Protein AF-0000000083449338 (afdb_homodimer)

Nearest PDB structures (foldseek):
  3bgt-assembly1_D  TM=7.424E-01  e=1.060E-08  Chromobacterium violaceum
  6tgx-assembly2_B  TM=2.229E-01  e=7.625E+00  Arabidopsis thaliana
  4ctd-assembly1_A  TM=1.317E-01  e=3.164E+00  Escherichia coli K-12
  3bgt-assembly1_D  TM=7.382E-01  e=1.035E-08  Chromobacterium violaceum
  6tgx-assembly2_B  TM=2.230E-01  e=7.130E+00  Arabidopsis thaliana

Secondary structure (DSSP, 8-state):
---------S--SS---PSPEEEEEEEEEEEEE-SSPPTTSS-HIIIIIT-TTSGGG--EEE-EEEEEEEEEEE-TT--EEEEEEE--EEEPPPPSS---TT-SSPPPSEEE---EEEES-HHHHHHHHHHH---EEE-EEEESSPPPPTTSPPPS-EEEEEE-TT--TTS-PPPSEEEEEEE-SSSPPEEEEGGGSSS---EEEPPPPPPTTHHHHHHHHHHSPPPPTT---GGGGGGG-----SEEEEEEEEEEEEEEEEEEEE-PPPHHHHHTT-----S-------SEEEEEEEEEEEEEEEEEE--/---------S--SS---PSPEEEEEEEEEEEEE-SSPPTTSS-HIIIIIT-TTSGGG--EEE-EEEEEEEEEEE-TT--EEEEEEE--EEEPPPPSS---TT-SSPPPSEEE---EEEES-HHHHHHHHHHH---EEE-EEEESSPPPPTTSPPPS-EEEEEE-TT--TTS-PPPSEEEEEEE-SSSPPEEEEGGGSSS---EEE---PPPTTHHHHHHHHHHSPPPPTT---GGGGGGG-----SEEEEEEEEEEEEEEEEEEEE-PPPHHHHHTT-----S-------SEEEEEEEEEEEEEEEEEE--

Organism: NCBI:txid156630

Foldseek 3Di:
DPLPLFDDDPDALDDADADDKKFWWWKWKFKFWDPDDFDCLAPCQCVVVVVCVPCVQWDDDIDIWIWMWIFTCDIPRHTKIKTWTWHHKTQHDDFPDPPDPPDPDDDDRMAIAGHAMEMQWLNCCQNVCSHFVRNYAYWDKDKPDDAADPPGDDDQKMKIFIDAFPDDPPPPDHGLWIKMKGFDDVDFFAKDKCVPPPDFNKYKHAWGDADPCQVVLLVDSVPDDRDDGRHRPPVNNNPRRDTTQWMKMWGKIKTARGKTKIFMGIDHDDPVVVVPPPDRNNHGPPSPTDRMIMTGHTMIMIIGHMDIHHD/DPLPLFDDDPDALDDADADDKKWWWWKWKFKFWDPDDFPCLAPCQCVVVVVCVPCVQWDDDIDIWIWMWIFTCDIPRHTKIKTWTWRHKTQHDDFPDPPDPPDPDDDDRMAIAGHAMEMQWLNCCQNVCSHFVRNYAYWDKDKPDDAADPPGDDDQKMKIFIQAFPDDPPPPDHGLWIKMKGFDDVDFFAKDKCVPPPDFNKYKHAWGDADPCQVVLLVDSVPDDRDDRRHRPPVNNNPRRDTTDWMKMWGKIKTARGKTKIFMGIDHDDPVVVVPPPDRNNHGPPSPTDRMIMTGHTMIMIIGHMDIHHD

Sequence (622 aa):
MSTSVSEEPAHHPVKRALAPWKLTAEVYMLFLTLKELPKNVHDELEGEVGGWDDKEKGTFKGGLGSVVVVRYRDTPVGPYDELLLVPGNFIVPQPTSTTSSHLPIKIPKKAQRISRIYVSQRTTTYNGRLNWNIPKHLARFSFSSPPTPPGASPPSSLTVQVFPPGTKDGDGGAPFFACTLKPWTLVPPIPLNTKYLPLSMAAAQPPLPAAPEYERSLSEVLGGAEVDEYDLDPKKEGAVLVGTEKWRAFDIAAITPRARGCWVEVHEKKDEEVVEEGGKEWWPRNLGSWSVGAWMEDVDWKLGEVVEWTGMSTSVSEEPAHHPVKRALAPWKLTAEVYMLFLTLKELPKNVHDELEGEVGGWDDKEKGTFKGGLGSVVVVRYRDTPVGPYDELLLVPGNFIVPQPTSTTSSHLPIKIPKKAQRISRIYVSQRTTTYNGRLNWNIPKHLARFSFSSPPTPPGASPPSSLTVQVFPPGTKDGDGGAPFFACTLKPWTLVPPIPLNTKYLPLSMAAAQPPLPAAPEYERSLSEVLGGAEVDEYDLDPKKEGAVLVGTEKWRAFDIAAITPRARGCWVEVHEKKDEEVVEEGGKEWWPRNLGSWSVGAWMEDVDWKLGEVVEWTG

Structure (mmCIF, N/CA/C/O backbone):
data_AF-0000000083449338-model_v1
#
loop_
_entity.id
_entity.type
_entity.pdbx_description
1 polymer 'Uncharacterized protein'
#
loop_
_atom_site.group_PDB
_atom_site.id
_atom_site.type_symbol
_atom_site.label_atom_id
_atom_site.label_alt_id
_atom_site.label_comp_id
_atom_site.label_asym_id
_atom_site.label_entity_id
_atom_site.label_seq_id
_atom_site.pdbx_PDB_ins_code
_atom_site.Cartn_x
_atom_site.Cartn_y
_atom_site.Cartn_z
_atom_site.occupancy
_atom_site.B_iso_or_equiv
_atom_site.auth_seq_id
_atom_site.auth_comp_id
_atom_site.auth_asym_id
_atom_site.auth_atom_id
_atom_site.pdbx_PDB_model_num
ATOM 1 N N . MET A 1 1 ? 16.953 27.75 36.969 1 24.05 1 MET A N 1
ATOM 2 C CA . MET A 1 1 ? 16.703 28.578 35.781 1 24.05 1 MET A CA 1
ATOM 3 C C . MET A 1 1 ? 15.32 28.281 35.188 1 24.05 1 MET A C 1
ATOM 5 O O . MET A 1 1 ? 14.992 27.125 34.906 1 24.05 1 MET A O 1
ATOM 9 N N . SER A 1 2 ? 14.328 29 35.438 1 29.41 2 SER A N 1
ATOM 10 C CA . SER A 1 2 ? 12.906 28.781 35.219 1 29.41 2 SER A CA 1
ATOM 11 C C . SER A 1 2 ? 12.625 28.516 33.719 1 29.41 2 SER A C 1
ATOM 13 O O . SER A 1 2 ? 13.125 29.234 32.875 1 29.41 2 SER A O 1
ATOM 15 N N . THR A 1 3 ? 12.523 27.25 33.281 1 37.38 3 THR A N 1
ATOM 16 C CA . THR A 1 3 ? 12.039 26.891 31.953 1 37.38 3 THR A CA 1
ATOM 17 C C . THR A 1 3 ? 10.977 27.859 31.469 1 37.38 3 THR A C 1
ATOM 19 O O . THR A 1 3 ? 9.859 27.875 31.984 1 37.38 3 THR A O 1
ATOM 22 N N . SER A 1 4 ? 11.328 29.016 31.156 1 37.25 4 SER A N 1
ATOM 23 C CA . SER A 1 4 ? 10.398 30.078 30.781 1 37.25 4 SER A CA 1
ATOM 24 C C . SER A 1 4 ? 9.438 29.609 29.688 1 37.25 4 SER A C 1
ATOM 26 O O . SER A 1 4 ? 9.867 29.266 28.578 1 37.25 4 SER A O 1
ATOM 28 N N . VAL A 1 5 ? 8.484 28.734 30.031 1 47.12 5 VAL A N 1
ATOM 29 C CA . VAL A 1 5 ? 7.297 28.531 29.203 1 47.12 5 VAL A CA 1
ATOM 30 C C . VAL A 1 5 ? 6.883 29.859 28.562 1 47.12 5 VAL A C 1
ATOM 32 O O . VAL A 1 5 ? 6.98 30.922 29.188 1 47.12 5 VAL A O 1
ATOM 35 N N . SER A 1 6 ? 7.062 30.047 27.219 1 57.84 6 SER A N 1
ATOM 36 C CA . SER A 1 6 ? 6.504 31.234 26.594 1 57.84 6 SER A CA 1
ATOM 37 C C . SER A 1 6 ? 5.281 31.734 27.344 1 57.84 6 SER A C 1
ATOM 39 O O . SER A 1 6 ? 4.512 30.953 27.891 1 57.84 6 SER A O 1
ATOM 41 N N . GLU A 1 7 ? 5.363 32.969 27.734 1 71.44 7 GLU A N 1
ATOM 42 C CA . GLU A 1 7 ? 4.367 33.625 28.562 1 71.44 7 GLU A CA 1
ATOM 43 C C . GLU A 1 7 ? 2.975 33.531 27.953 1 71.44 7 GLU A C 1
ATOM 45 O O . GLU A 1 7 ? 2.791 33.844 26.766 1 71.44 7 GLU A O 1
ATOM 50 N N . GLU A 1 8 ? 2.066 32.812 28.531 1 88.69 8 GLU A N 1
ATOM 51 C CA . GLU A 1 8 ? 0.647 32.75 28.188 1 88.69 8 GLU A CA 1
ATOM 52 C C . GLU A 1 8 ? 0.036 34.125 28.078 1 88.69 8 GLU A C 1
ATOM 54 O O . GLU A 1 8 ? 0.177 34.969 28.984 1 88.69 8 GLU A O 1
ATOM 59 N N . PRO A 1 9 ? -0.523 34.375 26.938 1 91.56 9 PRO A N 1
ATOM 60 C CA . PRO A 1 9 ? -1.167 35.688 26.812 1 91.56 9 PRO A CA 1
ATOM 61 C C . PRO A 1 9 ? -2.217 35.938 27.891 1 91.56 9 PRO A C 1
ATOM 63 O O . PRO A 1 9 ? -2.863 35 28.359 1 91.56 9 PRO A O 1
ATOM 66 N N . ALA A 1 10 ? -2.406 37.125 28.172 1 89.38 10 ALA A N 1
ATOM 67 C CA . ALA A 1 10 ? -3.344 37.531 29.219 1 89.38 10 ALA A CA 1
ATOM 68 C C . ALA A 1 10 ? -4.789 37.344 28.75 1 89.38 10 ALA A C 1
ATOM 70 O O . ALA A 1 10 ? -5.68 37.094 29.562 1 89.38 10 ALA A O 1
ATOM 71 N N . HIS A 1 11 ? -5.008 37.594 27.5 1 92.19 11 HIS A N 1
ATOM 72 C CA . HIS A 1 11 ? -6.344 37.5 26.922 1 92.19 11 HIS A CA 1
ATOM 73 C C . HIS A 1 11 ? -6.34 36.594 25.703 1 92.19 11 HIS A C 1
ATOM 75 O O . HIS A 1 11 ? -5.371 36.562 24.938 1 92.19 11 HIS A O 1
ATOM 81 N N . HIS A 1 12 ? -7.426 35.906 25.625 1 95.19 12 HIS A N 1
ATOM 82 C CA . HIS A 1 12 ? -7.598 35 24.484 1 95.19 12 HIS A CA 1
ATOM 83 C C . HIS A 1 12 ? -8.844 35.375 23.688 1 95.19 12 HIS A C 1
ATOM 85 O O . HIS A 1 12 ? -9.914 35.594 24.25 1 95.19 12 HIS A O 1
ATOM 91 N N . PRO A 1 13 ? -8.758 35.375 22.406 1 95.25 13 PRO A N 1
ATOM 92 C CA . PRO A 1 13 ? -9.914 35.75 21.578 1 95.25 13 PRO A CA 1
ATOM 93 C C . PRO A 1 13 ? -10.914 34.594 21.438 1 95.25 13 PRO A C 1
ATOM 95 O O . PRO A 1 13 ? -12.023 34.812 20.938 1 95.25 13 PRO A O 1
ATOM 98 N N . VAL A 1 14 ? -10.547 33.375 21.781 1 96.19 14 VAL A N 1
ATOM 99 C CA . VAL A 1 14 ? -11.359 32.156 21.75 1 96.19 14 VAL A CA 1
ATOM 100 C C . VAL A 1 14 ? -11.109 31.344 23 1 96.19 14 VAL A C 1
ATOM 102 O O . VAL A 1 14 ? -10.219 31.656 23.797 1 96.19 14 VAL A O 1
ATOM 105 N N . LYS A 1 15 ? -11.93 30.328 23.141 1 95 15 LYS A N 1
ATOM 106 C CA . LYS A 1 15 ? -11.703 29.422 24.25 1 95 15 LYS A CA 1
ATOM 107 C C . LYS A 1 15 ? -10.297 28.828 24.219 1 95 15 LYS A C 1
ATOM 109 O O . LYS A 1 15 ? -9.852 28.344 23.172 1 95 15 LYS A O 1
ATOM 114 N N . ARG A 1 16 ? -9.594 28.922 25.391 1 96.88 16 ARG A N 1
ATOM 115 C CA . ARG A 1 16 ? -8.242 28.375 25.484 1 96.88 16 ARG A CA 1
ATOM 116 C C . ARG A 1 16 ? -8.273 26.891 25.844 1 96.88 16 ARG A C 1
ATOM 118 O O . ARG A 1 16 ? -8.93 26.5 26.797 1 96.88 16 ARG A O 1
ATOM 125 N N . ALA A 1 17 ? -7.715 26.078 25.062 1 96.19 17 ALA A N 1
ATOM 126 C CA . ALA A 1 17 ? -7.586 24.641 25.297 1 96.19 17 ALA A CA 1
ATOM 127 C C . ALA A 1 17 ? -6.121 24.219 25.312 1 96.19 17 ALA A C 1
ATOM 129 O O . ALA A 1 17 ? -5.504 24.062 24.266 1 96.19 17 ALA A O 1
ATOM 130 N N . LEU A 1 18 ? -5.602 23.906 26.406 1 94.5 18 LEU A N 1
ATOM 131 C CA . LEU A 1 18 ? -4.18 23.641 26.578 1 94.5 18 LEU A CA 1
ATOM 132 C C . LEU A 1 18 ? -3.836 22.234 26.109 1 94.5 18 LEU A C 1
ATOM 134 O O . LEU A 1 18 ? -4.691 21.344 26.125 1 94.5 18 LEU A O 1
ATOM 138 N N . ALA A 1 19 ? -2.562 22 25.703 1 91.5 19 ALA A N 1
ATOM 139 C CA . ALA A 1 19 ? -2.033 20.672 25.391 1 91.5 19 ALA A CA 1
ATOM 140 C C . ALA A 1 19 ? -1.938 19.812 26.656 1 91.5 19 ALA A C 1
ATOM 142 O O . ALA A 1 19 ? -1.78 20.328 27.75 1 91.5 19 ALA A O 1
ATOM 143 N N . PRO A 1 20 ? -2.008 18.578 26.578 1 92.69 20 PRO A N 1
ATOM 144 C CA . PRO A 1 20 ? -2.156 17.766 25.375 1 92.69 20 PRO A CA 1
ATOM 145 C C . PRO A 1 20 ? -3.613 17.609 24.938 1 92.69 20 PRO A C 1
ATOM 147 O O . PRO A 1 20 ? -4.527 17.922 25.703 1 92.69 20 PRO A O 1
ATOM 150 N N . TRP A 1 21 ? -3.855 17.219 23.688 1 94.62 21 TRP A N 1
ATOM 151 C CA . TRP A 1 21 ? -5.191 16.984 23.156 1 94.62 21 TRP A CA 1
ATOM 152 C C . TRP A 1 21 ? -5.383 15.516 22.781 1 94.62 21 TRP A C 1
ATOM 154 O O . TRP A 1 21 ? -4.453 14.859 22.312 1 94.62 21 TRP A O 1
ATOM 164 N N . LYS A 1 22 ? -6.504 14.984 23.062 1 93.44 22 LYS A N 1
ATOM 165 C CA . LYS A 1 22 ? -7.012 13.727 22.516 1 93.44 22 LYS A CA 1
ATOM 166 C C . LYS A 1 22 ? -8.102 13.977 21.484 1 93.44 22 LYS A C 1
ATOM 168 O O . LYS A 1 22 ? -9.07 14.695 21.75 1 93.44 22 LYS A O 1
ATOM 173 N N . LEU A 1 23 ? -7.887 13.391 20.344 1 95.81 23 LEU A N 1
ATOM 174 C CA . LEU A 1 23 ? -8.766 13.695 19.219 1 95.81 23 LEU A CA 1
ATOM 175 C C . LEU A 1 23 ? -9.195 12.414 18.5 1 95.81 23 LEU A C 1
ATOM 177 O O . LEU A 1 23 ? -8.453 11.422 18.5 1 95.81 23 LEU A O 1
ATOM 181 N N . THR A 1 24 ? -10.43 12.438 17.938 1 96.19 24 THR A N 1
ATOM 182 C CA . THR A 1 24 ? -10.922 11.359 17.094 1 96.19 24 THR A CA 1
ATOM 183 C C . THR A 1 24 ? -11.273 11.883 15.703 1 96.19 24 THR A C 1
ATOM 185 O O . THR A 1 24 ? -11.922 12.922 15.578 1 96.19 24 THR A O 1
ATOM 188 N N . ALA A 1 25 ? -10.844 11.133 14.68 1 97.19 25 ALA A N 1
ATOM 189 C CA . ALA A 1 25 ? -11.031 11.68 13.336 1 97.19 25 ALA A CA 1
ATOM 190 C C . ALA A 1 25 ? -11.008 10.57 12.281 1 97.19 25 ALA A C 1
ATOM 192 O O . ALA A 1 25 ? -10.672 9.43 12.586 1 97.19 25 ALA A O 1
ATOM 193 N N . GLU A 1 26 ? -11.523 10.859 11.125 1 98 26 GLU A N 1
ATOM 194 C CA . GLU A 1 26 ? -11.172 10.164 9.891 1 98 26 GLU A CA 1
ATOM 195 C C . GLU A 1 26 ? -10.039 10.883 9.156 1 98 26 GLU A C 1
ATOM 197 O O . GLU A 1 26 ? -10.047 12.109 9.039 1 98 26 GLU A O 1
ATOM 202 N N . VAL A 1 27 ? -9.039 10.109 8.734 1 98 27 VAL A N 1
ATOM 203 C CA . VAL A 1 27 ? -7.805 10.703 8.234 1 98 27 VAL A CA 1
ATOM 204 C C . VAL A 1 27 ? -7.477 10.133 6.855 1 98 27 VAL A C 1
ATOM 206 O O . VAL A 1 27 ? -7.566 8.914 6.645 1 98 27 VAL A O 1
ATOM 209 N N . TYR A 1 28 ? -7.113 10.969 5.949 1 98.5 28 TYR A N 1
ATOM 210 C CA . TYR A 1 28 ? -6.629 10.594 4.625 1 98.5 28 TYR A CA 1
ATOM 211 C C . TYR A 1 28 ? -5.195 11.07 4.418 1 98.5 28 TYR A C 1
ATOM 213 O O . TYR A 1 28 ? -4.914 12.273 4.504 1 98.5 28 TYR A O 1
ATOM 221 N N . MET A 1 29 ? -4.332 10.18 4.121 1 97.56 29 MET A N 1
ATOM 222 C CA . MET A 1 29 ? -2.928 10.531 3.934 1 97.56 29 MET A CA 1
ATOM 223 C C . MET A 1 29 ? -2.5 10.32 2.486 1 97.56 29 MET A C 1
ATOM 225 O O . MET A 1 29 ? -2.648 9.227 1.944 1 97.56 29 MET A O 1
ATOM 229 N N . LEU A 1 30 ? -2.045 11.32 1.871 1 98.31 30 LEU A N 1
ATOM 230 C CA . LEU A 1 30 ? -1.438 11.297 0.545 1 98.31 30 LEU A CA 1
ATOM 231 C C . LEU A 1 30 ? 0.081 11.375 0.641 1 98.31 30 LEU A C 1
ATOM 233 O O . LEU A 1 30 ? 0.63 12.43 0.967 1 98.31 30 LEU A O 1
ATOM 237 N N . PHE A 1 31 ? 0.756 10.344 0.296 1 96.62 31 PHE A N 1
ATOM 238 C CA . PHE A 1 31 ? 2.201 10.266 0.482 1 96.62 31 PHE A CA 1
ATOM 239 C C . PHE A 1 31 ? 2.93 10.945 -0.672 1 96.62 31 PHE A C 1
ATOM 241 O O . PHE A 1 31 ? 2.416 11 -1.791 1 96.62 31 PHE A O 1
ATOM 248 N N . LEU A 1 32 ? 4.148 11.453 -0.333 1 96.5 32 LEU A N 1
ATOM 249 C CA . LEU A 1 32 ? 4.977 12.102 -1.346 1 96.5 32 LEU A CA 1
ATOM 250 C C . LEU A 1 32 ? 6.445 12.078 -0.94 1 96.5 32 LEU A C 1
ATOM 252 O O . LEU A 1 32 ? 6.77 11.812 0.219 1 96.5 32 LEU A O 1
ATOM 256 N N . THR A 1 33 ? 7.289 12.273 -1.876 1 94.88 33 THR A N 1
ATOM 257 C CA . THR A 1 33 ? 8.719 12.484 -1.676 1 94.88 33 THR A CA 1
ATOM 258 C C . THR A 1 33 ? 9.203 13.695 -2.473 1 94.88 33 THR A C 1
ATOM 260 O O . THR A 1 33 ? 8.977 13.773 -3.682 1 94.88 33 THR A O 1
ATOM 263 N N . LEU A 1 34 ? 9.836 14.586 -1.758 1 95.62 34 LEU A N 1
ATOM 264 C CA . LEU A 1 34 ? 10.328 15.805 -2.391 1 95.62 34 LEU A CA 1
ATOM 265 C C . LEU A 1 34 ? 11.852 15.836 -2.404 1 95.62 34 LEU A C 1
ATOM 267 O O . LEU A 1 34 ? 12.492 15.531 -1.396 1 95.62 34 LEU A O 1
ATOM 271 N N . LYS A 1 35 ? 12.406 16.172 -3.506 1 92.94 35 LYS A N 1
ATOM 272 C CA . LYS A 1 35 ? 13.844 16.391 -3.596 1 92.94 35 LYS A CA 1
ATOM 273 C C . LYS A 1 35 ? 14.219 17.781 -3.064 1 92.94 35 LYS A C 1
ATOM 275 O O . LYS A 1 35 ? 15.297 17.953 -2.488 1 92.94 35 LYS A O 1
ATOM 280 N N . GLU A 1 36 ? 13.367 18.703 -3.34 1 95.12 36 GLU A N 1
ATOM 281 C CA . GLU A 1 36 ? 13.492 20.078 -2.879 1 95.12 36 GLU A CA 1
ATOM 282 C C . GLU A 1 36 ? 12.141 20.641 -2.441 1 95.12 36 GLU A C 1
ATOM 284 O O . GLU A 1 36 ? 11.094 20.141 -2.852 1 95.12 36 GLU A O 1
ATOM 289 N N . LEU A 1 37 ? 12.234 21.641 -1.624 1 95.19 37 LEU A N 1
ATOM 290 C CA . LEU A 1 37 ? 10.992 22.266 -1.193 1 95.19 37 LEU A CA 1
ATOM 291 C C . LEU A 1 37 ? 10.375 23.078 -2.324 1 95.19 37 LEU A C 1
ATOM 293 O O . LEU A 1 37 ? 11.078 23.828 -3.014 1 95.19 37 LEU A O 1
ATOM 297 N N . PRO A 1 38 ? 9.109 22.922 -2.529 1 93.5 38 PRO A N 1
ATOM 298 C CA . PRO A 1 38 ? 8.461 23.797 -3.516 1 93.5 38 PRO A CA 1
ATOM 299 C C . PRO A 1 38 ? 8.367 25.25 -3.051 1 93.5 38 PRO A C 1
ATOM 301 O O . PRO A 1 38 ? 8.453 25.516 -1.851 1 93.5 38 PRO A O 1
ATOM 304 N N . LYS A 1 39 ? 8.125 26.016 -4.113 1 88.12 39 LYS A N 1
ATOM 305 C CA . LYS A 1 39 ? 7.844 27.406 -3.779 1 88.12 39 LYS A CA 1
ATOM 306 C C . LYS A 1 39 ? 6.566 27.531 -2.955 1 88.12 39 LYS A C 1
ATOM 308 O O . LYS A 1 39 ? 5.609 26.781 -3.17 1 88.12 39 LYS A O 1
ATOM 313 N N . ASN A 1 40 ? 6.492 28.312 -1.973 1 89.5 40 ASN A N 1
ATOM 314 C CA . ASN A 1 40 ? 5.312 28.625 -1.168 1 89.5 40 ASN A CA 1
ATOM 315 C C . ASN A 1 40 ? 4.938 27.453 -0.261 1 89.5 40 ASN A C 1
ATOM 317 O O . ASN A 1 40 ? 3.758 27.219 0.002 1 89.5 40 ASN A O 1
ATOM 321 N N . VAL A 1 41 ? 5.938 26.625 0.079 1 95.94 41 VAL A N 1
ATOM 322 C CA . VAL A 1 41 ? 5.695 25.531 1.014 1 95.94 41 VAL A CA 1
ATOM 323 C C . VAL A 1 41 ? 5.125 26.078 2.318 1 95.94 41 VAL A C 1
ATOM 325 O O . VAL A 1 41 ? 4.32 25.422 2.98 1 95.94 41 VAL A O 1
ATOM 328 N N . HIS A 1 42 ? 5.523 27.266 2.65 1 96.88 42 HIS A N 1
ATOM 329 C CA . HIS A 1 42 ? 5 28 3.805 1 96.88 42 HIS A CA 1
ATOM 330 C C . HIS A 1 42 ? 4.105 29.156 3.373 1 96.88 42 HIS A C 1
ATOM 332 O O . HIS A 1 42 ? 4.254 29.672 2.27 1 96.88 42 HIS A O 1
ATOM 338 N N . ASP A 1 43 ? 3.184 29.469 4.234 1 96.25 43 ASP A N 1
ATOM 339 C CA . ASP A 1 43 ? 2.443 30.719 4.02 1 96.25 43 ASP A CA 1
ATOM 340 C C . ASP A 1 43 ? 3.373 31.922 4.066 1 96.25 43 ASP A C 1
ATOM 342 O O . ASP A 1 43 ? 4.422 31.875 4.711 1 96.25 43 ASP A O 1
ATOM 346 N N . GLU A 1 44 ? 2.949 33 3.467 1 94.38 44 GLU A N 1
ATOM 347 C CA . GLU A 1 44 ? 3.752 34.219 3.447 1 94.38 44 GLU A CA 1
ATOM 348 C C . GLU A 1 44 ? 4.066 34.719 4.863 1 94.38 44 GLU A C 1
ATOM 350 O O . GLU A 1 44 ? 5.172 35.188 5.133 1 94.38 44 GLU A O 1
ATOM 355 N N . LEU A 1 45 ? 3.09 34.625 5.723 1 95.88 45 LEU A N 1
ATOM 356 C CA . LEU A 1 45 ? 3.279 35.062 7.094 1 95.88 45 LEU A CA 1
ATOM 357 C C . LEU A 1 45 ? 4.426 34.312 7.766 1 95.88 45 LEU A C 1
ATOM 359 O O . LEU A 1 45 ? 5.363 34.938 8.273 1 95.88 45 LEU A O 1
ATOM 363 N N . GLU A 1 46 ? 4.391 33.031 7.703 1 97.12 46 GLU A N 1
ATOM 364 C CA . GLU A 1 46 ? 5.426 32.219 8.367 1 97.12 46 GLU A CA 1
ATOM 365 C C . GLU A 1 46 ? 6.703 32.188 7.535 1 97.12 46 GLU A C 1
ATOM 367 O O . GLU A 1 46 ? 7.805 32.25 8.078 1 97.12 46 GLU A O 1
ATOM 372 N N . GLY A 1 47 ? 6.555 32.062 6.273 1 95.56 47 GLY A N 1
ATOM 373 C CA . GLY A 1 47 ? 7.707 31.906 5.395 1 95.56 47 GLY A CA 1
ATOM 374 C C . GLY A 1 47 ? 8.555 33.156 5.309 1 95.56 47 GLY A C 1
ATOM 375 O O . GLY A 1 47 ? 9.688 33.188 5.789 1 95.56 47 GLY A O 1
ATOM 376 N N . GLU A 1 48 ? 7.977 34.188 4.824 1 91.06 48 GLU A N 1
ATOM 377 C CA . GLU A 1 48 ? 8.719 35.438 4.57 1 91.06 48 GLU A CA 1
ATOM 378 C C . GLU A 1 48 ? 8.836 36.281 5.836 1 91.06 48 GLU A C 1
ATOM 380 O O . GLU A 1 48 ? 9.945 36.625 6.246 1 91.06 48 GLU A O 1
ATOM 385 N N . VAL A 1 49 ? 7.734 36.438 6.445 1 90.62 49 VAL A N 1
ATOM 386 C CA . VAL A 1 49 ? 7.73 37.312 7.613 1 90.62 49 VAL A CA 1
ATOM 387 C C . VAL A 1 49 ? 8.375 36.594 8.797 1 90.62 49 VAL A C 1
ATOM 389 O O . VAL A 1 49 ? 9.211 37.188 9.5 1 90.62 49 VAL A O 1
ATOM 392 N N . GLY A 1 50 ? 8.055 35.375 8.977 1 93.69 50 GLY A N 1
ATOM 393 C CA . GLY A 1 50 ? 8.539 34.625 10.125 1 93.69 50 GLY A CA 1
ATOM 394 C C . GLY A 1 50 ? 9.906 34 9.898 1 93.69 50 GLY A C 1
ATOM 395 O O . GLY A 1 50 ? 10.539 33.531 10.844 1 93.69 50 GLY A O 1
ATOM 396 N N . GLY A 1 51 ? 10.305 33.969 8.633 1 94.62 51 GLY A N 1
ATOM 397 C CA . GLY A 1 51 ? 11.641 33.469 8.328 1 94.62 51 GLY A CA 1
ATOM 398 C C . GLY A 1 51 ? 11.703 31.953 8.211 1 94.62 51 GLY A C 1
ATOM 399 O O . GLY A 1 51 ? 12.781 31.359 8.281 1 94.62 51 GLY A O 1
ATOM 400 N N . TRP A 1 52 ? 10.625 31.25 8.117 1 96 52 TRP A N 1
ATOM 401 C CA . TRP A 1 52 ? 10.625 29.797 8.031 1 96 52 TRP A CA 1
ATOM 402 C C . TRP A 1 52 ? 11.367 29.328 6.785 1 96 52 TRP A C 1
ATOM 404 O O . TRP A 1 52 ? 11.812 28.188 6.715 1 96 52 TRP A O 1
ATOM 414 N N . ASP A 1 53 ? 11.5 30.172 5.82 1 92.81 53 ASP A N 1
ATOM 415 C CA . ASP A 1 53 ? 12.156 29.812 4.566 1 92.81 53 ASP A CA 1
ATOM 416 C C . ASP A 1 53 ? 13.672 29.891 4.691 1 92.81 53 ASP A C 1
ATOM 418 O O . ASP A 1 53 ? 14.398 29.406 3.82 1 92.81 53 ASP A O 1
ATOM 422 N N . ASP A 1 54 ? 14.086 30.484 5.746 1 92.06 54 ASP A N 1
ATOM 423 C CA . ASP A 1 54 ? 15.523 30.656 5.941 1 92.06 54 ASP A CA 1
ATOM 424 C C . ASP A 1 54 ? 16.172 29.344 6.406 1 92.06 54 ASP A C 1
ATOM 426 O O . ASP A 1 54 ? 15.586 28.594 7.188 1 92.06 54 ASP A O 1
ATOM 430 N N . LYS A 1 55 ? 17.453 29.156 6.047 1 89 55 LYS A N 1
ATOM 431 C CA . LYS A 1 55 ? 18.203 27.953 6.402 1 89 55 LYS A CA 1
ATOM 432 C C . LYS A 1 55 ? 18.438 27.875 7.906 1 89 55 LYS A C 1
ATOM 434 O O . LYS A 1 55 ? 18.609 26.797 8.453 1 89 55 LYS A O 1
ATOM 439 N N . GLU A 1 56 ? 18.375 29 8.523 1 89.94 56 GLU A N 1
ATOM 440 C CA . GLU A 1 56 ? 18.625 29.047 9.961 1 89.94 56 GLU A CA 1
ATOM 441 C C . GLU A 1 56 ? 17.5 28.391 10.742 1 89.94 56 GLU A C 1
ATOM 443 O O . GLU A 1 56 ? 17.703 27.953 11.883 1 89.94 56 GLU A O 1
ATOM 448 N N . LYS A 1 57 ? 16.375 28.344 10.141 1 93.19 57 LYS A N 1
ATOM 449 C CA . LYS A 1 57 ? 15.258 27.703 10.828 1 93.19 57 LYS A CA 1
ATOM 450 C C . LYS A 1 57 ? 15.195 26.203 10.508 1 93.19 57 LYS A C 1
ATOM 452 O O . LYS A 1 57 ? 14.219 25.531 10.859 1 93.19 57 LYS A O 1
ATOM 457 N N . GLY A 1 58 ? 16.188 25.688 9.922 1 92.56 58 GLY A N 1
ATOM 458 C CA . GLY A 1 58 ? 16.266 24.266 9.656 1 92.56 58 GLY A CA 1
ATOM 459 C C . GLY A 1 58 ? 16.406 23.938 8.188 1 92.56 58 GLY A C 1
ATOM 460 O O . GLY A 1 58 ? 15.719 24.516 7.344 1 92.56 58 GLY A O 1
ATOM 461 N N . THR A 1 59 ? 17.203 23 7.91 1 94.81 59 THR A N 1
ATOM 462 C CA . THR A 1 59 ? 17.484 22.578 6.543 1 94.81 59 THR A CA 1
ATOM 463 C C . THR A 1 59 ? 16.656 21.344 6.172 1 94.81 59 THR A C 1
ATOM 465 O O . THR A 1 59 ? 16.609 20.375 6.93 1 94.81 59 THR A O 1
ATOM 468 N N . PHE A 1 60 ? 16.078 21.484 5.055 1 96.56 60 PHE A N 1
ATOM 469 C CA . PHE A 1 60 ? 15.281 20.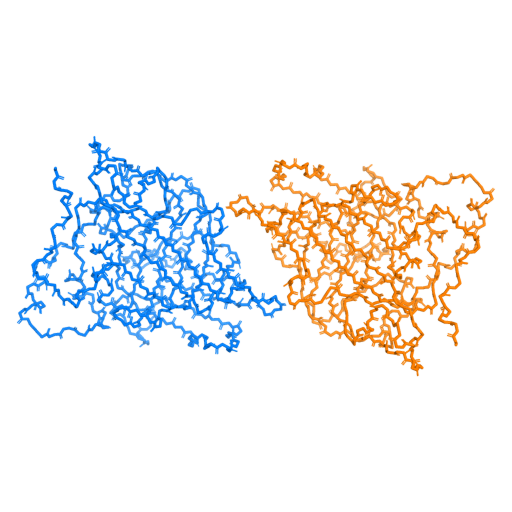375 4.547 1 96.56 60 PHE A CA 1
ATOM 470 C C . PHE A 1 60 ? 16.188 19.203 4.176 1 96.56 60 PHE A C 1
ATOM 472 O O . PHE A 1 60 ? 17.203 19.375 3.496 1 96.56 60 PHE A O 1
ATOM 479 N N . LYS A 1 61 ? 15.766 17.938 4.551 1 95.25 61 LYS A N 1
ATOM 480 C CA . LYS A 1 61 ? 16.594 16.766 4.32 1 95.25 61 LYS A CA 1
ATOM 481 C C . LYS A 1 61 ? 15.805 15.672 3.59 1 95.25 61 LYS A C 1
ATOM 483 O O . LYS A 1 61 ? 16.25 14.531 3.488 1 95.25 61 LYS A O 1
ATOM 488 N N . GLY A 1 62 ? 14.68 16.047 3.184 1 94.44 62 GLY A N 1
ATOM 489 C CA . GLY A 1 62 ? 13.891 15.094 2.422 1 94.44 62 GLY A CA 1
ATOM 490 C C . GLY A 1 62 ? 13.219 14.047 3.291 1 94.44 62 GLY A C 1
ATOM 491 O O . GLY A 1 62 ? 12.766 14.344 4.398 1 94.44 62 GLY A O 1
ATOM 492 N N . GLY A 1 63 ? 12.977 12.828 2.682 1 92.88 63 GLY A N 1
ATOM 493 C CA . GLY A 1 63 ? 12.258 11.766 3.363 1 92.88 63 GLY A CA 1
ATOM 494 C C . GLY A 1 63 ? 10.805 11.664 2.945 1 92.88 63 GLY A C 1
ATOM 495 O O . GLY A 1 63 ? 10.383 12.312 1.99 1 92.88 63 GLY A O 1
ATOM 496 N N . LEU A 1 64 ? 10.125 10.75 3.666 1 93.5 64 LEU A N 1
ATOM 497 C CA . LEU A 1 64 ? 8.703 10.562 3.375 1 93.5 64 LEU A CA 1
ATOM 498 C C . LEU A 1 64 ? 7.883 11.742 3.873 1 93.5 64 LEU A C 1
ATOM 500 O O . LEU A 1 64 ? 7.996 12.141 5.039 1 93.5 64 LEU A O 1
ATOM 504 N N . GLY A 1 65 ? 7.211 12.375 2.994 1 96 65 GLY A N 1
ATOM 505 C CA . GLY A 1 65 ? 6.254 13.422 3.32 1 96 65 GLY A CA 1
ATOM 506 C C . GLY A 1 65 ? 4.816 13.008 3.068 1 96 65 GLY A C 1
ATOM 507 O O . GLY A 1 65 ? 4.547 11.867 2.697 1 96 65 GLY A O 1
ATOM 508 N N . SER A 1 66 ? 3.889 13.984 3.34 1 96.88 66 SER A N 1
ATOM 509 C CA . SER A 1 66 ? 2.48 13.672 3.117 1 96.88 66 SER A CA 1
ATOM 510 C C . SER A 1 66 ? 1.629 14.938 3.105 1 96.88 66 SER A C 1
ATOM 512 O O . SER A 1 66 ? 1.99 15.938 3.723 1 96.88 66 SER A O 1
ATOM 514 N N . VAL A 1 67 ? 0.638 14.891 2.318 1 98.38 67 VAL A N 1
ATOM 515 C CA . VAL A 1 67 ? -0.541 15.727 2.494 1 98.38 67 VAL A CA 1
ATOM 516 C C . VAL A 1 67 ? -1.594 14.984 3.307 1 98.38 67 VAL A C 1
ATOM 518 O O . VAL A 1 67 ? -1.935 13.836 2.99 1 98.38 67 VAL A O 1
ATOM 521 N N . VAL A 1 68 ? -2.066 15.617 4.359 1 98.31 68 VAL A N 1
ATOM 522 C CA . VAL A 1 68 ? -3.018 14.938 5.234 1 98.31 68 VAL A CA 1
ATOM 523 C C . VAL A 1 68 ? -4.32 15.734 5.293 1 98.31 68 VAL A C 1
ATOM 525 O O . VAL A 1 68 ? -4.305 16.953 5.492 1 98.31 68 VAL A O 1
ATOM 528 N N . VAL A 1 69 ? -5.418 15.078 5.062 1 98.81 69 VAL A N 1
ATOM 529 C CA . VAL A 1 69 ? -6.754 15.617 5.293 1 98.81 69 VAL A CA 1
ATOM 530 C C . VAL A 1 69 ? -7.379 14.945 6.516 1 98.81 69 VAL A C 1
ATOM 532 O O . VAL A 1 69 ? -7.398 13.719 6.613 1 98.81 69 VAL A O 1
ATOM 535 N N . VAL A 1 70 ? -7.812 15.75 7.387 1 98.44 70 VAL A N 1
ATOM 536 C CA . VAL A 1 70 ? -8.375 15.219 8.625 1 98.44 70 VAL A CA 1
ATOM 537 C C . VAL A 1 70 ? -9.789 15.766 8.828 1 98.44 70 VAL A C 1
ATOM 539 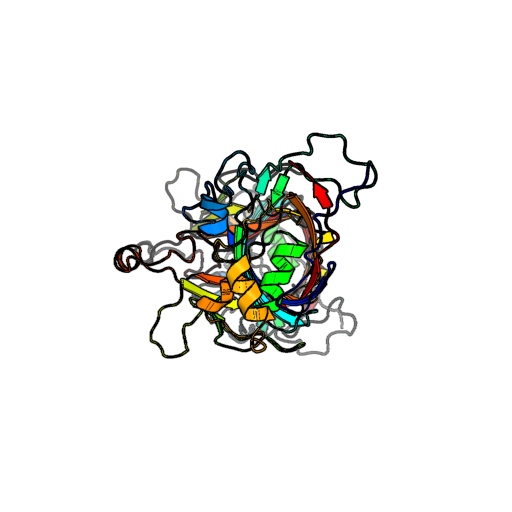O O . VAL A 1 70 ? -10.031 16.969 8.664 1 98.44 70 VAL A O 1
ATOM 542 N N . ARG A 1 71 ? -10.68 14.961 9.133 1 98.31 71 ARG A N 1
ATOM 543 C CA . ARG A 1 71 ? -12.023 15.328 9.555 1 98.31 71 ARG A CA 1
ATOM 544 C C . ARG A 1 71 ? -12.258 14.953 11.016 1 98.31 71 ARG A C 1
ATOM 546 O O . ARG A 1 71 ? -12.625 13.82 11.32 1 98.31 71 ARG A O 1
ATOM 553 N N . TYR A 1 72 ? -12.094 15.914 11.867 1 97.56 72 TYR A N 1
ATOM 554 C CA . TYR A 1 72 ? -12.203 15.695 13.305 1 97.56 72 TYR A CA 1
ATOM 555 C C . TYR A 1 72 ? -13.656 15.633 13.742 1 97.56 72 TYR A C 1
ATOM 557 O O . TYR A 1 72 ? -14.43 16.562 13.492 1 97.56 72 TYR A O 1
ATOM 565 N N . ARG A 1 73 ? -13.93 14.633 14.438 1 96.19 73 ARG A N 1
ATOM 566 C CA . ARG A 1 73 ? -15.273 14.477 15 1 96.19 73 ARG A CA 1
ATOM 567 C C . ARG A 1 73 ? -15.312 14.938 16.453 1 96.19 73 ARG A C 1
ATOM 569 O O . ARG A 1 73 ? -16.281 15.57 16.875 1 96.19 73 ARG A O 1
ATOM 576 N N . ASP A 1 74 ? -14.281 14.555 17.172 1 95.81 74 ASP A N 1
ATOM 577 C CA . ASP A 1 74 ? -14.195 14.891 18.594 1 95.81 74 ASP A CA 1
ATOM 578 C C . ASP A 1 74 ? -12.844 15.531 18.922 1 95.81 74 ASP A C 1
ATOM 580 O O . ASP A 1 74 ? -11.797 14.914 18.719 1 95.81 74 ASP A O 1
ATOM 584 N N . THR A 1 75 ? -12.891 16.75 19.375 1 96.88 75 THR A N 1
ATOM 585 C CA . THR A 1 75 ? -11.734 17.5 19.859 1 96.88 75 THR A CA 1
ATOM 586 C C . THR A 1 75 ? -12.102 18.359 21.062 1 96.88 75 THR A C 1
ATOM 588 O O . THR A 1 75 ? -13.289 18.562 21.344 1 96.88 75 THR A O 1
ATOM 591 N N . PRO A 1 76 ? -11.133 18.953 21.766 1 96.69 76 PRO A N 1
ATOM 592 C CA . PRO A 1 76 ? -11.43 19.859 22.875 1 96.69 76 PRO A CA 1
ATOM 593 C C . PRO A 1 76 ? -12.086 21.172 22.406 1 96.69 76 PRO A C 1
ATOM 595 O O . PRO A 1 76 ? -12.602 21.922 23.234 1 96.69 76 PRO A O 1
ATOM 598 N N . VAL A 1 77 ? -12.086 21.406 21.094 1 97.69 77 VAL A N 1
ATOM 599 C CA . VAL A 1 77 ? -12.617 22.688 20.641 1 97.69 77 VAL A CA 1
ATOM 600 C C . VAL A 1 77 ? -13.766 22.453 19.656 1 97.69 77 VAL A C 1
ATOM 602 O O . VAL A 1 77 ? -14.188 23.359 18.953 1 97.69 77 VAL A O 1
ATOM 605 N N . GLY A 1 78 ? -14.211 21.219 19.594 1 97.06 78 GLY A N 1
ATOM 606 C CA . GLY A 1 78 ? -15.289 20.891 18.688 1 97.06 78 GLY A CA 1
ATOM 607 C C . GLY A 1 78 ? -14.805 20.312 17.375 1 97.06 78 GLY A C 1
ATOM 608 O O . GLY A 1 78 ? -13.594 20.234 17.125 1 97.06 78 GLY A O 1
ATOM 609 N N . PRO A 1 79 ? -15.734 19.891 16.516 1 97.75 79 PRO A N 1
ATOM 610 C CA . PRO A 1 79 ? -15.359 19.266 15.25 1 97.75 79 PRO A CA 1
ATOM 611 C C . PRO A 1 79 ? -14.828 20.281 14.234 1 97.75 79 PRO A C 1
ATOM 613 O O . PRO A 1 79 ? -15.242 21.438 14.234 1 97.75 79 PRO A O 1
ATOM 616 N N . TYR A 1 80 ? -13.938 19.891 13.383 1 98.38 80 TYR A N 1
ATOM 617 C CA . TYR A 1 80 ? -13.453 20.719 12.289 1 98.38 80 TYR A CA 1
ATOM 618 C C . TYR A 1 80 ? -12.695 19.891 11.258 1 98.38 80 TYR A C 1
ATOM 620 O O . TYR A 1 80 ? -12.398 18.719 11.5 1 98.38 80 TYR A O 1
ATOM 628 N N . ASP A 1 81 ? -12.438 20.438 10.125 1 98.75 81 ASP A N 1
ATOM 629 C CA . ASP A 1 81 ? -11.68 19.828 9.031 1 98.75 81 ASP A CA 1
ATOM 630 C C . ASP A 1 81 ? -10.305 20.469 8.898 1 98.75 81 ASP A C 1
ATOM 632 O O . ASP A 1 81 ? -10.117 21.641 9.234 1 98.75 81 ASP A O 1
ATOM 636 N N . GLU A 1 82 ? -9.414 19.672 8.445 1 98.75 82 GLU A N 1
ATOM 637 C CA . GLU A 1 82 ? -8.023 20.094 8.391 1 98.75 82 GLU A CA 1
ATOM 638 C C . GLU A 1 82 ? -7.332 19.578 7.137 1 98.75 82 GLU A C 1
ATOM 640 O O . GLU A 1 82 ? -7.578 18.453 6.703 1 98.75 82 GLU A O 1
ATOM 645 N N . LEU A 1 83 ? -6.535 20.422 6.492 1 98.88 83 LEU A N 1
ATOM 646 C CA . LEU A 1 83 ? -5.582 20.078 5.441 1 98.88 83 LEU A CA 1
ATOM 647 C C . LEU A 1 83 ? -4.168 20.5 5.832 1 98.88 83 LEU A C 1
ATOM 649 O O . LEU A 1 83 ? -3.928 21.656 6.172 1 98.88 83 LEU A O 1
ATOM 653 N N . LEU A 1 84 ? -3.232 19.562 5.82 1 98.19 84 LEU A N 1
ATOM 654 C CA . LEU A 1 84 ? -1.876 19.969 6.164 1 98.19 84 LEU A CA 1
ATOM 655 C C . LEU A 1 84 ? -0.858 19.312 5.242 1 98.19 84 LEU A C 1
ATOM 657 O O . LEU A 1 84 ? -1.145 18.266 4.645 1 98.19 84 LEU A O 1
ATOM 661 N N . LEU A 1 85 ? 0.257 19.969 5.07 1 98.38 85 LEU A N 1
ATOM 662 C CA . LEU A 1 85 ? 1.412 19.5 4.32 1 98.38 85 LEU A CA 1
ATOM 663 C C . LEU A 1 85 ? 2.607 19.281 5.242 1 98.38 85 LEU A C 1
ATOM 665 O O . LEU A 1 85 ? 3.025 20.203 5.945 1 98.38 85 LEU A O 1
ATOM 669 N N . VAL A 1 86 ? 3.096 18.109 5.281 1 97.44 86 VAL A N 1
ATOM 670 C CA . VAL A 1 86 ? 4.383 17.734 5.859 1 97.44 86 VAL A CA 1
ATOM 671 C C . VAL A 1 86 ? 5.344 17.312 4.75 1 97.44 86 VAL A C 1
ATOM 673 O O . VAL A 1 86 ? 5.285 16.172 4.27 1 97.44 86 VAL A O 1
ATOM 676 N N . PRO A 1 87 ? 6.246 18.156 4.375 1 97.25 87 PRO A N 1
ATOM 677 C CA . PRO A 1 87 ? 7.066 17.875 3.197 1 97.25 87 PRO A CA 1
ATOM 678 C C . PRO A 1 87 ? 8.109 16.781 3.453 1 97.25 87 PRO A C 1
ATOM 680 O O . PRO A 1 87 ? 8.594 16.156 2.51 1 97.25 87 PRO A O 1
ATOM 683 N N . GLY A 1 88 ? 8.539 16.562 4.613 1 95.69 88 GLY A N 1
ATOM 684 C CA . GLY A 1 88 ? 9.609 15.664 5.012 1 95.69 88 GLY A CA 1
ATOM 685 C C . GLY A 1 88 ? 10.32 16.094 6.277 1 95.69 88 GLY A C 1
ATOM 686 O O . GLY A 1 88 ? 9.703 16.672 7.18 1 95.69 88 GLY A O 1
ATOM 687 N N . ASN A 1 89 ? 11.578 15.812 6.285 1 95.56 89 ASN A N 1
ATOM 688 C CA . ASN A 1 89 ? 12.344 16.062 7.5 1 95.56 89 ASN A CA 1
ATOM 689 C C . ASN A 1 89 ? 13.211 17.312 7.359 1 95.56 89 ASN A C 1
ATOM 691 O O . ASN A 1 89 ? 13.633 17.656 6.254 1 95.56 89 ASN A O 1
ATOM 695 N N . PHE A 1 90 ? 13.43 17.906 8.516 1 96.69 90 PHE A N 1
ATOM 696 C CA . PHE A 1 90 ? 14.305 19.062 8.633 1 96.69 90 PHE A CA 1
ATOM 697 C C . PHE A 1 90 ? 15.328 18.859 9.742 1 96.69 90 PHE A C 1
ATOM 699 O O . PHE A 1 90 ? 15.047 18.188 10.742 1 96.69 90 PHE A O 1
ATOM 706 N N . ILE A 1 91 ? 16.469 19.438 9.531 1 96.25 91 ILE A N 1
ATOM 707 C CA . ILE A 1 91 ? 17.406 19.562 10.656 1 96.25 91 ILE A CA 1
ATOM 708 C C . ILE A 1 91 ? 16.844 20.547 11.68 1 96.25 91 ILE A C 1
ATOM 710 O O . ILE A 1 91 ? 16.406 21.641 11.32 1 96.25 91 ILE A O 1
ATOM 714 N N . VAL A 1 92 ? 16.875 20.125 12.93 1 95 92 VAL A N 1
ATOM 715 C CA . VAL A 1 92 ? 16.281 20.938 13.992 1 95 92 VAL A CA 1
ATOM 716 C C . VAL A 1 92 ? 17.375 21.719 14.719 1 95 92 VAL A C 1
ATOM 718 O O . VAL A 1 92 ? 18.312 21.125 15.258 1 95 92 VAL A O 1
ATOM 721 N N . PRO A 1 93 ? 17.219 23.031 14.75 1 93.31 93 PRO A N 1
ATOM 722 C CA . PRO A 1 93 ? 18.156 23.797 15.57 1 93.31 93 PRO A CA 1
ATOM 723 C C . PRO A 1 93 ? 18.141 23.359 17.031 1 93.31 93 PRO A C 1
ATOM 725 O O . PRO A 1 93 ? 17.078 23.156 17.609 1 93.31 93 PRO A O 1
ATOM 728 N N . GLN A 1 94 ? 19.297 23.219 17.578 1 90.88 94 GLN A N 1
ATOM 729 C CA . GLN A 1 94 ? 19.438 22.719 18.938 1 90.88 94 GLN A CA 1
ATOM 730 C C . GLN A 1 94 ? 19.562 23.875 19.938 1 90.88 94 GLN A C 1
ATOM 732 O O . GLN A 1 94 ? 19.922 24.984 19.547 1 90.88 94 GLN A O 1
ATOM 737 N N . PRO A 1 95 ? 19.234 23.531 21.203 1 86.19 95 PRO A N 1
ATOM 738 C CA . PRO A 1 95 ? 19.359 24.609 22.203 1 86.19 95 PRO A CA 1
ATOM 739 C C . PRO A 1 95 ? 20.797 25.062 22.422 1 86.19 95 PRO A C 1
ATOM 741 O O . PRO A 1 95 ? 21.719 24.266 22.328 1 86.19 95 PRO A O 1
ATOM 744 N N . THR A 1 96 ? 20.969 26.391 22.562 1 74.94 96 THR A N 1
ATOM 745 C CA . THR A 1 96 ? 22.281 26.953 22.828 1 74.94 96 THR A CA 1
ATOM 746 C C . THR A 1 96 ? 22.719 26.672 24.266 1 74.94 96 THR A C 1
ATOM 748 O O . THR A 1 96 ? 23.906 26.656 24.578 1 74.94 96 THR A O 1
ATOM 751 N N . SER A 1 97 ? 21.844 26.672 25.188 1 65.5 97 SER A N 1
ATOM 752 C CA . SER A 1 97 ? 22.219 26.406 26.562 1 65.5 97 SER A CA 1
ATOM 753 C C . SER A 1 97 ? 21.688 25.047 27.031 1 65.5 97 SER A C 1
ATOM 755 O O . SER A 1 97 ? 20.719 24.531 26.469 1 65.5 97 SER A O 1
ATOM 757 N N . THR A 1 98 ? 22.562 24.266 27.766 1 55.59 98 THR A N 1
ATOM 758 C CA . THR A 1 98 ? 22.25 22.953 28.297 1 55.59 98 THR A CA 1
ATOM 759 C C . THR A 1 98 ? 20.859 22.953 28.953 1 55.59 98 THR A C 1
ATOM 761 O O . THR A 1 98 ? 20.625 23.688 29.906 1 55.59 98 THR A O 1
ATOM 764 N N . THR A 1 99 ? 19.938 22.828 28.172 1 56.41 99 THR A N 1
ATOM 765 C CA . THR A 1 99 ? 18.609 22.734 28.75 1 56.41 99 THR A CA 1
ATOM 766 C C . THR A 1 99 ? 18.5 21.547 29.688 1 56.41 99 THR A C 1
ATOM 768 O O . THR A 1 99 ? 19.203 20.547 29.516 1 56.41 99 THR A O 1
ATOM 771 N N . SER A 1 100 ? 17.688 21.688 30.766 1 53.62 100 SER A N 1
ATOM 772 C CA . SER A 1 100 ? 17.516 20.781 31.891 1 53.62 100 SER A CA 1
ATOM 773 C C . SER A 1 100 ? 17.203 19.359 31.422 1 53.62 100 SER A C 1
ATOM 775 O O . SER A 1 100 ? 16.5 19.172 30.422 1 53.62 100 SER A O 1
ATOM 777 N N . SER A 1 101 ? 18 18.453 31.969 1 53.44 101 SER A N 1
ATOM 778 C CA . SER A 1 101 ? 17.953 17 31.875 1 53.44 101 SER A CA 1
ATOM 779 C C . SER A 1 101 ? 16.516 16.484 31.922 1 53.44 101 SER A C 1
ATOM 781 O O . SER A 1 101 ? 16.266 15.312 31.641 1 53.44 101 SER A O 1
ATOM 783 N N . HIS A 1 102 ? 15.562 17.391 32.281 1 56.16 102 HIS A N 1
ATOM 784 C CA . HIS A 1 102 ? 14.258 16.812 32.594 1 56.16 102 HIS A CA 1
ATOM 785 C C . HIS A 1 102 ? 13.242 17.141 31.5 1 56.16 102 HIS A C 1
ATOM 787 O O . HIS A 1 102 ? 12.094 17.469 31.797 1 56.16 102 HIS A O 1
ATOM 793 N N . LEU A 1 103 ? 13.781 17.172 30.25 1 63.16 103 LEU A N 1
ATOM 794 C CA . LEU A 1 103 ? 12.789 17.406 29.203 1 63.16 103 LEU A CA 1
ATOM 795 C C . LEU A 1 103 ? 11.969 16.156 28.938 1 63.16 103 LEU A C 1
ATOM 797 O O . LEU A 1 103 ? 12.508 15.039 28.922 1 63.16 103 LEU A O 1
ATOM 801 N N . PRO A 1 104 ? 10.641 16.312 28.891 1 62.38 104 PRO A N 1
ATOM 802 C CA . PRO A 1 104 ? 9.781 15.164 28.625 1 62.38 104 PRO A CA 1
ATOM 803 C C . PRO A 1 104 ? 10.18 14.422 27.344 1 62.38 104 PRO A C 1
ATOM 805 O O . PRO A 1 104 ? 9.992 13.203 27.266 1 62.38 104 PRO A O 1
ATOM 808 N N . ILE A 1 105 ? 10.633 15.219 26.406 1 67.5 105 ILE A N 1
ATOM 809 C CA . ILE A 1 105 ? 11.133 14.57 25.203 1 67.5 105 ILE A CA 1
ATOM 810 C C . ILE A 1 105 ? 12.461 15.195 24.797 1 67.5 105 ILE A C 1
ATOM 812 O O . ILE A 1 105 ? 12.688 16.391 25 1 67.5 105 ILE A O 1
ATOM 816 N N . LYS A 1 106 ? 13.289 14.336 24.406 1 79.88 106 LYS A N 1
ATOM 817 C CA . LYS A 1 106 ? 14.539 14.82 23.828 1 79.88 106 LYS A CA 1
ATOM 818 C C . LYS A 1 106 ? 14.289 15.562 22.531 1 79.88 106 LYS A C 1
ATOM 820 O O . LYS A 1 106 ? 13.484 15.133 21.703 1 79.88 106 LYS A O 1
ATOM 825 N N . ILE A 1 107 ? 14.906 16.688 22.422 1 86.12 107 ILE A N 1
ATOM 826 C CA . ILE A 1 107 ? 14.805 17.453 21.188 1 86.12 107 ILE A CA 1
ATOM 827 C C . ILE A 1 107 ? 15.445 16.672 20.031 1 86.12 107 ILE A C 1
ATOM 829 O O . ILE A 1 107 ? 16.641 16.375 20.078 1 86.12 107 ILE A O 1
ATOM 833 N N . PRO A 1 108 ? 14.641 16.438 19.078 1 90.06 108 PRO A N 1
ATOM 834 C CA . PRO A 1 108 ? 15.203 15.633 17.984 1 90.06 108 PRO A CA 1
ATOM 835 C C . PRO A 1 108 ? 16.188 16.422 17.125 1 90.06 108 PRO A C 1
ATOM 837 O O . PRO A 1 108 ? 16.031 17.641 16.953 1 90.06 108 PRO A O 1
ATOM 840 N N . LYS A 1 109 ? 17.156 15.758 16.562 1 92.12 109 LYS A N 1
ATOM 841 C CA . LYS A 1 109 ? 18.078 16.391 15.641 1 92.12 109 LYS A CA 1
ATOM 842 C C . LYS A 1 109 ? 17.438 16.594 14.266 1 92.12 109 LYS A C 1
ATOM 844 O O . LYS A 1 109 ? 17.781 17.531 13.555 1 92.12 109 LYS A O 1
ATOM 849 N N . LYS A 1 110 ? 16.625 15.695 13.93 1 94.06 110 LYS A N 1
ATOM 850 C CA . LYS A 1 110 ? 15.836 15.719 12.703 1 94.06 110 LYS A CA 1
ATOM 851 C C . LYS A 1 110 ? 14.359 15.43 12.984 1 94.06 110 LYS A C 1
ATOM 853 O O . LYS A 1 110 ? 14.039 14.57 13.805 1 94.06 110 LYS A O 1
ATOM 858 N N . ALA A 1 111 ? 13.469 16.172 12.32 1 95.5 111 ALA A N 1
ATOM 859 C CA . ALA A 1 111 ? 12.039 16 12.57 1 95.5 111 ALA A CA 1
ATOM 860 C C . ALA A 1 111 ? 11.203 16.484 11.391 1 95.5 111 ALA A C 1
ATOM 862 O O . ALA A 1 111 ? 11.688 17.25 10.555 1 95.5 111 ALA A O 1
ATOM 863 N N . GLN A 1 112 ? 10.016 15.984 11.414 1 95.81 112 GLN A N 1
ATOM 864 C CA . GLN A 1 112 ? 9.047 16.5 10.469 1 95.81 112 GLN A CA 1
ATOM 865 C C . GLN A 1 112 ? 8.641 17.938 10.828 1 95.81 112 GLN A C 1
ATOM 867 O O . GLN A 1 112 ? 8.766 18.344 11.977 1 95.81 112 GLN A O 1
ATOM 872 N N . ARG A 1 113 ? 8.188 18.656 9.844 1 97.06 113 ARG A N 1
ATOM 873 C CA . ARG A 1 113 ? 7.648 20 10.023 1 97.06 113 ARG A CA 1
ATOM 874 C C . ARG A 1 113 ? 6.289 20.141 9.344 1 97.06 113 ARG A C 1
ATOM 876 O O . ARG A 1 113 ? 6.152 19.859 8.156 1 97.06 113 ARG A O 1
ATOM 883 N N . ILE A 1 114 ? 5.34 20.484 10.117 1 97.81 114 ILE A N 1
ATOM 884 C CA . ILE A 1 114 ? 4.082 20.906 9.508 1 97.81 114 ILE A CA 1
ATOM 885 C C . ILE A 1 114 ? 4.254 22.281 8.867 1 97.81 114 ILE A C 1
ATOM 887 O O . ILE A 1 114 ? 4.301 23.297 9.562 1 97.81 114 ILE A O 1
ATOM 891 N N . SER A 1 115 ? 4.266 22.344 7.574 1 98.12 115 SER A N 1
ATOM 892 C CA . SER A 1 115 ? 4.738 23.531 6.871 1 98.12 115 SER A CA 1
ATOM 893 C C . SER A 1 115 ? 3.572 24.406 6.426 1 98.12 115 SER A C 1
ATOM 895 O O . SER A 1 115 ? 3.719 25.625 6.301 1 98.12 115 SER A O 1
ATOM 897 N N . ARG A 1 116 ? 2.533 23.812 6.051 1 97.94 116 ARG A N 1
ATOM 898 C CA . ARG A 1 116 ? 1.313 24.484 5.617 1 97.94 116 ARG A CA 1
ATOM 899 C C . ARG A 1 116 ? 0.076 23.766 6.152 1 97.94 116 ARG A C 1
ATOM 901 O O . ARG A 1 116 ? -0.01 22.531 6.102 1 97.94 116 ARG A O 1
ATOM 908 N N . ILE A 1 117 ? -0.829 24.516 6.676 1 98.69 117 ILE A N 1
ATOM 909 C CA . ILE A 1 117 ? -1.986 23.859 7.27 1 98.69 117 ILE A CA 1
ATOM 910 C C . ILE A 1 117 ? -3.182 24.812 7.266 1 98.69 117 ILE A C 1
ATOM 912 O O . ILE A 1 117 ? -3.039 26 7.555 1 98.69 117 ILE A O 1
ATOM 916 N N . TYR A 1 118 ? -4.348 24.328 6.914 1 98.75 118 TYR A N 1
ATOM 917 C CA . TYR A 1 118 ? -5.621 25.031 6.922 1 98.75 118 TYR A CA 1
ATOM 918 C C . TYR A 1 118 ? -6.656 24.281 7.754 1 98.75 118 TYR A C 1
ATOM 920 O O . TYR A 1 118 ? -6.684 23.047 7.754 1 98.75 118 TYR A O 1
ATOM 928 N N . VAL A 1 119 ? -7.457 25 8.406 1 98.88 119 VAL A N 1
ATOM 929 C CA . VAL A 1 119 ? -8.516 24.406 9.227 1 98.88 119 VAL A CA 1
ATOM 930 C C . VAL A 1 119 ? -9.812 25.188 9.023 1 98.88 119 VAL A C 1
ATOM 932 O O . VAL A 1 119 ? -9.797 26.328 8.586 1 98.88 119 VAL A O 1
ATOM 935 N N . SER A 1 120 ? -10.938 24.609 9.461 1 98.62 120 SER A N 1
ATOM 936 C CA . SER A 1 120 ? -12.258 25.188 9.219 1 98.62 120 SER A CA 1
ATOM 937 C C . SER A 1 120 ? -12.82 25.828 10.484 1 98.62 120 SER A C 1
ATOM 939 O O . SER A 1 120 ? -14.031 26.047 10.594 1 98.62 120 SER A O 1
ATOM 941 N N . GLN A 1 121 ? -11.945 26.109 11.484 1 98 121 GLN A N 1
ATOM 942 C CA . GLN A 1 121 ? -12.445 26.594 12.766 1 98 121 GLN A CA 1
ATOM 943 C C . GLN A 1 121 ? -11.43 27.516 13.438 1 98 121 GLN A C 1
ATOM 945 O O . GLN A 1 121 ? -10.234 27.219 13.461 1 98 121 GLN A O 1
ATOM 950 N N . ARG A 1 122 ? -11.891 28.609 14.086 1 97.38 122 ARG A N 1
ATOM 951 C CA . ARG A 1 122 ? -11.039 29.656 14.617 1 97.38 122 ARG A CA 1
ATOM 952 C C . ARG A 1 122 ? -10.352 29.203 15.906 1 97.38 122 ARG A C 1
ATOM 954 O O . ARG A 1 122 ? -9.188 29.531 16.141 1 97.38 122 ARG A O 1
ATOM 961 N N . THR A 1 123 ? -11.102 28.484 16.703 1 98 123 THR A N 1
ATOM 962 C CA . THR A 1 123 ? -10.594 28.125 18.016 1 98 123 THR A CA 1
ATOM 963 C C . THR A 1 123 ? -9.367 27.219 17.891 1 98 123 THR A C 1
ATOM 965 O O . THR A 1 123 ? -8.383 27.406 18.609 1 98 123 THR A O 1
ATOM 968 N N . THR A 1 124 ? -9.43 26.25 16.969 1 98.25 124 THR A N 1
ATOM 969 C CA . THR A 1 124 ? -8.266 25.406 16.766 1 98.25 124 THR A CA 1
ATOM 970 C C . THR A 1 124 ? -7.113 26.203 16.141 1 98.25 124 THR A C 1
ATOM 972 O O . THR A 1 124 ? -5.945 25.891 16.391 1 98.25 124 THR A O 1
ATOM 975 N N . THR A 1 125 ? -7.41 27.172 15.328 1 98.62 125 THR A N 1
ATOM 976 C CA . THR A 1 125 ? -6.359 28 14.75 1 98.62 125 THR A CA 1
ATOM 977 C C . THR A 1 125 ? -5.496 28.625 15.844 1 98.62 125 THR A C 1
ATOM 979 O O . THR A 1 125 ? -4.277 28.453 15.852 1 98.62 125 THR A O 1
ATOM 982 N N . TYR A 1 126 ? -6.172 29.266 16.734 1 98.19 126 TYR A N 1
ATOM 983 C CA . TYR A 1 126 ? -5.508 29.969 17.828 1 98.19 126 TYR A CA 1
ATOM 984 C C . TYR A 1 126 ? -4.75 29 18.734 1 98.19 126 TYR A C 1
ATOM 986 O O . TYR A 1 126 ? -3.559 29.203 18.984 1 98.19 126 TYR A O 1
ATOM 994 N N . ASN A 1 127 ? -5.441 28 19.156 1 97.88 127 ASN A N 1
ATOM 995 C CA . ASN A 1 127 ? -4.852 27.062 20.125 1 97.88 127 ASN A CA 1
ATOM 996 C C . ASN A 1 127 ? -3.715 26.266 19.5 1 97.88 127 ASN A C 1
ATOM 998 O O . ASN A 1 127 ? -2.711 25.984 20.156 1 97.88 127 ASN A O 1
ATOM 1002 N N . GLY A 1 128 ? -3.859 25.844 18.234 1 97.56 128 GLY A N 1
ATOM 1003 C CA . GLY A 1 128 ? -2.803 25.109 17.562 1 97.56 128 GLY A CA 1
ATOM 1004 C C . GLY A 1 128 ? -1.519 25.906 17.422 1 97.56 128 GLY A C 1
ATOM 1005 O O . GLY A 1 128 ? -0.425 25.359 17.578 1 97.56 128 GLY A O 1
ATOM 1006 N N . ARG A 1 129 ? -1.675 27.156 17.109 1 98.06 129 ARG A N 1
ATOM 1007 C CA . ARG A 1 129 ? -0.512 28.031 17.016 1 98.06 129 ARG A CA 1
ATOM 1008 C C . ARG A 1 129 ? 0.166 28.172 18.375 1 98.06 129 ARG A C 1
ATOM 1010 O O . ARG A 1 129 ? 1.375 27.969 18.5 1 98.06 129 ARG A O 1
ATOM 1017 N N . LEU A 1 130 ? -0.619 28.438 19.328 1 97 130 LEU A N 1
ATOM 1018 C CA . LEU A 1 130 ? -0.081 28.766 20.641 1 97 130 LEU A CA 1
ATOM 1019 C C . LEU A 1 130 ? 0.492 27.531 21.328 1 97 130 LEU A C 1
ATOM 1021 O O . LEU A 1 130 ? 1.548 27.594 21.953 1 97 130 LEU A O 1
ATOM 1025 N N . ASN A 1 131 ? -0.195 26.438 21.219 1 95.75 131 ASN A N 1
ATOM 1026 C CA . ASN A 1 131 ? 0.233 25.234 21.922 1 95.75 131 ASN A CA 1
ATOM 1027 C C . ASN A 1 131 ? 1.457 24.609 21.266 1 95.75 131 ASN A C 1
ATOM 1029 O O . ASN A 1 131 ? 2.359 24.125 21.953 1 95.75 131 ASN A O 1
ATOM 1033 N N . TRP A 1 132 ? 1.53 24.594 19.891 1 96.25 132 TRP A N 1
ATOM 1034 C CA . TRP A 1 132 ? 2.469 23.672 19.234 1 96.25 132 TRP A CA 1
ATOM 1035 C C . TRP A 1 132 ? 3.229 24.391 18.125 1 96.25 132 TRP A C 1
ATOM 1037 O O . TRP A 1 132 ? 4.023 23.766 17.406 1 96.25 132 TRP A O 1
ATOM 1047 N N . ASN A 1 133 ? 3.01 25.625 17.875 1 97.44 133 ASN A N 1
ATOM 1048 C CA . ASN A 1 133 ? 3.609 26.359 16.766 1 97.44 133 ASN A CA 1
ATOM 1049 C C . ASN A 1 133 ? 3.113 25.844 15.414 1 97.44 133 ASN A C 1
ATOM 1051 O O . ASN A 1 133 ? 3.834 25.906 14.414 1 97.44 133 ASN A O 1
ATOM 1055 N N . ILE A 1 134 ? 1.935 25.203 15.352 1 98.12 134 ILE A N 1
ATOM 1056 C CA . ILE A 1 134 ? 1.377 24.781 14.07 1 98.12 134 ILE A CA 1
ATOM 1057 C C . ILE A 1 134 ? 0.787 25.969 13.336 1 98.12 134 ILE A C 1
ATOM 1059 O O . ILE A 1 134 ? -0.101 26.656 13.852 1 98.12 134 ILE A O 1
ATOM 1063 N N . PRO A 1 135 ? 1.248 26.25 12.18 1 98.56 135 PRO A N 1
ATOM 1064 C CA . PRO A 1 135 ? 0.88 27.5 11.5 1 98.56 135 PRO A CA 1
ATOM 1065 C C . PRO A 1 135 ? -0.492 27.422 10.828 1 98.56 135 PRO A C 1
ATOM 1067 O O . PRO A 1 135 ? -0.605 27.625 9.617 1 98.56 135 PRO A O 1
ATOM 1070 N N . LYS A 1 136 ? -1.482 27.266 11.641 1 98.69 136 LYS A N 1
ATOM 1071 C CA . LYS A 1 136 ? -2.84 27.078 11.141 1 98.69 136 LYS A CA 1
ATOM 1072 C C . LYS A 1 136 ? -3.406 28.375 10.57 1 98.69 136 LYS A C 1
ATOM 1074 O O . LYS A 1 136 ? -3.242 29.438 11.164 1 98.69 136 LYS A O 1
ATOM 1079 N N . HIS A 1 137 ? -4.039 28.281 9.43 1 98.31 137 HIS A N 1
ATOM 1080 C CA . HIS A 1 137 ? -4.852 29.312 8.797 1 98.31 137 HIS A CA 1
ATOM 1081 C C . HIS A 1 137 ? -6.254 28.797 8.477 1 98.31 137 HIS A C 1
ATOM 1083 O O . HIS A 1 137 ? -6.488 27.578 8.492 1 98.31 137 HIS A O 1
ATOM 1089 N N . LEU A 1 138 ? -7.137 29.688 8.242 1 98.25 138 LEU A N 1
ATOM 1090 C CA . LEU A 1 138 ? -8.523 29.312 8.008 1 98.25 138 LEU A CA 1
ATOM 1091 C C . LEU A 1 138 ? -8.758 28.984 6.535 1 98.25 138 LEU A C 1
ATOM 1093 O O . LEU A 1 138 ? -8.133 29.578 5.656 1 98.25 138 LEU A O 1
ATOM 1097 N N . ALA A 1 139 ? -9.648 28.047 6.262 1 98.19 139 ALA A N 1
ATOM 1098 C CA . ALA A 1 139 ? -10.125 27.703 4.922 1 98.19 139 ALA A CA 1
ATOM 1099 C C . ALA A 1 139 ? -11.508 27.062 4.984 1 98.19 139 ALA A C 1
ATOM 1101 O O . ALA A 1 139 ? -11.953 26.625 6.051 1 98.19 139 ALA A O 1
ATOM 1102 N N . ARG A 1 140 ? -12.141 27.031 3.852 1 97.94 140 ARG A N 1
ATOM 1103 C CA . ARG A 1 140 ? -13.422 26.344 3.729 1 97.94 140 ARG A CA 1
ATOM 1104 C C . ARG A 1 140 ? -13.242 24.969 3.084 1 97.94 140 ARG A C 1
ATOM 1106 O O . ARG A 1 140 ? -12.477 24.812 2.133 1 97.94 140 ARG A O 1
ATOM 1113 N N . PHE A 1 141 ? -13.984 24.047 3.6 1 98.25 141 PHE A N 1
ATOM 1114 C CA . PHE A 1 141 ? -13.859 22.672 3.139 1 98.25 141 PHE A CA 1
ATOM 1115 C C . PHE A 1 141 ? -15.172 22.172 2.559 1 98.25 141 PHE A C 1
ATOM 1117 O O . PHE A 1 141 ? -16.25 22.547 3.033 1 98.25 141 PHE A O 1
ATOM 1124 N N . SER A 1 142 ? -15.07 21.406 1.56 1 97.69 142 SER A N 1
ATOM 1125 C CA . SER A 1 142 ? -16.203 20.672 0.992 1 97.69 142 SER A CA 1
ATOM 1126 C C . SER A 1 142 ? -15.844 19.219 0.731 1 97.69 142 SER A C 1
ATOM 1128 O O . SER A 1 142 ? -14.75 18.922 0.247 1 97.69 142 SER A O 1
ATOM 1130 N N . PHE A 1 143 ? -16.734 18.359 1.117 1 98.06 143 PHE A N 1
ATOM 1131 C CA . PHE A 1 143 ? -16.594 16.922 0.911 1 98.06 143 PHE A CA 1
ATOM 1132 C C . PHE A 1 143 ? -17.812 16.344 0.191 1 98.06 143 PHE A C 1
ATOM 1134 O O . PHE A 1 143 ? -18.938 16.734 0.474 1 98.06 143 PHE A O 1
ATOM 1141 N N . SER A 1 144 ? -17.625 15.398 -0.666 1 98.38 144 SER A N 1
ATOM 1142 C CA . SER A 1 144 ? -18.734 14.828 -1.436 1 98.38 144 SER A CA 1
ATOM 1143 C C . SER A 1 144 ? -19.531 13.836 -0.597 1 98.38 144 SER A C 1
ATOM 1145 O O . SER A 1 144 ? -20.625 13.43 -0.991 1 98.38 144 SER A O 1
ATOM 1147 N N . SER A 1 145 ? -19 13.383 0.492 1 97.56 145 SER A N 1
ATOM 1148 C CA . SER A 1 145 ? -19.672 12.461 1.408 1 97.56 145 SER A CA 1
ATOM 1149 C C . SER A 1 145 ? -19.312 12.758 2.857 1 97.56 145 SER A C 1
ATOM 1151 O O . SER A 1 145 ? -18.219 13.266 3.135 1 97.56 145 SER A O 1
ATOM 1153 N N . PRO A 1 146 ? -20.203 12.453 3.766 1 96.06 146 PRO A N 1
ATOM 1154 C CA . PRO A 1 146 ? -19.828 12.578 5.176 1 96.06 146 PRO A CA 1
ATOM 1155 C C . PRO A 1 146 ? -18.766 11.562 5.602 1 96.06 146 PRO A C 1
ATOM 1157 O O . PRO A 1 146 ? -18.469 10.633 4.848 1 96.06 146 PRO A O 1
ATOM 1160 N N . PRO A 1 147 ? -18.219 11.781 6.781 1 95.19 147 PRO A N 1
ATOM 1161 C CA . PRO A 1 147 ? -17.281 10.766 7.281 1 95.19 147 PRO A CA 1
ATOM 1162 C C . PRO A 1 147 ? -17.922 9.391 7.43 1 95.19 147 PRO A C 1
ATOM 1164 O O . PRO A 1 147 ? -19.125 9.297 7.672 1 95.19 147 PRO A O 1
ATOM 1167 N N . THR A 1 148 ? -17.094 8.43 7.316 1 92.94 148 THR A N 1
ATOM 1168 C CA . THR A 1 148 ? -17.578 7.059 7.449 1 92.94 148 THR A CA 1
ATOM 1169 C C . THR A 1 148 ? -17.969 6.754 8.891 1 92.94 148 THR A C 1
ATOM 1171 O O . THR A 1 148 ? -17.125 6.805 9.789 1 92.94 148 THR A O 1
ATOM 1174 N N . PRO A 1 149 ? -19.203 6.426 9.133 1 89.88 149 PRO A N 1
ATOM 1175 C CA . PRO A 1 149 ? -19.578 6.035 10.5 1 89.88 149 PRO A CA 1
ATOM 1176 C C . PRO A 1 149 ? -18.891 4.746 10.945 1 89.88 149 PRO A C 1
ATOM 1178 O O . PRO A 1 149 ? -18.547 3.906 10.109 1 89.88 149 PRO A O 1
ATOM 1181 N N . PRO A 1 150 ? -18.75 4.648 12.266 1 84.69 150 PRO A N 1
ATOM 1182 C CA . PRO A 1 150 ? -18.156 3.4 12.75 1 84.69 150 PRO A CA 1
ATOM 1183 C C . PRO A 1 150 ? -18.906 2.16 12.289 1 84.69 150 PRO A C 1
ATOM 1185 O O . PRO A 1 150 ? -20.141 2.104 12.406 1 84.69 150 PRO A O 1
ATOM 1188 N N . GLY A 1 151 ? -18.172 1.234 11.727 1 82.31 151 GLY A N 1
ATOM 1189 C CA . GLY A 1 151 ? -18.781 -0.024 11.32 1 82.31 151 GLY A CA 1
ATOM 1190 C C . GLY A 1 151 ? -19.297 -0.003 9.891 1 82.31 151 GLY A C 1
ATOM 1191 O O . GLY A 1 151 ? -19.641 -1.049 9.336 1 82.31 151 GLY A O 1
ATOM 1192 N N . ALA A 1 152 ? -19.422 1.204 9.305 1 88.94 152 ALA A N 1
ATOM 1193 C CA . ALA A 1 152 ? -19.922 1.325 7.934 1 88.94 152 ALA A CA 1
ATOM 1194 C C . ALA A 1 152 ? -18.766 1.28 6.938 1 88.94 152 ALA A C 1
ATOM 1196 O O . ALA A 1 152 ? -17.609 1.486 7.309 1 88.94 152 ALA A O 1
ATOM 1197 N N . SER A 1 153 ? -19.125 0.886 5.738 1 91.25 153 SER A N 1
ATOM 1198 C CA . SER A 1 153 ? -18.141 0.95 4.66 1 91.25 153 SER A CA 1
ATOM 1199 C C . SER A 1 153 ? -17.969 2.377 4.152 1 91.25 153 SER A C 1
ATOM 1201 O O . SER A 1 153 ? -18.938 3.133 4.074 1 91.25 153 SER A O 1
ATOM 1203 N N . PRO A 1 154 ? -16.734 2.742 3.906 1 95.12 154 PRO A N 1
ATOM 1204 C CA . PRO A 1 154 ? -16.562 4.062 3.297 1 95.12 154 PRO A CA 1
ATOM 1205 C C . PRO A 1 154 ? -17.234 4.188 1.937 1 95.12 154 PRO A C 1
ATOM 1207 O O . PRO A 1 154 ? -17.641 3.178 1.347 1 95.12 154 PRO A O 1
ATOM 1210 N N . PRO A 1 155 ? -17.438 5.418 1.521 1 96.62 155 PRO A N 1
ATOM 1211 C CA . PRO A 1 155 ? -17.953 5.59 0.157 1 96.62 155 PRO A CA 1
ATOM 1212 C C . PRO A 1 155 ? -16.984 5.066 -0.902 1 96.62 155 PRO A C 1
ATOM 1214 O O . PRO A 1 155 ? -15.789 4.914 -0.631 1 96.62 155 PRO A O 1
ATOM 1217 N N . SER A 1 156 ? -17.516 4.738 -2.078 1 96.25 156 SER A N 1
ATOM 1218 C CA . SER A 1 156 ? -16.688 4.215 -3.16 1 96.25 156 SER A CA 1
ATOM 1219 C C . SER A 1 156 ? -15.68 5.258 -3.637 1 96.25 156 SER A C 1
ATOM 1221 O O . SER A 1 156 ? -14.633 4.91 -4.191 1 96.25 156 SER A O 1
ATOM 1223 N N . SER A 1 157 ? -16.078 6.496 -3.463 1 98.06 157 SER A N 1
ATOM 1224 C CA . SER A 1 157 ? -15.227 7.621 -3.838 1 98.06 157 SER A CA 1
ATOM 1225 C C . SER A 1 157 ? -15.508 8.836 -2.965 1 98.06 157 SER A C 1
ATOM 1227 O O . SER A 1 157 ? -16.641 9.055 -2.533 1 98.06 157 SER A O 1
ATOM 1229 N N . LEU A 1 158 ? -14.5 9.633 -2.658 1 98.62 158 LEU A N 1
ATOM 1230 C CA . LEU A 1 158 ? -14.602 10.867 -1.892 1 98.62 158 LEU A CA 1
ATOM 1231 C C . LEU A 1 158 ? -13.867 12.008 -2.588 1 98.62 158 LEU A C 1
ATOM 1233 O O . LEU A 1 158 ? -12.68 11.883 -2.893 1 98.62 158 LEU A O 1
ATOM 1237 N N . THR A 1 159 ? -14.523 12.992 -2.855 1 98.62 159 THR A N 1
ATOM 1238 C CA . THR A 1 159 ? -13.898 14.211 -3.367 1 98.62 159 THR A CA 1
ATOM 1239 C C . THR A 1 159 ? -13.75 15.25 -2.258 1 98.62 159 THR A C 1
ATOM 1241 O O . THR A 1 159 ? -14.703 15.539 -1.535 1 98.62 159 THR A O 1
ATOM 1244 N N . VAL A 1 160 ? -12.594 15.75 -2.119 1 98.62 160 VAL A N 1
ATOM 1245 C CA . VAL A 1 160 ? -12.25 16.781 -1.143 1 98.62 160 VAL A CA 1
ATOM 1246 C C . VAL A 1 160 ? -11.883 18.078 -1.864 1 98.62 160 VAL A C 1
ATOM 1248 O O . VAL A 1 160 ? -11.078 18.062 -2.803 1 98.62 160 VAL A O 1
ATOM 1251 N N . GLN A 1 161 ? -12.469 19.141 -1.465 1 97.88 161 GLN A N 1
ATOM 1252 C CA . GLN A 1 161 ? -12.117 20.469 -1.985 1 97.88 161 GLN A CA 1
ATOM 1253 C C . GLN A 1 161 ? -11.883 21.453 -0.853 1 97.88 161 GLN A C 1
ATOM 1255 O O . GLN A 1 161 ? -12.633 21.469 0.13 1 97.88 161 GLN A O 1
ATOM 1260 N N . VAL A 1 162 ? -10.859 22.203 -0.958 1 98 162 VAL A N 1
ATOM 1261 C CA . VAL A 1 162 ? -10.539 23.234 0.015 1 98 162 VAL A CA 1
ATOM 1262 C C . VAL A 1 162 ? -10.477 24.594 -0.682 1 98 162 VAL A C 1
ATOM 1264 O O . VAL A 1 162 ? -9.844 24.734 -1.731 1 98 162 VAL A O 1
ATOM 1267 N N . PHE A 1 163 ? -11.125 25.625 -0.082 1 96.69 163 PHE A N 1
ATOM 1268 C CA . PHE A 1 163 ? -11.289 26.938 -0.67 1 96.69 163 PHE A CA 1
ATOM 1269 C C . PHE A 1 163 ? -10.719 28.016 0.242 1 96.69 163 PHE A C 1
ATOM 1271 O O . PHE A 1 163 ? -10.594 27.812 1.452 1 96.69 163 PHE A O 1
ATOM 1278 N N . PRO A 1 164 ? -10.398 29.141 -0.361 1 95.69 164 PRO A N 1
ATOM 1279 C CA . PRO A 1 164 ? -10.016 30.266 0.491 1 95.69 164 PRO A CA 1
ATOM 1280 C C . PRO A 1 164 ? -11.094 30.641 1.503 1 95.69 164 PRO A C 1
ATOM 1282 O O . PRO A 1 164 ? -12.281 30.453 1.237 1 95.69 164 PRO A O 1
ATOM 1285 N N . PRO A 1 165 ? -10.617 31.109 2.652 1 95.56 165 PRO A N 1
ATOM 1286 C CA . PRO A 1 165 ? -11.625 31.578 3.613 1 95.56 165 PRO A CA 1
ATOM 1287 C C . PRO A 1 165 ? -12.477 32.719 3.072 1 95.56 165 PRO A C 1
ATOM 1289 O O . PRO A 1 165 ? -12.008 33.5 2.242 1 95.56 165 PRO A O 1
ATOM 1292 N N . GLY A 1 166 ? -13.68 32.812 3.529 1 93 166 GLY A N 1
ATOM 1293 C CA . GLY A 1 166 ? -14.594 33.875 3.107 1 93 166 GLY A CA 1
ATOM 1294 C C . GLY A 1 166 ? -15.414 33.5 1.887 1 93 166 GLY A C 1
ATOM 1295 O O . GLY A 1 166 ? -16.375 34.188 1.551 1 93 166 GLY A O 1
ATOM 1296 N N . THR A 1 167 ? -14.953 32.438 1.24 1 93.75 167 THR A N 1
ATOM 1297 C CA . THR A 1 167 ? -15.742 31.984 0.103 1 93.75 167 THR A CA 1
ATOM 1298 C C . THR A 1 167 ? -17 31.266 0.574 1 93.75 167 THR A C 1
ATOM 1300 O O . THR A 1 167 ? -17.078 30.844 1.731 1 93.75 167 THR A O 1
ATOM 1303 N N . LYS A 1 168 ? -17.984 31.188 -0.368 1 91.75 168 LYS A N 1
ATOM 1304 C CA . LYS A 1 168 ? -19.234 30.469 -0.104 1 91.75 168 LYS A CA 1
ATOM 1305 C C . LYS A 1 168 ? -19.531 29.453 -1.201 1 91.75 168 LYS A C 1
ATOM 1307 O O . LYS A 1 168 ? -19.062 29.609 -2.334 1 91.75 168 LYS A O 1
ATOM 1312 N N . ASP A 1 169 ? -20.219 28.516 -0.638 1 87.5 169 ASP A N 1
ATOM 1313 C CA . ASP A 1 169 ? -20.672 27.547 -1.638 1 87.5 169 ASP A CA 1
ATOM 1314 C C . ASP A 1 169 ? -21.453 28.25 -2.752 1 87.5 169 ASP A C 1
ATOM 1316 O O . ASP A 1 169 ? -22.312 29.109 -2.482 1 87.5 169 ASP A O 1
ATOM 1320 N N . GLY A 1 170 ? -21.125 27.938 -3.965 1 84.31 170 GLY A N 1
ATOM 1321 C CA . GLY A 1 170 ? -21.859 28.516 -5.078 1 84.31 170 GLY A CA 1
ATOM 1322 C C . GLY A 1 170 ? -21.25 29.797 -5.609 1 84.31 170 GLY A C 1
ATOM 1323 O O . GLY A 1 170 ? -21.688 30.344 -6.621 1 84.31 170 GLY A O 1
ATOM 1324 N N . ASP A 1 171 ? -20.281 30.391 -4.953 1 85.19 171 ASP A N 1
ATOM 1325 C CA . ASP A 1 171 ? -19.641 31.625 -5.395 1 85.19 171 ASP A CA 1
ATOM 1326 C C . ASP A 1 171 ? -18.859 31.422 -6.688 1 85.19 171 ASP A C 1
ATOM 1328 O O . ASP A 1 171 ? -18.422 32.375 -7.316 1 85.19 171 ASP A O 1
ATOM 1332 N N . GLY A 1 172 ? -18.781 30.172 -7.129 1 76.5 172 GLY A N 1
ATOM 1333 C CA . GLY A 1 172 ? -18.109 29.875 -8.375 1 76.5 172 GLY A CA 1
ATOM 1334 C C . GLY A 1 172 ? -16.594 29.859 -8.234 1 76.5 172 GLY A C 1
ATOM 1335 O O . GLY A 1 172 ? -15.875 29.641 -9.211 1 76.5 172 GLY A O 1
ATOM 1336 N N . GLY A 1 173 ? -16.141 30.188 -7.012 1 85.5 173 GLY A N 1
ATOM 1337 C CA . GLY A 1 173 ? -14.695 30.156 -6.84 1 85.5 173 GLY A CA 1
ATOM 1338 C C . GLY A 1 173 ? -14.117 28.75 -6.887 1 85.5 173 GLY A C 1
ATOM 1339 O O . GLY A 1 173 ? -14.773 27.797 -6.469 1 85.5 173 GLY A O 1
ATOM 1340 N N . ALA A 1 174 ? -12.93 28.656 -7.441 1 90.38 174 ALA A N 1
ATOM 1341 C CA . ALA A 1 174 ? -12.258 27.375 -7.551 1 90.38 174 ALA A CA 1
ATOM 1342 C C . ALA A 1 174 ? -11.539 27.016 -6.254 1 90.38 174 ALA A C 1
ATOM 1344 O O . ALA A 1 174 ? -11.008 27.891 -5.57 1 90.38 174 ALA A O 1
ATOM 1345 N N . PRO A 1 175 ? -11.516 25.734 -5.875 1 95.31 175 PRO A N 1
ATOM 1346 C CA . PRO A 1 175 ? -10.688 25.328 -4.738 1 95.31 175 PRO A CA 1
ATOM 1347 C C . PRO A 1 175 ? -9.195 25.469 -5.012 1 95.31 175 PRO A C 1
ATOM 1349 O O . PRO A 1 175 ? -8.766 25.375 -6.164 1 95.31 175 PRO A O 1
ATOM 1352 N N . PHE A 1 176 ? -8.453 25.703 -3.961 1 95.06 176 PHE A N 1
ATOM 1353 C CA . PHE A 1 176 ? -7.012 25.75 -4.152 1 95.06 176 PHE A CA 1
ATOM 1354 C C . PHE A 1 176 ? -6.391 24.375 -3.982 1 95.06 176 PHE A C 1
ATOM 1356 O O . PHE A 1 176 ? -5.227 24.156 -4.336 1 95.06 176 PHE A O 1
ATOM 1363 N N . PHE A 1 177 ? -7.098 23.531 -3.459 1 96.31 177 PHE A N 1
ATOM 1364 C CA . PHE A 1 177 ? -6.727 22.125 -3.367 1 96.31 177 PHE A CA 1
ATOM 1365 C C . PHE A 1 177 ? -7.934 21.219 -3.629 1 96.31 177 PHE A C 1
ATOM 1367 O O . PHE A 1 177 ? -9.031 21.5 -3.143 1 96.31 177 PHE A O 1
ATOM 1374 N N . ALA A 1 178 ? -7.754 20.219 -4.367 1 97.94 178 ALA A N 1
ATOM 1375 C CA . ALA A 1 178 ? -8.805 19.234 -4.617 1 97.94 178 ALA A CA 1
ATOM 1376 C C . ALA A 1 178 ? -8.203 17.859 -4.914 1 97.94 178 ALA A C 1
ATOM 1378 O O . ALA A 1 178 ? -7.191 17.75 -5.605 1 97.94 178 ALA A O 1
ATOM 1379 N N . CYS A 1 179 ? -8.828 16.844 -4.375 1 98.31 179 CYS A N 1
ATOM 1380 C CA . CYS A 1 179 ? -8.414 15.484 -4.691 1 98.31 179 CYS A CA 1
ATOM 1381 C C . CYS A 1 179 ? -9.609 14.531 -4.664 1 98.31 179 CYS A C 1
ATOM 1383 O O . CYS A 1 179 ? -10.664 14.875 -4.133 1 98.31 179 CYS A O 1
ATOM 1385 N N . THR A 1 180 ? -9.469 13.438 -5.289 1 98.75 180 THR A N 1
ATOM 1386 C CA . THR A 1 180 ? -10.406 12.32 -5.234 1 98.75 180 THR A CA 1
ATOM 1387 C C . THR A 1 180 ? -9.734 11.078 -4.664 1 98.75 180 THR A C 1
ATOM 1389 O O . THR A 1 180 ? -8.648 10.695 -5.105 1 98.75 180 THR A O 1
ATOM 1392 N N . LEU A 1 181 ? -10.367 10.484 -3.668 1 98.69 181 LEU A N 1
ATOM 1393 C CA . LEU A 1 181 ? -9.883 9.289 -2.994 1 98.69 181 LEU A CA 1
ATOM 1394 C C . LEU A 1 181 ? -10.844 8.117 -3.211 1 98.69 181 LEU A C 1
ATOM 1396 O O . LEU A 1 181 ? -12.062 8.281 -3.121 1 98.69 181 LEU A O 1
ATOM 1400 N N . LYS A 1 182 ? -10.305 7.008 -3.535 1 98 182 LYS A N 1
ATOM 1401 C CA . LYS A 1 182 ? -11.078 5.781 -3.682 1 98 182 LYS A CA 1
ATOM 1402 C C . LYS A 1 182 ? -10.516 4.668 -2.803 1 98 182 LYS A C 1
ATOM 1404 O O . LYS A 1 182 ? -9.477 4.086 -3.119 1 98 182 LYS A O 1
ATOM 1409 N N . PRO A 1 183 ? -11.203 4.34 -1.681 1 97.19 183 PRO A N 1
ATOM 1410 C CA . PRO A 1 183 ? -10.68 3.312 -0.774 1 97.19 183 PRO A CA 1
ATO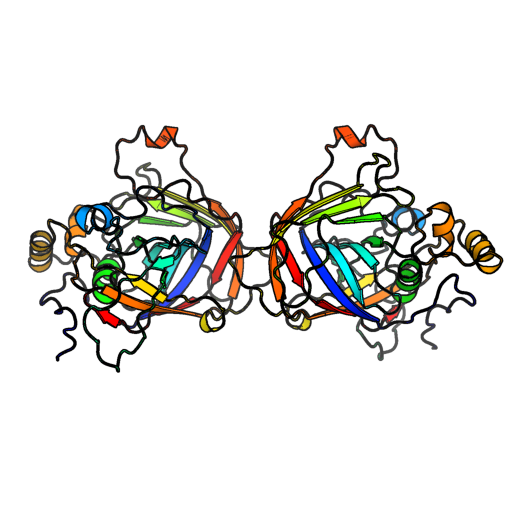M 1411 C C . PRO A 1 183 ? -10.633 1.928 -1.417 1 97.19 183 PRO A C 1
ATOM 1413 O O . PRO A 1 183 ? -11.5 1.589 -2.227 1 97.19 183 PRO A O 1
ATOM 1416 N N . TRP A 1 184 ? -9.531 1.226 -1.047 1 93.44 184 TRP A N 1
ATOM 1417 C CA . TRP A 1 184 ? -9.461 -0.167 -1.478 1 93.44 184 TRP A CA 1
ATOM 1418 C C . TRP A 1 184 ? -10.555 -0.998 -0.804 1 93.44 184 TRP A C 1
ATOM 1420 O O . TRP A 1 184 ? -10.633 -1.043 0.426 1 93.44 184 TRP A O 1
ATOM 1430 N N . THR A 1 185 ? -11.336 -1.688 -1.538 1 86.19 185 THR A N 1
ATOM 1431 C CA . THR A 1 185 ? -12.453 -2.412 -0.95 1 86.19 185 THR A CA 1
ATOM 1432 C C . THR A 1 185 ? -12.164 -3.908 -0.89 1 86.19 185 THR A C 1
ATOM 1434 O O . THR A 1 185 ? -12.766 -4.633 -0.096 1 86.19 185 THR A O 1
ATOM 1437 N N . LEU A 1 186 ? -11.273 -4.355 -1.668 1 84.69 186 LEU A N 1
ATOM 1438 C CA . LEU A 1 186 ? -11.016 -5.789 -1.723 1 84.69 186 LEU A CA 1
ATOM 1439 C C . LEU A 1 186 ? -9.93 -6.18 -0.728 1 84.69 186 LEU A C 1
ATOM 1441 O O . LEU A 1 186 ? -9.789 -7.355 -0.383 1 84.69 186 LEU A O 1
ATOM 1445 N N . VAL A 1 187 ? -9.102 -5.266 -0.317 1 83.19 187 VAL A N 1
ATOM 1446 C CA . VAL A 1 187 ? -8.133 -5.48 0.752 1 83.19 187 VAL A CA 1
ATOM 1447 C C . VAL A 1 187 ? -8.727 -5.027 2.086 1 83.19 187 VAL A C 1
ATOM 1449 O O . VAL A 1 187 ? -9.094 -3.861 2.244 1 83.19 187 VAL A O 1
ATOM 1452 N N . PRO A 1 188 ? -8.828 -5.906 2.984 1 83.75 188 PRO A N 1
ATOM 1453 C CA . PRO A 1 188 ? -9.438 -5.523 4.262 1 83.75 188 PRO A CA 1
ATOM 1454 C C . PRO A 1 188 ? -8.594 -4.512 5.035 1 83.75 188 PRO A C 1
ATOM 1456 O O . PRO A 1 188 ? -7.367 -4.516 4.93 1 83.75 188 PRO A O 1
ATOM 1459 N N . PRO A 1 189 ? -9.297 -3.697 5.781 1 89.44 189 PRO A N 1
ATOM 1460 C CA . PRO A 1 189 ? -8.539 -2.775 6.629 1 89.44 189 PRO A CA 1
ATOM 1461 C C . PRO A 1 189 ? -7.824 -3.48 7.781 1 89.44 189 PRO A C 1
ATOM 1463 O O . PRO A 1 189 ? -8.227 -4.574 8.188 1 89.44 189 PRO A O 1
ATOM 1466 N N . ILE A 1 190 ? -6.777 -2.83 8.273 1 87.06 190 ILE A N 1
ATOM 1467 C CA . ILE A 1 190 ? -6.012 -3.408 9.375 1 87.06 190 ILE A CA 1
ATOM 1468 C C . ILE A 1 190 ? -5.91 -2.402 10.516 1 87.06 190 ILE A C 1
ATOM 1470 O O . ILE A 1 190 ? -5.965 -1.19 10.289 1 87.06 190 ILE A O 1
ATOM 1474 N N . PRO A 1 191 ? -5.816 -2.961 11.758 1 90.81 191 PRO A N 1
ATOM 1475 C CA . PRO A 1 191 ? -5.473 -2.041 12.844 1 90.81 191 PRO A CA 1
ATOM 1476 C C . PRO A 1 191 ? -4.043 -1.511 12.742 1 90.81 191 PRO A C 1
ATOM 1478 O O . PRO A 1 191 ? -3.141 -2.24 12.328 1 90.81 191 PRO A O 1
ATOM 1481 N N . LEU A 1 192 ? -3.857 -0.318 13.094 1 90.81 192 LEU A N 1
ATOM 1482 C CA . LEU A 1 192 ? -2.547 0.32 13.008 1 90.81 192 LEU A CA 1
ATOM 1483 C C . LEU A 1 192 ? -2.258 1.146 14.258 1 90.81 192 LEU A C 1
ATOM 1485 O O . LEU A 1 192 ? -3.137 1.853 14.758 1 90.81 192 LEU A O 1
ATOM 1489 N N . ASN A 1 193 ? -1.107 0.952 14.766 1 91.12 193 ASN A N 1
ATOM 1490 C CA . ASN A 1 193 ? -0.532 1.778 15.82 1 91.12 193 ASN A CA 1
ATOM 1491 C C . ASN A 1 193 ? 0.813 2.365 15.406 1 91.12 193 ASN A C 1
ATOM 1493 O O . ASN A 1 193 ? 1.806 1.641 15.305 1 91.12 193 ASN A O 1
ATOM 1497 N N . THR A 1 194 ? 0.886 3.629 15.227 1 87.56 194 THR A N 1
ATOM 1498 C CA . THR A 1 194 ? 2.062 4.266 14.648 1 87.56 194 THR A CA 1
ATOM 1499 C C . THR A 1 194 ? 3.244 4.199 15.609 1 87.56 194 THR A C 1
ATOM 1501 O O . THR A 1 194 ? 4.395 4.391 15.203 1 87.56 194 THR A O 1
ATOM 1504 N N . LYS A 1 195 ? 3.055 3.982 16.859 1 82.25 195 LYS A N 1
ATOM 1505 C CA . LYS A 1 195 ? 4.133 3.848 17.828 1 82.25 195 LYS A CA 1
ATOM 1506 C C . LYS A 1 195 ? 5.051 2.68 17.484 1 82.25 195 LYS A C 1
ATOM 1508 O O . LYS A 1 195 ? 6.223 2.67 17.859 1 82.25 195 LYS A O 1
ATOM 1513 N N . TYR A 1 196 ? 4.508 1.767 16.688 1 81.12 196 TYR A N 1
ATOM 1514 C CA . TYR A 1 196 ? 5.281 0.565 16.391 1 81.12 196 TYR A CA 1
ATOM 1515 C C . TYR A 1 196 ? 5.926 0.659 15.008 1 81.12 196 TYR A C 1
ATOM 1517 O O . TYR A 1 196 ? 6.652 -0.247 14.594 1 81.12 196 TYR A O 1
ATOM 1525 N N . LEU A 1 197 ? 5.707 1.696 14.32 1 78.12 197 LEU A N 1
ATOM 1526 C CA . LEU A 1 197 ? 6.375 1.899 13.039 1 78.12 197 LEU A CA 1
ATOM 1527 C C . LEU A 1 197 ? 7.801 2.396 13.242 1 78.12 197 LEU A C 1
ATOM 1529 O O . LEU A 1 197 ? 8.07 3.176 14.164 1 78.12 197 LEU A O 1
ATOM 1533 N N . PRO A 1 198 ? 8.734 1.981 12.445 1 77.19 198 PRO A N 1
ATOM 1534 C CA . PRO A 1 198 ? 10.125 2.436 12.555 1 77.19 198 PRO A CA 1
ATOM 1535 C C . PRO A 1 198 ? 10.336 3.834 11.984 1 77.19 198 PRO A C 1
ATOM 1537 O O . PRO A 1 198 ? 11.289 4.062 11.234 1 77.19 198 PRO A O 1
ATOM 1540 N N . LEU A 1 199 ? 9.414 4.699 12.109 1 76.81 199 LEU A N 1
ATOM 1541 C CA . LEU A 1 199 ? 9.477 6.086 11.672 1 76.81 199 LEU A CA 1
ATOM 1542 C C . LEU A 1 199 ? 9.055 7.031 12.797 1 76.81 199 LEU A C 1
ATOM 1544 O O . LEU A 1 199 ? 8.055 6.789 13.469 1 76.81 199 LEU A O 1
ATOM 1548 N N . SER A 1 200 ? 9.93 7.949 13.055 1 79.31 200 SER A N 1
ATOM 1549 C CA . SER A 1 200 ? 9.547 8.945 14.047 1 79.31 200 SER A CA 1
ATOM 1550 C C . SER A 1 200 ? 8.484 9.891 13.5 1 79.31 200 SER A C 1
ATOM 1552 O O . SER A 1 200 ? 8.617 10.406 12.383 1 79.31 200 SER A O 1
ATOM 1554 N N . MET A 1 201 ? 7.484 10.109 14.352 1 82.94 201 MET A N 1
ATOM 1555 C CA . MET A 1 201 ? 6.438 11.047 13.961 1 82.94 201 MET A CA 1
ATOM 1556 C C . MET A 1 201 ? 6.582 12.367 14.719 1 82.94 201 MET A C 1
ATOM 1558 O O . MET A 1 201 ? 5.633 13.148 14.805 1 82.94 201 MET A O 1
ATOM 1562 N N . ALA A 1 202 ? 7.75 12.609 15.219 1 88.06 202 ALA A N 1
ATOM 1563 C CA . ALA A 1 202 ? 7.988 13.852 15.945 1 88.06 202 ALA A CA 1
ATOM 1564 C C . ALA A 1 202 ? 8 15.047 14.992 1 88.06 202 ALA A C 1
ATOM 1566 O O . ALA A 1 202 ? 8.523 14.961 13.875 1 88.06 202 ALA A O 1
ATOM 1567 N N . ALA A 1 203 ? 7.391 16.062 15.477 1 94.5 203 ALA A N 1
ATOM 1568 C CA . ALA A 1 203 ? 7.406 17.312 14.734 1 94.5 203 ALA A CA 1
ATOM 1569 C C . ALA A 1 203 ? 8.133 18.406 15.523 1 94.5 203 ALA A C 1
ATOM 1571 O O . ALA A 1 203 ? 8.055 18.453 16.75 1 94.5 203 ALA A O 1
ATOM 1572 N N . ALA A 1 204 ? 8.867 19.188 14.875 1 96.12 204 ALA A N 1
ATOM 1573 C CA . ALA A 1 204 ? 9.5 20.375 15.438 1 96.12 204 ALA A CA 1
ATOM 1574 C C . ALA A 1 204 ? 9.156 21.625 14.617 1 96.12 204 ALA A C 1
ATOM 1576 O O . ALA A 1 204 ? 9.281 21.609 13.391 1 96.12 204 ALA A O 1
ATOM 1577 N N . GLN A 1 205 ? 8.773 22.578 15.312 1 97.06 205 GLN A N 1
ATOM 1578 C CA . GLN A 1 205 ? 8.25 23.766 14.648 1 97.06 205 GLN A CA 1
ATOM 1579 C C . GLN A 1 205 ? 8.992 25.016 15.109 1 97.06 205 GLN A C 1
ATOM 1581 O O . GLN A 1 205 ? 9.266 25.188 16.297 1 97.06 205 GLN A O 1
ATOM 1586 N N . PRO A 1 206 ? 9.336 25.891 14.172 1 96.88 206 PRO A N 1
ATOM 1587 C CA . PRO A 1 206 ? 9.859 27.203 14.562 1 96.88 206 PRO A CA 1
ATOM 1588 C C . PRO A 1 206 ? 8.805 28.094 15.203 1 96.88 206 PRO A C 1
ATOM 1590 O O . PRO A 1 206 ? 7.609 27.797 15.117 1 96.88 206 PRO A O 1
ATOM 1593 N N . PRO A 1 207 ? 9.312 29.109 15.852 1 96.38 207 PRO A N 1
ATOM 1594 C CA . PRO A 1 207 ? 8.352 30.094 16.359 1 96.38 207 PRO A CA 1
ATOM 1595 C C . PRO A 1 207 ? 7.52 30.734 15.242 1 96.38 207 PRO A C 1
ATOM 1597 O O . PRO A 1 207 ? 7.984 30.828 14.109 1 96.38 207 PRO A O 1
ATOM 1600 N N . LEU A 1 208 ? 6.352 31.141 15.641 1 97.62 208 LEU A N 1
ATOM 1601 C CA . LEU A 1 208 ? 5.418 31.734 14.688 1 97.62 208 LEU A CA 1
ATOM 1602 C C . LEU A 1 208 ? 5.383 33.25 14.812 1 97.62 208 LEU A C 1
ATOM 1604 O O . LEU A 1 208 ? 5.379 33.781 15.922 1 97.62 208 LEU A O 1
ATOM 1608 N N . PRO A 1 209 ? 5.336 33.938 13.664 1 97.44 209 PRO A N 1
ATOM 1609 C CA . PRO A 1 209 ? 5.004 35.344 13.727 1 97.44 209 PRO A CA 1
ATOM 1610 C C . PRO A 1 209 ? 3.521 35.594 13.984 1 97.44 209 PRO A C 1
ATOM 1612 O O . PRO A 1 209 ? 2.672 34.844 13.531 1 97.44 209 PRO A O 1
ATOM 1615 N N . ALA A 1 210 ? 3.297 36.656 14.711 1 97.06 210 ALA A N 1
ATOM 1616 C CA . ALA A 1 210 ? 1.91 37.094 14.789 1 97.06 210 ALA A CA 1
ATOM 1617 C C . ALA A 1 210 ? 1.497 37.844 13.516 1 97.06 210 ALA A C 1
ATOM 1619 O O . ALA A 1 210 ? 2.346 38.375 12.797 1 97.06 210 ALA A O 1
ATOM 1620 N N . ALA A 1 211 ? 0.197 37.812 13.281 1 96.69 211 ALA A N 1
ATOM 1621 C CA . ALA A 1 211 ? -0.282 38.656 12.211 1 96.69 211 ALA A CA 1
ATOM 1622 C C . ALA A 1 211 ? 0.06 40.125 12.492 1 96.69 211 ALA A C 1
ATOM 1624 O O . ALA A 1 211 ? 0.043 40.562 13.641 1 96.69 211 ALA A O 1
ATOM 1625 N N . PRO A 1 212 ? 0.339 40.844 11.414 1 94 212 PRO A N 1
ATOM 1626 C CA . PRO A 1 212 ? 0.669 42.25 11.633 1 94 212 PRO A CA 1
ATOM 1627 C C . PRO A 1 212 ? -0.426 43.031 12.383 1 94 212 PRO A C 1
ATOM 1629 O O . PRO A 1 212 ? -0.129 43.906 13.188 1 94 212 PRO A O 1
ATOM 1632 N N . GLU A 1 213 ? -1.616 42.719 12.148 1 93.94 213 GLU A N 1
ATOM 1633 C CA . GLU A 1 213 ? -2.736 43.406 12.766 1 93.94 213 GLU A CA 1
ATOM 1634 C C . GLU A 1 213 ? -3.246 42.656 13.992 1 93.94 213 GLU A C 1
ATOM 1636 O O . GLU A 1 213 ? -4.387 42.844 14.422 1 93.94 213 GLU A O 1
ATOM 1641 N N . TYR A 1 214 ? -2.523 41.812 14.531 1 95.44 214 TYR A N 1
ATOM 1642 C CA . TYR A 1 214 ? -2.979 40.906 15.586 1 95.44 214 TYR A CA 1
ATOM 1643 C C . TYR A 1 214 ? -3.529 41.688 16.781 1 95.44 214 TYR A C 1
ATOM 1645 O O . TYR A 1 214 ? -4.66 41.469 17.203 1 95.44 214 TYR A O 1
ATOM 1653 N N . GLU A 1 215 ? -2.766 42.688 17.344 1 93.88 215 GLU A N 1
ATOM 1654 C CA . GLU A 1 215 ? -3.164 43.438 18.531 1 93.88 215 GLU A CA 1
ATOM 1655 C C . GLU A 1 215 ? -4.469 44.219 18.297 1 93.88 215 GLU A C 1
ATOM 1657 O O . GLU A 1 215 ? -5.355 44.188 19.156 1 93.88 215 GLU A O 1
ATOM 1662 N N . ARG A 1 216 ? -4.496 44.812 17.156 1 94.31 216 ARG A N 1
ATOM 1663 C CA . ARG A 1 216 ? -5.703 45.531 16.812 1 94.31 216 ARG A CA 1
ATOM 1664 C C . ARG A 1 216 ? -6.902 44.594 16.688 1 94.31 216 ARG A C 1
ATOM 1666 O O . ARG A 1 216 ? -7.977 44.906 17.219 1 94.31 216 ARG A O 1
ATOM 1673 N N . SER A 1 217 ? -6.707 43.531 15.984 1 94.06 217 SER A N 1
ATOM 1674 C CA . SER A 1 217 ? -7.777 42.562 15.789 1 94.06 217 SER A CA 1
ATOM 1675 C C . SER A 1 217 ? -8.211 41.938 17.109 1 94.06 217 SER A C 1
ATOM 1677 O O . SER A 1 217 ? -9.398 41.719 17.328 1 94.06 217 SER A O 1
ATOM 1679 N N . LEU A 1 218 ? -7.281 41.688 17.938 1 93.56 218 LEU A N 1
ATOM 1680 C CA . LEU A 1 218 ? -7.578 41.125 19.25 1 93.56 218 LEU A CA 1
ATOM 1681 C C . LEU A 1 218 ? -8.445 42.094 20.062 1 93.56 218 LEU A C 1
ATOM 1683 O O . LEU A 1 218 ? -9.445 41.688 20.656 1 93.56 218 LEU A O 1
ATOM 1687 N N . SER A 1 219 ? -8.07 43.312 20.078 1 92.81 219 SER A N 1
ATOM 1688 C CA . SER A 1 219 ? -8.828 44.344 20.797 1 92.81 219 SER A CA 1
ATOM 1689 C C . SER A 1 219 ? -10.258 44.406 20.281 1 92.81 219 SER A C 1
ATOM 1691 O O . SER A 1 219 ? -11.195 44.562 21.062 1 92.81 219 SER A O 1
ATOM 1693 N N . GLU A 1 220 ? -10.367 44.312 19.031 1 91.81 220 GLU A N 1
ATOM 1694 C CA . GLU A 1 220 ? -11.695 44.375 18.422 1 91.81 220 GLU A CA 1
ATOM 1695 C C . GLU A 1 220 ? -12.555 43.219 18.859 1 91.81 220 GLU A C 1
ATOM 1697 O O . GLU A 1 220 ? -13.75 43.375 19.141 1 91.81 220 GLU A O 1
ATOM 1702 N N . VAL A 1 221 ? -12.008 42.094 18.859 1 90.38 221 VAL A N 1
ATOM 1703 C CA . VAL A 1 221 ? -12.75 40.906 19.219 1 90.38 221 VAL A CA 1
ATOM 1704 C C . VAL A 1 221 ? -13.094 40.938 20.719 1 90.38 221 VAL A C 1
ATOM 1706 O O . VAL A 1 221 ? -14.195 40.531 21.109 1 90.38 221 VAL A O 1
ATOM 1709 N N . LEU A 1 222 ? -12.172 41.375 21.562 1 90.06 222 LEU A N 1
ATOM 1710 C CA . LEU A 1 222 ? -12.391 41.438 23 1 90.06 222 LEU A CA 1
ATOM 1711 C C . LEU A 1 222 ? -13.43 42.469 23.359 1 90.06 222 LEU A C 1
ATOM 1713 O O . LEU A 1 222 ? -14.172 42.312 24.344 1 90.06 222 LEU A O 1
ATOM 1717 N N . GLY A 1 223 ? -13.453 43.562 22.656 1 88.62 223 GLY A N 1
ATOM 1718 C CA . GLY A 1 223 ? -14.383 44.656 22.938 1 88.62 223 GLY A CA 1
ATOM 1719 C C . GLY A 1 223 ? -15.688 44.531 22.188 1 88.62 223 GLY A C 1
ATOM 1720 O O . GLY A 1 223 ? -16.609 45.312 22.391 1 88.62 223 GLY A O 1
ATOM 1721 N N . GLY A 1 224 ? -15.672 43.594 21.344 1 85.5 224 GLY A N 1
ATOM 1722 C CA . GLY A 1 224 ? -16.844 43.5 20.484 1 85.5 224 GLY A CA 1
ATOM 1723 C C . GLY A 1 224 ? -17.672 42.25 20.75 1 85.5 224 GLY A C 1
ATOM 1724 O O . GLY A 1 224 ? -17.594 41.656 21.828 1 85.5 224 GLY A O 1
ATOM 1725 N N . ALA A 1 225 ? -18.547 42 19.734 1 82 225 ALA A N 1
ATOM 1726 C CA . ALA A 1 225 ? -19.438 40.844 19.812 1 82 225 ALA A CA 1
ATOM 1727 C C . ALA A 1 225 ? -18.656 39.531 19.672 1 82 225 ALA A C 1
ATOM 1729 O O . ALA A 1 225 ? -17.578 39.531 19.047 1 82 225 ALA A O 1
ATOM 1730 N N . GLU A 1 226 ? -19.172 38.625 20.344 1 85.19 226 GLU A N 1
ATOM 1731 C CA . GLU A 1 226 ? -18.578 37.312 20.25 1 85.19 226 GLU A CA 1
ATOM 1732 C C . GLU A 1 226 ? -18.547 36.812 18.812 1 85.19 226 GLU A C 1
ATOM 1734 O O . GLU A 1 226 ? -19.516 36.969 18.062 1 85.19 226 GLU A O 1
ATOM 1739 N N . VAL A 1 227 ? -17.453 36.312 18.391 1 91.12 227 VAL A N 1
ATOM 1740 C CA . VAL A 1 227 ? -17.281 35.812 17.031 1 91.12 227 VAL A CA 1
ATOM 1741 C C . VAL A 1 227 ? -17.516 34.281 17.031 1 91.12 227 VAL A C 1
ATOM 1743 O O . VAL A 1 227 ? -16.953 33.562 17.844 1 91.12 227 VAL A O 1
ATOM 1746 N N . ASP A 1 228 ? -18.391 33.844 16.094 1 94.62 228 ASP A N 1
ATOM 1747 C CA . ASP A 1 228 ? -18.672 32.406 15.945 1 94.62 228 ASP A CA 1
ATOM 1748 C C . ASP A 1 228 ? -17.391 31.625 15.688 1 94.62 228 ASP A C 1
ATOM 1750 O O . ASP A 1 228 ? -16.531 32.062 14.922 1 94.62 228 ASP A O 1
ATOM 1754 N N . GLU A 1 229 ? -17.266 30.453 16.281 1 95.44 229 GLU A N 1
ATOM 1755 C CA . GLU A 1 229 ? -16.078 29.641 16.172 1 95.44 229 GLU A CA 1
ATOM 1756 C C . GLU A 1 229 ? -15.859 29.172 14.734 1 95.44 229 GLU A C 1
ATOM 1758 O O . GLU A 1 229 ? -14.742 28.844 14.336 1 95.44 229 GLU A O 1
ATOM 1763 N N . TYR A 1 230 ? -16.891 29.141 13.906 1 96.5 230 TYR A N 1
ATOM 1764 C CA . TYR A 1 230 ? -16.812 28.641 12.539 1 96.5 230 TYR A CA 1
ATOM 1765 C C . TYR A 1 230 ? -16.891 29.781 11.539 1 96.5 230 TYR A C 1
ATOM 1767 O O . TYR A 1 230 ? -17.141 29.562 10.352 1 96.5 230 TYR A O 1
ATOM 1775 N N . ASP A 1 231 ? -16.688 31 12.07 1 95.31 231 ASP A N 1
ATOM 1776 C CA . ASP A 1 231 ? -16.594 32.156 11.203 1 95.31 231 ASP A CA 1
ATOM 1777 C C . ASP A 1 231 ? -15.281 32.156 10.422 1 95.31 231 ASP A C 1
ATOM 1779 O O . ASP A 1 231 ? -14.203 32.25 11.016 1 95.31 231 ASP A O 1
ATOM 1783 N N . LEU A 1 232 ? -15.367 32.188 9.102 1 95.56 232 LEU A N 1
ATOM 1784 C CA . LEU A 1 232 ? -14.18 32.094 8.258 1 95.56 232 LEU A CA 1
ATOM 1785 C C . LEU A 1 232 ? -13.891 33.438 7.57 1 95.56 232 LEU A C 1
ATOM 1787 O O . LEU A 1 232 ? -13.203 33.469 6.551 1 95.56 232 LEU A O 1
ATOM 1791 N N . ASP A 1 233 ? -14.445 34.406 8.062 1 93.25 233 ASP A N 1
ATOM 1792 C CA . ASP A 1 233 ? -14.172 35.75 7.516 1 93.25 233 ASP A CA 1
ATOM 1793 C C . ASP A 1 233 ? -12.688 36.094 7.629 1 93.25 233 ASP A C 1
ATOM 1795 O O . ASP A 1 233 ? -12.156 36.219 8.734 1 93.25 233 ASP A O 1
ATOM 1799 N N . PRO A 1 234 ? -12.078 36.312 6.527 1 92.69 234 PRO A N 1
ATOM 1800 C CA . PRO A 1 234 ? -10.641 36.594 6.562 1 92.69 234 PRO A CA 1
ATOM 1801 C C . PRO A 1 234 ? -10.297 37.875 7.316 1 92.69 234 PRO A C 1
ATOM 1803 O O . PRO A 1 234 ? -9.203 38 7.871 1 92.69 234 PRO A O 1
ATOM 1806 N N . LYS A 1 235 ? -11.188 38.75 7.395 1 89.75 235 LYS A N 1
ATOM 1807 C CA . LYS A 1 235 ? -10.953 40.031 8.086 1 89.75 235 LYS A CA 1
ATOM 1808 C C . LYS A 1 235 ? -10.836 39.812 9.586 1 89.75 235 LYS A C 1
ATOM 1810 O O . LYS A 1 235 ? -10.273 40.656 10.297 1 89.75 235 LYS A O 1
ATOM 1815 N N . LYS A 1 236 ? -11.367 38.75 10.008 1 92 236 LYS A N 1
ATOM 1816 C CA . LYS A 1 236 ? -11.375 38.5 11.438 1 92 236 LYS A CA 1
ATOM 1817 C C . LYS A 1 236 ? -10.297 37.469 11.82 1 92 236 LYS A C 1
ATOM 1819 O O . LYS A 1 236 ? -10.164 37.094 12.984 1 92 236 LYS A O 1
ATOM 1824 N N . GLU A 1 237 ? -9.633 36.969 10.875 1 94.94 237 GLU A N 1
ATOM 1825 C CA . GLU A 1 237 ? -8.664 35.906 11.133 1 94.94 237 GLU A CA 1
ATOM 1826 C C . GLU A 1 237 ? -7.48 36.406 11.938 1 94.94 237 GLU A C 1
ATOM 1828 O O . GLU A 1 237 ? -6.863 35.656 12.695 1 94.94 237 GLU A O 1
ATOM 1833 N N . GLY A 1 238 ? -7.164 37.656 11.75 1 95.69 238 GLY A N 1
ATOM 1834 C CA . GLY A 1 238 ? -6.004 38.25 12.398 1 95.69 238 GLY A CA 1
ATOM 1835 C C . GLY A 1 238 ? -5.98 38.031 13.898 1 95.69 238 GLY A C 1
ATOM 1836 O O . GLY A 1 238 ? -4.906 37.906 14.492 1 95.69 238 GLY A O 1
ATOM 1837 N N . ALA A 1 239 ? -7.098 37.938 14.547 1 96.06 239 ALA A N 1
ATOM 1838 C CA . ALA A 1 239 ? -7.207 37.844 16 1 96.06 239 ALA A CA 1
ATOM 1839 C C . ALA A 1 239 ? -6.754 36.469 16.5 1 96.06 239 ALA A C 1
ATOM 1841 O O . ALA A 1 239 ? -6.445 36.312 17.672 1 96.06 239 ALA A O 1
ATOM 1842 N N . VAL A 1 240 ? -6.781 35.531 15.609 1 97.69 240 VAL A N 1
ATOM 1843 C CA . VAL A 1 240 ? -6.438 34.188 16.062 1 97.69 240 VAL A CA 1
ATOM 1844 C C . VAL A 1 240 ? -5.062 33.812 15.516 1 97.69 240 VAL A C 1
ATOM 1846 O O . VAL A 1 240 ? -4.621 32.656 15.695 1 97.69 240 VAL A O 1
ATOM 1849 N N . LEU A 1 241 ? -4.352 34.656 14.867 1 98 241 LEU A N 1
ATOM 1850 C CA . LEU A 1 241 ? -3.006 34.406 14.367 1 98 241 LEU A CA 1
ATOM 1851 C C . LEU A 1 241 ? -1.958 34.938 15.352 1 98 241 LEU A C 1
ATOM 1853 O O . LEU A 1 241 ? -1.167 35.812 15.023 1 98 241 LEU A O 1
ATOM 1857 N N . VAL A 1 242 ? -1.931 34.312 16.453 1 97.62 242 VAL A N 1
ATOM 1858 C CA . VAL A 1 242 ? -1.028 34.656 17.547 1 97.62 242 VAL A CA 1
ATOM 1859 C C . VAL A 1 242 ? 0.393 34.219 17.203 1 97.62 242 VAL A C 1
ATOM 1861 O O . VAL A 1 242 ? 0.588 33.25 16.453 1 97.62 242 VAL A O 1
ATOM 1864 N N . GLY A 1 243 ? 1.351 34.906 17.672 1 96.75 243 GLY A N 1
ATOM 1865 C CA . GLY A 1 243 ? 2.752 34.562 17.516 1 96.75 243 GLY A CA 1
ATOM 1866 C C . GLY A 1 243 ? 3.346 33.875 18.734 1 96.75 243 GLY A C 1
ATOM 1867 O O . GLY A 1 243 ? 2.738 33.875 19.797 1 96.75 243 GLY A O 1
ATOM 1868 N N . THR A 1 244 ? 4.422 33.281 18.547 1 96.5 244 THR A N 1
ATOM 1869 C CA . THR A 1 244 ? 5.188 32.656 19.625 1 96.5 244 THR A CA 1
ATOM 1870 C C . THR A 1 244 ? 6.668 33 19.5 1 96.5 244 THR A C 1
ATOM 1872 O O . THR A 1 244 ? 7.102 33.531 18.484 1 96.5 244 THR A O 1
ATOM 1875 N N . GLU A 1 245 ? 7.453 32.625 20.531 1 94.12 245 GLU A N 1
ATOM 1876 C CA . GLU A 1 245 ? 8.828 33.125 20.547 1 94.12 245 GLU A CA 1
ATOM 1877 C C . GLU A 1 245 ? 9.828 31.969 20.562 1 94.12 245 GLU A C 1
ATOM 1879 O O . GLU A 1 245 ? 11 32.156 20.234 1 94.12 245 GLU A O 1
ATOM 1884 N N . LYS A 1 246 ? 9.367 30.812 20.891 1 93.88 246 LYS A N 1
ATOM 1885 C CA . LYS A 1 246 ? 10.281 29.703 21.078 1 93.88 246 LYS A CA 1
ATOM 1886 C C . LYS A 1 246 ? 9.969 28.562 20.094 1 93.88 246 LYS A C 1
ATOM 1888 O O . LYS A 1 246 ? 8.852 28.469 19.594 1 93.88 246 LYS A O 1
ATOM 1893 N N . TRP A 1 247 ? 10.992 27.719 19.891 1 94.94 247 TRP A N 1
ATOM 1894 C CA . TRP A 1 247 ? 10.781 26.469 19.172 1 94.94 247 TRP A CA 1
ATOM 1895 C C . TRP A 1 247 ? 9.93 25.5 20.016 1 94.94 247 TRP A C 1
ATOM 1897 O O . TRP A 1 247 ? 9.953 25.547 21.234 1 94.94 247 TRP A O 1
ATOM 1907 N N . ARG A 1 248 ? 9.219 24.656 19.312 1 94.62 248 ARG A N 1
ATOM 1908 C CA . ARG A 1 248 ? 8.43 23.625 19.984 1 94.62 248 ARG A CA 1
ATOM 1909 C C . ARG A 1 248 ? 8.555 22.281 19.266 1 94.62 248 ARG A C 1
ATOM 1911 O O . ARG A 1 248 ? 8.562 22.234 18.031 1 94.62 248 ARG A O 1
ATOM 1918 N N . ALA A 1 249 ? 8.703 21.281 20.062 1 94.06 249 ALA A N 1
ATOM 1919 C CA . ALA A 1 249 ? 8.672 19.922 19.531 1 94.06 249 ALA A CA 1
ATOM 1920 C C . ALA A 1 249 ? 7.676 19.062 20.312 1 94.06 249 ALA A C 1
ATOM 1922 O O . ALA A 1 249 ? 7.445 19.297 21.5 1 94.06 249 ALA A O 1
ATOM 1923 N N . PHE A 1 250 ? 7.051 18.141 19.609 1 91.94 250 PHE A N 1
ATOM 1924 C CA . PHE A 1 250 ? 6.059 17.266 20.203 1 91.94 250 PHE A CA 1
ATOM 1925 C C . PHE A 1 250 ? 5.953 15.961 19.438 1 91.94 250 PHE A C 1
ATOM 1927 O O . PHE A 1 250 ? 6.348 15.891 18.266 1 91.94 250 PHE A O 1
ATOM 1934 N N . ASP A 1 251 ? 5.402 14.977 20.094 1 89.06 251 ASP A N 1
ATOM 1935 C CA . ASP A 1 251 ? 5.168 13.68 19.453 1 89.06 251 ASP A CA 1
ATOM 1936 C C . ASP A 1 251 ? 3.711 13.539 19.016 1 89.06 251 ASP A C 1
ATOM 1938 O O . ASP A 1 251 ? 2.812 14.086 19.656 1 89.06 251 ASP A O 1
ATOM 1942 N N . ILE A 1 252 ? 3.588 12.852 17.984 1 88.81 252 ILE A N 1
ATOM 1943 C CA . ILE A 1 252 ? 2.262 12.5 17.484 1 88.81 252 ILE A CA 1
ATOM 1944 C C . ILE A 1 252 ? 2.113 10.984 17.438 1 88.81 252 ILE A C 1
ATOM 1946 O O . ILE A 1 252 ? 2.998 10.281 16.953 1 88.81 252 ILE A O 1
ATOM 1950 N N . ALA A 1 253 ? 1.056 10.523 18 1 88.5 253 ALA A N 1
ATOM 1951 C CA . ALA A 1 253 ? 0.742 9.102 17.938 1 88.5 253 ALA A CA 1
ATOM 1952 C C . ALA A 1 253 ? -0.683 8.875 17.438 1 88.5 253 ALA A C 1
ATOM 1954 O O . ALA A 1 253 ? -1.601 9.609 17.812 1 88.5 253 ALA A O 1
ATOM 1955 N N . ALA A 1 254 ? -0.797 7.906 16.578 1 91.62 254 ALA A N 1
ATOM 1956 C CA . ALA A 1 254 ? -2.113 7.582 16.047 1 91.62 254 ALA A CA 1
ATOM 1957 C C . ALA A 1 254 ? -2.422 6.098 16.203 1 91.62 254 ALA A C 1
ATOM 1959 O O . ALA A 1 254 ? -1.549 5.25 15.992 1 91.62 254 ALA A O 1
ATOM 1960 N N . ILE A 1 255 ? -3.619 5.84 16.641 1 94.62 255 ILE A N 1
ATOM 1961 C CA . ILE A 1 255 ? -4.148 4.48 16.672 1 94.62 255 ILE A CA 1
ATOM 1962 C C . ILE A 1 255 ? -5.461 4.418 15.891 1 94.62 255 ILE A C 1
ATOM 1964 O O . ILE A 1 255 ? -6.32 5.289 16.047 1 94.62 255 ILE A O 1
ATOM 1968 N N . THR A 1 256 ? -5.574 3.43 15.078 1 95.19 256 THR A N 1
ATOM 1969 C CA . THR A 1 256 ? -6.816 3.232 14.344 1 95.19 256 THR A CA 1
ATOM 1970 C C . THR A 1 256 ? -7.156 1.748 14.234 1 95.19 256 THR A C 1
ATOM 1972 O O . THR A 1 256 ? -6.266 0.918 14.031 1 95.19 256 THR A O 1
ATOM 1975 N N . PRO A 1 257 ? -8.422 1.445 14.414 1 92.88 257 PRO A N 1
ATOM 1976 C CA . PRO A 1 257 ? -8.82 0.049 14.227 1 92.88 257 PRO A CA 1
ATOM 1977 C C . PRO A 1 257 ? -8.914 -0.344 12.75 1 92.88 257 PRO A C 1
ATOM 1979 O O . PRO A 1 257 ? -8.914 -1.533 12.43 1 92.88 257 PRO A O 1
ATOM 1982 N N . ARG A 1 258 ? -9.078 0.655 11.859 1 93.5 258 ARG A N 1
ATOM 1983 C CA . ARG A 1 258 ? -9.312 0.359 10.445 1 93.5 258 ARG A CA 1
ATOM 1984 C C . ARG A 1 258 ? -8.5 1.295 9.555 1 93.5 258 ARG A C 1
ATOM 1986 O O . ARG A 1 258 ? -8.93 2.418 9.281 1 93.5 258 ARG A O 1
ATOM 1993 N N . ALA A 1 259 ? -7.402 0.848 9.141 1 93.81 259 ALA A N 1
ATOM 1994 C CA . ALA A 1 259 ? -6.598 1.519 8.125 1 93.81 259 ALA A CA 1
ATOM 1995 C C . ALA A 1 259 ? -6.621 0.747 6.809 1 93.81 259 ALA A C 1
ATOM 1997 O O . ALA A 1 259 ? -6.477 -0.478 6.797 1 93.81 259 ALA A O 1
ATOM 1998 N N . ARG A 1 260 ? -6.914 1.41 5.742 1 93.81 260 ARG A N 1
ATOM 1999 C CA . ARG A 1 260 ? -6.898 0.774 4.426 1 93.81 260 ARG A CA 1
ATOM 2000 C C . ARG A 1 260 ? -6.172 1.645 3.406 1 93.81 260 ARG A C 1
ATOM 2002 O O . ARG A 1 260 ? -6.004 2.848 3.615 1 93.81 260 ARG A O 1
ATOM 2009 N N . GLY A 1 261 ? -5.715 1.055 2.387 1 95 261 GLY A N 1
ATOM 2010 C CA . GLY A 1 261 ? -5.195 1.821 1.264 1 95 261 GLY A CA 1
ATOM 2011 C C . GLY A 1 261 ? -6.285 2.479 0.438 1 95 261 GLY A C 1
ATOM 2012 O O . GLY A 1 261 ? -7.457 2.104 0.533 1 95 261 GLY A O 1
ATOM 2013 N N . CYS A 1 262 ? -5.848 3.42 -0.356 1 97.5 262 CYS A N 1
ATOM 2014 C CA . CYS A 1 262 ? -6.77 4.059 -1.289 1 97.5 262 CYS A CA 1
ATOM 2015 C C . CYS A 1 262 ? -6.027 4.613 -2.496 1 97.5 262 CYS A C 1
ATOM 2017 O O . CYS A 1 262 ? -4.82 4.859 -2.43 1 97.5 262 CYS A O 1
ATOM 2019 N N . TRP A 1 263 ? -6.727 4.734 -3.572 1 97.31 263 TRP A N 1
ATOM 2020 C CA . TRP A 1 263 ? -6.219 5.461 -4.73 1 97.31 263 TRP A CA 1
ATOM 2021 C C . TRP A 1 263 ? -6.344 6.969 -4.527 1 97.31 263 TRP A C 1
ATOM 2023 O O . TRP A 1 263 ? -7.355 7.449 -4.008 1 97.31 263 TRP A O 1
ATOM 2033 N N . VAL A 1 264 ? -5.34 7.668 -5.004 1 98.38 264 VAL A N 1
ATOM 2034 C CA . VAL A 1 264 ? -5.285 9.117 -4.828 1 98.38 264 VAL A CA 1
ATOM 2035 C C . VAL A 1 264 ? -5.164 9.797 -6.191 1 98.38 264 VAL A C 1
ATOM 2037 O O . VAL A 1 264 ? -4.293 9.453 -6.988 1 98.38 264 VAL A O 1
ATOM 2040 N N . GLU A 1 265 ? -6.066 10.68 -6.426 1 97.56 265 GLU A N 1
ATOM 2041 C CA . GLU A 1 265 ? -5.977 11.586 -7.566 1 97.56 265 GLU A CA 1
ATOM 2042 C C . GLU A 1 265 ? -6.066 13.047 -7.125 1 97.56 265 GLU A C 1
ATOM 2044 O O . GLU A 1 265 ? -7.125 13.508 -6.695 1 97.56 265 GLU A O 1
ATOM 2049 N N . VAL A 1 266 ? -4.949 13.758 -7.207 1 97.38 266 VAL A N 1
ATOM 2050 C CA . VAL A 1 266 ? -4.949 15.18 -6.895 1 97.38 266 VAL A CA 1
ATOM 2051 C C . VAL A 1 266 ? -5.289 15.984 -8.148 1 97.38 266 VAL A C 1
ATOM 2053 O O . VAL A 1 266 ? -4.723 15.75 -9.219 1 97.38 266 VAL A O 1
ATOM 2056 N N . HIS A 1 267 ? -6.16 16.891 -7.984 1 95.31 267 HIS A N 1
ATOM 2057 C CA . HIS A 1 267 ? -6.59 17.703 -9.117 1 95.31 267 HIS A CA 1
ATOM 2058 C C . HIS A 1 267 ? -5.844 19.031 -9.148 1 95.31 267 HIS A C 1
ATOM 2060 O O . HIS A 1 267 ? -6.301 20.031 -8.562 1 95.31 267 HIS A O 1
ATOM 2066 N N . GLU A 1 268 ? -4.75 19.047 -9.781 1 85.94 268 GLU A N 1
ATOM 2067 C CA . GLU A 1 268 ? -3.951 20.266 -9.867 1 85.94 268 GLU A CA 1
ATOM 2068 C C . GLU A 1 268 ? -4.43 21.156 -11.008 1 85.94 268 GLU A C 1
ATOM 2070 O O . GLU A 1 268 ? -4.824 20.656 -12.07 1 85.94 268 GLU A O 1
ATOM 2075 N N . LYS A 1 269 ? -4.383 22.422 -10.633 1 74.12 269 LYS A N 1
ATOM 2076 C CA . LYS A 1 269 ? -4.656 23.359 -11.719 1 74.12 269 LYS A CA 1
ATOM 2077 C C . LYS A 1 269 ? -3.473 23.438 -12.68 1 74.12 269 LYS A C 1
ATOM 2079 O O . LYS A 1 269 ? -2.318 23.328 -12.266 1 74.12 269 LYS A O 1
ATOM 2084 N N . LYS A 1 270 ? -3.791 23.484 -13.898 1 64.56 270 LYS A N 1
ATOM 2085 C CA . LYS A 1 270 ? -2.756 23.656 -14.914 1 64.56 270 LYS A CA 1
ATOM 2086 C C . LYS A 1 270 ? -2.082 25.016 -14.781 1 64.56 270 LYS A C 1
ATOM 2088 O O . LYS A 1 270 ? -2.717 26 -14.375 1 64.56 270 LYS A O 1
ATOM 2093 N N . ASP A 1 271 ? -0.75 25.047 -14.844 1 61.91 271 ASP A N 1
ATOM 2094 C CA . ASP A 1 271 ? 0.057 26.25 -14.68 1 61.91 271 ASP A CA 1
ATOM 2095 C C . ASP A 1 271 ? -0.575 27.438 -15.398 1 61.91 271 ASP A C 1
ATOM 2097 O O . ASP A 1 271 ? -0.551 28.562 -14.898 1 61.91 271 ASP A O 1
ATOM 2101 N N . GLU A 1 272 ? -1.01 27.172 -16.531 1 55.22 272 GLU A N 1
ATOM 2102 C CA . GLU A 1 272 ? -1.546 28.25 -17.344 1 55.22 272 GLU A CA 1
ATOM 2103 C C . GLU A 1 272 ? -2.752 28.906 -16.688 1 55.22 272 GLU A C 1
ATOM 2105 O O . GLU A 1 272 ? -2.99 30.109 -16.844 1 55.22 272 GLU A O 1
ATOM 2110 N N . GLU A 1 273 ? -3.449 28.188 -15.93 1 56.53 273 GLU A N 1
ATOM 2111 C CA . GLU A 1 273 ? -4.641 28.719 -15.273 1 56.53 273 GLU A CA 1
ATOM 2112 C C . GLU A 1 273 ? -4.273 29.578 -14.07 1 56.53 273 GLU A C 1
ATOM 2114 O O . GLU A 1 273 ? -5.02 30.484 -13.703 1 56.53 273 GLU A O 1
ATOM 2119 N N . VAL A 1 274 ? -3.139 29.391 -13.406 1 58.69 274 VAL A N 1
ATOM 2120 C CA . VAL A 1 274 ? -2.695 30.078 -12.195 1 58.69 274 VAL A CA 1
ATOM 2121 C C . VAL A 1 274 ? -2.188 31.484 -12.547 1 58.69 274 VAL A C 1
ATOM 2123 O O . VAL A 1 274 ? -2.418 32.438 -11.805 1 58.69 274 VAL A O 1
ATOM 2126 N N . VAL A 1 275 ? -1.309 31.641 -13.57 1 52.81 275 VAL A N 1
ATOM 2127 C CA . VAL A 1 275 ? -0.74 32.906 -13.961 1 52.81 275 VAL A CA 1
ATOM 2128 C C . VAL A 1 275 ? -1.854 33.938 -14.133 1 52.81 275 VAL A C 1
ATOM 2130 O O . VAL A 1 275 ? -1.684 35.125 -13.781 1 52.81 275 VAL A O 1
ATOM 2133 N N . GLU A 1 276 ? -2.855 33.406 -14.469 1 46.81 276 GLU A N 1
ATOM 2134 C CA . GLU A 1 276 ? -3.879 34.406 -14.797 1 46.81 276 GLU A CA 1
ATOM 2135 C C . GLU A 1 276 ? -4.527 34.969 -13.531 1 46.81 276 GLU A C 1
ATOM 2137 O O . GLU A 1 276 ? -5.082 36.062 -13.555 1 46.81 276 GLU A O 1
ATOM 2142 N N . GLU A 1 277 ? -4.406 34.25 -12.453 1 50.31 277 GLU A N 1
ATOM 2143 C CA . GLU A 1 277 ? -5.266 34.75 -11.383 1 50.31 277 GLU A CA 1
ATOM 2144 C C . GLU A 1 277 ? -4.496 35.656 -10.422 1 50.31 277 GLU A C 1
ATOM 2146 O O . GLU A 1 277 ? -5.098 36.375 -9.609 1 50.31 277 GLU A O 1
ATOM 2151 N N . GLY A 1 278 ? -3.379 36.312 -10.734 1 52.47 278 GLY A N 1
ATOM 2152 C CA . GLY A 1 278 ? -2.631 37.281 -9.945 1 52.47 278 GLY A CA 1
ATOM 2153 C C . GLY A 1 278 ? -2.832 37.125 -8.453 1 52.47 278 GLY A C 1
ATOM 2154 O O . GLY A 1 278 ? -2.494 38.031 -7.676 1 52.47 278 GLY A O 1
ATOM 2155 N N . GLY A 1 279 ? -3.463 36.062 -7.859 1 65.25 279 GLY A N 1
ATOM 2156 C CA . GLY A 1 279 ? -3.92 36.031 -6.48 1 65.25 279 GLY A CA 1
ATOM 2157 C C . GLY A 1 279 ? -3.027 35.219 -5.574 1 65.25 279 GLY A C 1
ATOM 2158 O O . GLY A 1 279 ? -1.939 34.781 -5.977 1 65.25 279 GLY A O 1
ATOM 2159 N N . LYS A 1 280 ? -3.15 35.375 -4.254 1 79.81 280 LYS A N 1
ATOM 2160 C CA . LYS A 1 280 ? -2.469 34.594 -3.213 1 79.81 280 LYS A CA 1
ATOM 2161 C C . LYS A 1 280 ? -2.35 33.125 -3.602 1 79.81 280 LYS A C 1
ATOM 2163 O O . LYS A 1 280 ? -3.303 32.531 -4.113 1 79.81 280 LYS A O 1
ATOM 2168 N N . GLU A 1 281 ? -1.071 32.688 -3.531 1 87.06 281 GLU A N 1
ATOM 2169 C CA . GLU A 1 281 ? -0.865 31.234 -3.699 1 87.06 281 GLU A CA 1
ATOM 2170 C C . GLU A 1 281 ? -1.2 30.484 -2.418 1 87.06 281 GLU A C 1
ATOM 2172 O O . GLU A 1 281 ? -0.421 30.484 -1.463 1 87.06 281 GLU A O 1
ATOM 2177 N N . TRP A 1 282 ? -2.227 29.797 -2.428 1 93.62 282 TRP A N 1
ATOM 2178 C CA . TRP A 1 282 ? -2.801 29.188 -1.23 1 93.62 282 TRP A CA 1
ATOM 2179 C C . TRP A 1 282 ? -2.152 27.844 -0.939 1 93.62 282 TRP A C 1
ATOM 2181 O O . TRP A 1 282 ? -2.17 27.359 0.2 1 93.62 282 TRP A O 1
ATOM 2191 N N . TRP A 1 283 ? -1.583 27.203 -1.968 1 95.38 283 TRP A N 1
ATOM 2192 C CA . TRP A 1 283 ? -1.101 25.844 -1.811 1 95.38 283 TRP A CA 1
ATOM 2193 C C . TRP A 1 283 ? 0.032 25.547 -2.789 1 95.38 283 TRP A C 1
ATOM 2195 O O . TRP A 1 283 ? -0.017 25.969 -3.949 1 95.38 283 TRP A O 1
ATOM 2205 N N . PRO A 1 284 ? 1.052 24.875 -2.283 1 94.38 284 PRO A N 1
ATOM 2206 C CA . PRO A 1 284 ? 2.129 24.562 -3.225 1 94.38 284 PRO A CA 1
ATOM 2207 C C . PRO A 1 284 ? 1.671 23.625 -4.348 1 94.38 284 PRO A C 1
ATOM 2209 O O . PRO A 1 284 ? 0.841 22.75 -4.125 1 94.38 284 PRO A O 1
ATOM 2212 N N . ARG A 1 285 ? 2.332 23.75 -5.426 1 90.31 285 ARG A N 1
ATOM 2213 C CA . ARG A 1 285 ? 1.971 22.969 -6.609 1 90.31 285 ARG A CA 1
ATOM 2214 C C . ARG A 1 285 ? 3.006 21.891 -6.887 1 90.31 285 ARG A C 1
ATOM 2216 O O . ARG A 1 285 ? 4.129 21.938 -6.379 1 90.31 285 ARG A O 1
ATOM 2223 N N . ASN A 1 286 ? 2.584 20.906 -7.711 1 88.5 286 ASN A N 1
ATOM 2224 C CA . ASN A 1 286 ? 3.455 19.859 -8.219 1 88.5 286 ASN A CA 1
ATOM 2225 C C . ASN A 1 286 ? 4.148 19.109 -7.086 1 88.5 286 ASN A C 1
ATOM 2227 O O . ASN A 1 286 ? 5.363 18.906 -7.125 1 88.5 286 ASN A O 1
ATOM 2231 N N . LEU A 1 287 ? 3.396 18.828 -6.078 1 93.25 287 LEU A N 1
ATOM 2232 C CA . LEU A 1 287 ? 3.936 18.094 -4.941 1 93.25 287 LEU A CA 1
ATOM 2233 C C . LEU A 1 287 ? 4.25 16.641 -5.332 1 93.25 287 LEU A C 1
ATOM 2235 O O . LEU A 1 287 ? 5.102 16 -4.715 1 93.25 287 LEU A O 1
ATOM 2239 N N . GLY A 1 288 ? 3.57 16.188 -6.355 1 92.5 288 GLY A N 1
ATOM 2240 C CA . GLY A 1 288 ? 3.85 14.844 -6.828 1 92.5 288 GLY A CA 1
ATOM 2241 C C . GLY A 1 288 ? 3.412 13.766 -5.855 1 92.5 288 GLY A C 1
ATOM 2242 O O . GLY A 1 288 ? 4.184 12.859 -5.535 1 92.5 288 GLY A O 1
ATOM 2243 N N . SER A 1 289 ? 2.193 13.797 -5.324 1 93.5 289 SER A N 1
ATOM 2244 C CA . SER A 1 289 ? 1.663 12.766 -4.438 1 93.5 289 SER A CA 1
ATOM 2245 C C . SER A 1 289 ? 1.591 11.414 -5.141 1 93.5 289 SER A C 1
ATOM 2247 O O . SER A 1 289 ? 1.327 11.352 -6.344 1 93.5 289 SER A O 1
ATOM 2249 N N . TRP A 1 290 ? 1.868 10.43 -4.352 1 94.69 290 TRP A N 1
ATOM 2250 C CA . TRP A 1 290 ? 1.722 9.086 -4.887 1 94.69 290 TRP A CA 1
ATOM 2251 C C . TRP A 1 290 ? 0.274 8.805 -5.277 1 94.69 290 TRP A C 1
ATOM 2253 O O . TRP A 1 290 ? -0.646 9.453 -4.77 1 94.69 290 TRP A O 1
ATOM 2263 N N . SER A 1 291 ? 0.146 7.871 -6.18 1 95.31 291 SER A N 1
ATOM 2264 C CA . SER A 1 291 ? -1.2 7.492 -6.598 1 95.31 291 SER A CA 1
ATOM 2265 C C . SER A 1 291 ? -1.889 6.645 -5.535 1 95.31 291 SER A C 1
ATOM 2267 O O . SER A 1 291 ? -3.072 6.32 -5.664 1 95.31 291 SER A O 1
ATOM 2269 N N . VAL A 1 292 ? -1.17 6.312 -4.484 1 95.62 292 VAL A N 1
ATOM 2270 C CA . VAL A 1 292 ? -1.734 5.539 -3.383 1 95.62 292 VAL A CA 1
ATOM 2271 C C . VAL A 1 292 ? -1.56 6.301 -2.072 1 95.62 292 VAL A C 1
ATOM 2273 O O . VAL A 1 292 ? -0.608 7.07 -1.916 1 95.62 292 VAL A O 1
ATOM 2276 N N . GLY A 1 293 ? -2.502 6.102 -1.207 1 96.88 293 GLY A N 1
ATOM 2277 C CA . GLY A 1 293 ? -2.484 6.691 0.121 1 96.88 293 GLY A CA 1
ATOM 2278 C C . GLY A 1 293 ? -3.146 5.82 1.172 1 96.88 293 GLY A C 1
ATOM 2279 O O . GLY A 1 293 ? -3.287 4.609 0.982 1 96.88 293 GLY A O 1
ATOM 2280 N N . ALA A 1 294 ? -3.381 6.41 2.281 1 96.5 294 ALA A N 1
ATOM 2281 C CA . ALA A 1 294 ? -4.02 5.703 3.389 1 96.5 294 ALA A CA 1
ATOM 2282 C C . ALA A 1 294 ? -5.352 6.348 3.756 1 96.5 294 ALA A C 1
ATOM 2284 O O . ALA A 1 294 ? -5.473 7.574 3.758 1 96.5 294 ALA A O 1
ATOM 2285 N N . TRP A 1 295 ? -6.332 5.555 3.959 1 97.62 295 TRP A N 1
ATOM 2286 C CA . TRP A 1 295 ? -7.652 5.902 4.48 1 97.62 295 TRP A CA 1
ATOM 2287 C C . TRP A 1 295 ? -7.867 5.297 5.863 1 97.62 295 TRP A C 1
ATOM 2289 O O . TRP A 1 295 ? -8.047 4.082 5.996 1 97.62 295 TRP A O 1
ATOM 2299 N N . MET A 1 296 ? -7.871 6.137 6.902 1 96.75 296 MET A N 1
ATOM 2300 C CA . MET A 1 296 ? -7.941 5.633 8.273 1 96.75 296 MET A CA 1
ATOM 2301 C C . MET A 1 296 ? -9.234 6.074 8.953 1 96.75 296 MET A C 1
ATOM 2303 O O . MET A 1 296 ? -9.523 7.273 9.031 1 96.75 296 MET A O 1
ATOM 2307 N N . GLU A 1 297 ? -9.906 5.148 9.391 1 95.38 297 GLU A N 1
ATOM 2308 C CA . GLU A 1 297 ? -11.188 5.391 10.047 1 95.38 297 GLU A CA 1
ATOM 2309 C C . GLU A 1 297 ? -11.055 5.348 11.562 1 95.38 297 GLU A C 1
ATOM 2311 O O . GLU A 1 297 ? -10.305 4.531 12.102 1 95.38 297 GLU A O 1
ATOM 2316 N N . ASP A 1 298 ? -11.719 6.242 12.234 1 94.56 298 ASP A N 1
ATOM 2317 C CA . ASP A 1 298 ? -11.805 6.266 13.695 1 94.56 298 ASP A CA 1
ATOM 2318 C C . ASP A 1 298 ? -10.422 6.344 14.328 1 94.56 298 ASP A C 1
ATOM 2320 O O . ASP A 1 298 ? -10.078 5.535 15.195 1 94.56 298 ASP A O 1
ATOM 2324 N N . VAL A 1 299 ? -9.688 7.227 13.844 1 95.56 299 VAL A N 1
ATOM 2325 C CA . VAL A 1 299 ? -8.328 7.414 14.336 1 95.56 299 VAL A CA 1
ATOM 2326 C C . VAL A 1 299 ? -8.367 8.125 15.688 1 95.56 299 VAL A C 1
ATOM 2328 O O . VAL A 1 299 ? -9.055 9.141 15.844 1 95.56 299 VAL A O 1
ATOM 2331 N N . ASP A 1 300 ? -7.695 7.574 16.594 1 94.44 300 ASP A N 1
ATOM 2332 C CA . ASP A 1 300 ? -7.391 8.266 17.844 1 94.44 300 ASP A CA 1
ATOM 2333 C C . ASP A 1 300 ? -5.988 8.867 17.812 1 94.44 300 ASP A C 1
ATOM 2335 O O . ASP A 1 300 ? -4.996 8.141 17.734 1 94.44 300 ASP A O 1
ATOM 2339 N N . TRP A 1 301 ? -5.988 10.156 17.875 1 90.19 301 TRP A N 1
ATOM 2340 C CA . TRP A 1 301 ? -4.727 10.883 17.875 1 90.19 301 TRP A CA 1
ATOM 2341 C C . TRP A 1 301 ? -4.379 11.359 19.281 1 90.19 301 TRP A C 1
ATOM 2343 O O . TRP A 1 301 ? -5.262 11.773 20.047 1 90.19 301 TRP A O 1
ATOM 2353 N N . LYS A 1 302 ? -3.107 11.297 19.469 1 87.38 302 LYS A N 1
ATOM 2354 C CA . LYS A 1 302 ? -2.576 11.961 20.656 1 87.38 302 LYS A CA 1
ATOM 2355 C C . LYS A 1 302 ? -1.434 12.906 20.297 1 87.38 302 LYS A C 1
ATOM 2357 O O . LYS A 1 302 ? -0.436 12.484 19.703 1 87.38 302 LYS A O 1
ATOM 2362 N N . LEU A 1 303 ? -1.637 14.156 20.516 1 86.94 303 LEU A N 1
ATOM 2363 C CA . LEU A 1 303 ? -0.55 15.125 20.453 1 86.94 303 LEU A CA 1
ATOM 2364 C C . LEU A 1 303 ? 0.09 15.305 21.828 1 86.94 303 LEU A C 1
ATOM 2366 O O . LEU A 1 303 ? -0.566 15.758 22.766 1 86.94 303 LEU A O 1
ATOM 2370 N N . GLY A 1 304 ? 1.286 14.914 21.906 1 79.62 304 GLY A N 1
ATOM 2371 C CA . GLY A 1 304 ? 1.964 14.789 23.188 1 79.62 304 GLY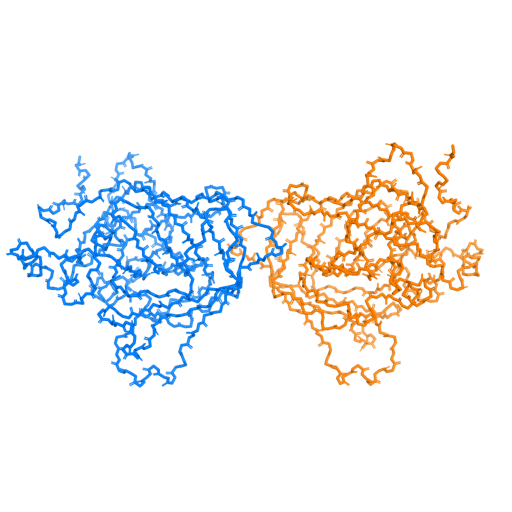 A CA 1
ATOM 2372 C C . GLY A 1 304 ? 2.328 16.125 23.812 1 79.62 304 GLY A C 1
ATOM 2373 O O . GLY A 1 304 ? 1.859 17.172 23.359 1 79.62 304 GLY A O 1
ATOM 2374 N N . GLU A 1 305 ? 3.109 15.992 24.859 1 84.5 305 GLU A N 1
ATOM 2375 C CA . GLU A 1 305 ? 3.641 17.172 25.547 1 84.5 305 GLU A CA 1
ATOM 2376 C C . GLU A 1 305 ? 4.656 17.906 24.688 1 84.5 305 GLU A C 1
ATOM 2378 O O . GLU A 1 305 ? 5.258 17.312 23.781 1 84.5 305 GLU A O 1
ATOM 2383 N N . VAL A 1 306 ? 4.746 19.156 24.984 1 90.62 306 VAL A N 1
ATOM 2384 C CA . VAL A 1 306 ? 5.57 20.016 24.156 1 90.62 306 VAL A CA 1
ATOM 2385 C C . VAL A 1 306 ? 6.859 20.375 24.891 1 90.62 306 VAL A C 1
ATOM 2387 O O . VAL A 1 306 ? 6.844 20.609 26.109 1 90.62 306 VAL A O 1
ATOM 2390 N N . VAL A 1 307 ? 7.895 20.297 24.188 1 90.81 307 VAL A N 1
ATOM 2391 C CA . VAL A 1 307 ? 9.148 20.844 24.672 1 90.81 307 VAL A CA 1
ATOM 2392 C C . VAL A 1 307 ? 9.469 22.141 23.938 1 90.81 307 VAL A C 1
ATOM 2394 O O . VAL A 1 307 ? 9.273 22.234 22.719 1 90.81 307 VAL A O 1
ATOM 2397 N N . GLU A 1 308 ? 9.93 23.141 24.703 1 92.12 308 GLU A N 1
ATOM 2398 C CA . GLU A 1 308 ? 10.25 24.438 24.109 1 92.12 308 GLU A CA 1
ATOM 2399 C C . GLU A 1 308 ? 11.719 24.797 24.328 1 92.12 308 GLU A C 1
ATOM 2401 O O . GLU A 1 308 ? 12.305 24.406 25.344 1 92.12 308 GLU A O 1
ATOM 2406 N N . TRP A 1 309 ? 12.25 25.531 23.406 1 90.31 309 TRP A N 1
ATOM 2407 C CA . TRP A 1 309 ? 13.625 25.984 23.578 1 90.31 309 TRP A CA 1
ATOM 2408 C C . TRP A 1 309 ? 13.914 27.188 22.688 1 90.31 309 TRP A C 1
ATOM 2410 O O . TRP A 1 309 ? 13.133 27.5 21.797 1 90.31 309 TRP A O 1
ATOM 2420 N N . THR A 1 310 ? 14.898 27.906 23.094 1 86.94 310 THR A N 1
ATOM 2421 C CA . THR A 1 310 ? 15.406 28.969 22.234 1 86.94 310 THR A CA 1
ATOM 2422 C C . THR A 1 310 ? 16.5 28.422 21.312 1 86.94 310 THR A C 1
ATOM 2424 O O . THR A 1 310 ? 17.484 27.844 21.781 1 86.94 310 THR A O 1
ATOM 2427 N N . GLY A 1 311 ? 16.234 28.438 20.109 1 73.38 311 GLY A N 1
ATOM 2428 C CA . GLY A 1 311 ? 17.188 27.922 19.141 1 73.38 311 GLY A CA 1
ATOM 2429 C C . GLY A 1 311 ? 18.062 28.984 18.531 1 73.38 311 GLY A C 1
ATOM 2430 O O . GLY A 1 311 ? 17.75 30.188 18.609 1 73.38 311 GLY A O 1
ATOM 2431 N N . MET B 1 1 ? -14.688 -46.812 3.203 1 23.73 1 MET B N 1
ATOM 2432 C CA . MET B 1 1 ? -14.516 -46.406 1.809 1 23.73 1 MET B CA 1
ATOM 2433 C C . MET B 1 1 ? -13.18 -45.688 1.602 1 23.73 1 MET B C 1
ATOM 2435 O O . MET B 1 1 ? -12.883 -44.719 2.285 1 23.73 1 MET B O 1
ATOM 2439 N N . SER B 1 2 ? -12.156 -46.312 1.165 1 29.34 2 SER B N 1
ATOM 2440 C CA . SER B 1 2 ? -10.758 -45.906 1.105 1 29.34 2 SER B CA 1
ATOM 2441 C C . SER B 1 2 ? -10.594 -44.594 0.334 1 29.34 2 SER B C 1
ATOM 2443 O O . SER B 1 2 ? -11.172 -44.406 -0.74 1 29.34 2 SER B O 1
ATOM 2445 N N . THR B 1 3 ? -10.531 -43.438 0.991 1 37.5 3 THR B N 1
ATOM 2446 C CA . THR B 1 3 ? -10.148 -42.156 0.391 1 37.5 3 THR B CA 1
ATOM 2447 C C . THR B 1 3 ? -9.141 -42.375 -0.735 1 37.5 3 THR B C 1
ATOM 2449 O O . THR B 1 3 ? -7.984 -42.719 -0.484 1 37.5 3 THR B O 1
ATOM 2452 N N . SER B 1 4 ? -9.531 -42.906 -1.794 1 37.41 4 SER B N 1
ATOM 2453 C CA . SER B 1 4 ? -8.664 -43.25 -2.912 1 37.41 4 SER B CA 1
ATOM 2454 C C . SER B 1 4 ? -7.801 -42.094 -3.342 1 37.41 4 SER B C 1
ATOM 2456 O O . SER B 1 4 ? -8.32 -41.062 -3.77 1 37.41 4 SER B O 1
ATOM 2458 N N . VAL B 1 5 ? -6.777 -41.719 -2.561 1 47.81 5 VAL B N 1
ATOM 2459 C CA . VAL B 1 5 ? -5.668 -40.906 -3.051 1 47.81 5 VAL B CA 1
ATOM 2460 C C . VAL B 1 5 ? -5.363 -41.281 -4.5 1 47.81 5 VAL B C 1
ATOM 2462 O O . VAL B 1 5 ? -5.449 -42.438 -4.887 1 47.81 5 VAL B O 1
ATOM 2465 N N . SER B 1 6 ? -5.66 -40.406 -5.504 1 58.03 6 SER B N 1
ATOM 2466 C CA . SER B 1 6 ? -5.207 -40.688 -6.863 1 58.03 6 SER B CA 1
ATOM 2467 C C . SER B 1 6 ? -3.943 -41.531 -6.855 1 58.03 6 SER B C 1
ATOM 2469 O O . SER B 1 6 ? -3.107 -41.406 -5.961 1 58.03 6 SER B O 1
ATOM 2471 N N . GLU B 1 7 ? -4.02 -42.625 -7.555 1 71.19 7 GLU B N 1
ATOM 2472 C CA . GLU B 1 7 ? -2.98 -43.625 -7.609 1 71.19 7 GLU B CA 1
ATOM 2473 C C . GLU B 1 7 ? -1.643 -43.031 -8.039 1 71.19 7 GLU B C 1
ATOM 2475 O O . GLU B 1 7 ? -1.57 -42.344 -9.047 1 71.19 7 GLU B O 1
ATOM 2480 N N . GLU B 1 8 ? -0.664 -43 -7.195 1 88.56 8 GLU B N 1
ATOM 2481 C CA . GLU B 1 8 ? 0.724 -42.625 -7.469 1 88.56 8 GLU B CA 1
ATOM 2482 C C . GLU B 1 8 ? 1.271 -43.406 -8.672 1 88.56 8 GLU B C 1
ATOM 2484 O O . GLU B 1 8 ? 1.175 -44.625 -8.719 1 88.56 8 GLU B O 1
ATOM 2489 N N . PRO B 1 9 ? 1.72 -42.656 -9.625 1 91.56 9 PRO B N 1
ATOM 2490 C CA . PRO B 1 9 ? 2.303 -43.375 -10.773 1 91.56 9 PRO B CA 1
ATOM 2491 C C . PRO B 1 9 ? 3.426 -44.312 -10.367 1 91.56 9 PRO B C 1
ATOM 2493 O O . PRO B 1 9 ? 4.145 -44.062 -9.398 1 91.56 9 PRO B O 1
ATOM 2496 N N . ALA B 1 10 ? 3.592 -45.281 -11.125 1 89.5 10 ALA B N 1
ATOM 2497 C CA . ALA B 1 10 ? 4.598 -46.312 -10.836 1 89.5 10 ALA B CA 1
ATOM 2498 C C . ALA B 1 10 ? 6.004 -45.781 -11.117 1 89.5 10 ALA B C 1
ATOM 2500 O O . ALA B 1 10 ? 6.969 -46.219 -10.469 1 89.5 10 ALA B O 1
ATOM 2501 N N . HIS B 1 11 ? 6.117 -45 -12.117 1 92.19 11 HIS B N 1
ATOM 2502 C CA . HIS B 1 11 ? 7.402 -44.406 -12.508 1 92.19 11 HIS B CA 1
ATOM 2503 C C . HIS B 1 11 ? 7.332 -42.906 -12.586 1 92.19 11 HIS B C 1
ATOM 2505 O O . HIS B 1 11 ? 6.309 -42.344 -12.984 1 92.19 11 HIS B O 1
ATOM 2511 N N . HIS B 1 12 ? 8.43 -42.344 -12.203 1 95.19 12 HIS B N 1
ATOM 2512 C CA . HIS B 1 12 ? 8.547 -40.906 -12.242 1 95.19 12 HIS B CA 1
ATOM 2513 C C . HIS B 1 12 ? 9.711 -40.469 -13.125 1 95.19 12 HIS B C 1
ATOM 2515 O O . HIS B 1 12 ? 10.812 -41 -13.031 1 95.19 12 HIS B O 1
ATOM 2521 N N . PRO B 1 13 ? 9.523 -39.531 -13.945 1 95.25 13 PRO B N 1
ATOM 2522 C CA . PRO B 1 13 ? 10.594 -39.062 -14.844 1 95.25 13 PRO B CA 1
ATOM 2523 C C . PRO B 1 13 ? 11.625 -38.188 -14.133 1 95.25 13 PRO B C 1
ATOM 2525 O O . PRO B 1 13 ? 12.68 -37.875 -14.695 1 95.25 13 PRO B O 1
ATOM 2528 N N . VAL B 1 14 ? 11.336 -37.688 -12.938 1 96.25 14 VAL B N 1
ATOM 2529 C CA . VAL B 1 14 ? 12.188 -36.875 -12.094 1 96.25 14 VAL B CA 1
ATOM 2530 C C . VAL B 1 14 ? 12.07 -37.312 -10.641 1 96.25 14 VAL B C 1
ATOM 2532 O O . VAL B 1 14 ? 11.227 -38.156 -10.312 1 96.25 14 VAL B O 1
ATOM 2535 N N . LYS B 1 15 ? 12.938 -36.75 -9.836 1 95 15 LYS B N 1
ATOM 2536 C CA . LYS B 1 15 ? 12.836 -37.031 -8.414 1 95 15 LYS B CA 1
ATOM 2537 C C . LYS B 1 15 ? 11.453 -36.688 -7.875 1 95 15 LYS B C 1
ATOM 2539 O O . LYS B 1 15 ? 10.945 -35.594 -8.117 1 95 15 LYS B O 1
ATOM 2544 N N . ARG B 1 16 ? 10.836 -37.688 -7.148 1 96.88 16 ARG B N 1
ATOM 2545 C CA . ARG B 1 16 ? 9.516 -37.469 -6.555 1 96.88 16 ARG B CA 1
ATOM 2546 C C . ARG B 1 16 ? 9.641 -36.781 -5.195 1 96.88 16 ARG B C 1
ATOM 2548 O O . ARG B 1 16 ? 10.391 -37.25 -4.332 1 96.88 16 ARG B O 1
ATOM 2555 N N . ALA B 1 17 ? 9.047 -35.688 -4.992 1 96.19 17 ALA B N 1
ATOM 2556 C CA . ALA B 1 17 ? 9 -34.969 -3.729 1 96.19 17 ALA B CA 1
ATOM 2557 C C . ALA B 1 17 ? 7.555 -34.75 -3.27 1 96.19 17 ALA B C 1
ATOM 2559 O O . ALA B 1 17 ? 6.863 -33.875 -3.75 1 96.19 17 ALA B O 1
ATOM 2560 N N . LEU B 1 18 ? 7.129 -35.438 -2.305 1 94.44 18 LEU B N 1
ATOM 2561 C CA . LEU B 1 18 ? 5.738 -35.438 -1.87 1 94.44 18 LEU B CA 1
ATOM 2562 C C . LEU B 1 18 ? 5.41 -34.219 -1.057 1 94.44 18 LEU B C 1
ATOM 2564 O O . LEU B 1 18 ? 6.289 -33.625 -0.419 1 94.44 18 LEU B O 1
ATOM 2568 N N . ALA B 1 19 ? 4.125 -33.781 -1.033 1 91.56 19 ALA B N 1
ATOM 2569 C CA . ALA B 1 19 ? 3.619 -32.719 -0.164 1 91.56 19 ALA B CA 1
ATOM 2570 C C . ALA B 1 19 ? 3.654 -33.156 1.3 1 91.56 19 ALA B C 1
ATOM 2572 O O . ALA B 1 19 ? 3.566 -34.344 1.606 1 91.56 19 ALA B O 1
ATOM 2573 N N . PRO B 1 20 ? 3.771 -32.312 2.191 1 92.62 20 PRO B N 1
ATOM 2574 C CA . PRO B 1 20 ? 3.854 -30.859 2.057 1 92.62 20 PRO B CA 1
ATOM 2575 C C . PRO B 1 20 ? 5.273 -30.375 1.782 1 92.62 20 PRO B C 1
ATOM 2577 O O . PRO B 1 20 ? 6.234 -31.125 1.959 1 92.62 20 PRO B O 1
ATOM 2580 N N . TRP B 1 21 ? 5.43 -29.156 1.277 1 94.69 21 TRP B N 1
ATOM 2581 C CA . TRP B 1 21 ? 6.727 -28.531 1.011 1 94.69 21 TRP B CA 1
ATOM 2582 C C . TRP B 1 21 ? 6.949 -27.312 1.898 1 94.69 21 TRP B C 1
ATOM 2584 O O . TRP B 1 21 ? 6.008 -26.562 2.178 1 94.69 21 TRP B O 1
ATOM 2594 N N . LYS B 1 22 ? 8.102 -27.141 2.393 1 93.38 22 LYS B N 1
ATOM 2595 C CA . LYS B 1 22 ? 8.617 -25.906 2.977 1 93.38 22 LYS B CA 1
ATOM 2596 C C . LYS B 1 22 ? 9.602 -25.219 2.039 1 93.38 22 LYS B C 1
ATOM 2598 O O . LYS B 1 22 ? 10.562 -25.844 1.572 1 93.38 22 LYS B O 1
ATOM 2603 N N . LEU B 1 23 ? 9.32 -23.984 1.782 1 95.81 23 LEU B N 1
ATOM 2604 C CA . LEU B 1 23 ? 10.086 -23.266 0.766 1 95.81 23 LEU B CA 1
ATOM 2605 C C . LEU B 1 23 ? 10.508 -21.891 1.267 1 95.81 23 LEU B C 1
ATOM 2607 O O . LEU B 1 23 ? 9.812 -21.281 2.086 1 95.81 23 LEU B O 1
ATOM 2611 N N . THR B 1 24 ? 11.695 -21.438 0.815 1 96.19 24 THR B N 1
ATOM 2612 C CA . THR B 1 24 ? 12.156 -20.078 1.071 1 96.19 24 THR B CA 1
ATOM 2613 C C . THR B 1 24 ? 12.375 -19.312 -0.239 1 96.19 24 THR B C 1
ATOM 2615 O O . THR B 1 24 ? 12.977 -19.859 -1.175 1 96.19 24 THR B O 1
ATOM 2618 N N . ALA B 1 25 ? 11.891 -18.062 -0.278 1 97.25 25 ALA B N 1
ATOM 2619 C CA . ALA B 1 25 ? 11.953 -17.375 -1.561 1 97.25 25 ALA B CA 1
ATOM 2620 C C . ALA B 1 25 ? 11.891 -15.859 -1.369 1 97.25 25 ALA B C 1
ATOM 2622 O O . ALA B 1 25 ? 11.609 -15.375 -0.267 1 97.25 25 ALA B O 1
ATOM 2623 N N . GLU B 1 26 ? 12.297 -15.125 -2.363 1 98 26 GLU B N 1
ATOM 2624 C CA . GLU B 1 26 ? 11.875 -13.75 -2.576 1 98 26 GLU B CA 1
ATOM 2625 C C . GLU B 1 26 ? 10.664 -13.68 -3.498 1 98 26 GLU B C 1
ATOM 2627 O O . GLU B 1 26 ? 10.609 -14.367 -4.52 1 98 26 GLU B O 1
ATOM 2632 N N . VAL B 1 27 ? 9.664 -12.898 -3.09 1 98 27 VAL B N 1
ATOM 2633 C CA . VAL B 1 27 ? 8.367 -12.938 -3.764 1 98 27 VAL B CA 1
ATOM 2634 C C . VAL B 1 27 ? 7.949 -11.523 -4.164 1 98 27 VAL B C 1
ATOM 2636 O O . VAL B 1 27 ? 8.07 -10.586 -3.371 1 98 27 VAL B O 1
ATOM 2639 N N . TYR B 1 28 ? 7.484 -11.367 -5.352 1 98.5 28 TYR B N 1
ATOM 2640 C CA . TYR B 1 28 ? 6.906 -10.125 -5.859 1 98.5 28 TYR B CA 1
ATOM 2641 C C . TYR B 1 28 ? 5.441 -10.328 -6.242 1 98.5 28 TYR B C 1
ATOM 2643 O O . TYR B 1 28 ? 5.125 -11.164 -7.09 1 98.5 28 TYR B O 1
ATOM 2651 N N . MET B 1 29 ? 4.598 -9.57 -5.664 1 97.5 29 MET B N 1
ATOM 2652 C CA . MET B 1 29 ? 3.17 -9.703 -5.938 1 97.5 29 MET B CA 1
ATOM 2653 C C . MET B 1 29 ? 2.635 -8.469 -6.656 1 97.5 29 MET B C 1
ATOM 2655 O O . MET B 1 29 ? 2.781 -7.348 -6.168 1 97.5 29 MET B O 1
ATOM 2659 N N . LEU B 1 30 ? 2.086 -8.648 -7.781 1 98.31 30 LEU B N 1
ATOM 2660 C CA . LEU B 1 30 ? 1.376 -7.633 -8.547 1 98.31 30 LEU B CA 1
ATOM 2661 C C . LEU B 1 30 ? -0.133 -7.816 -8.43 1 98.31 30 LEU B C 1
ATOM 2663 O O . LEU B 1 30 ? -0.694 -8.758 -9 1 98.31 30 LEU B O 1
ATOM 2667 N N . PHE B 1 31 ? -0.791 -6.918 -7.789 1 96.62 31 PHE B N 1
ATOM 2668 C CA . PHE B 1 31 ? -2.211 -7.074 -7.504 1 96.62 31 PHE B CA 1
ATOM 2669 C C . PHE B 1 31 ? -3.055 -6.641 -8.695 1 96.62 31 PHE B C 1
ATOM 2671 O O . PHE B 1 31 ? -2.635 -5.793 -9.484 1 96.62 31 PHE B O 1
ATOM 2678 N N . LEU B 1 32 ? -4.258 -7.266 -8.781 1 96.5 32 LEU B N 1
ATOM 2679 C CA . LEU B 1 32 ? -5.188 -6.926 -9.852 1 96.5 32 LEU B CA 1
ATOM 2680 C C . LEU B 1 32 ? -6.617 -7.285 -9.461 1 96.5 32 LEU B C 1
ATOM 2682 O O . LEU B 1 32 ? -6.836 -8.023 -8.492 1 96.5 32 LEU B O 1
ATOM 2686 N N . THR B 1 33 ? -7.535 -6.715 -10.133 1 94.81 33 THR B N 1
ATOM 2687 C CA . THR B 1 33 ? -8.953 -7.066 -10.055 1 94.81 33 THR B CA 1
ATOM 2688 C C . THR B 1 33 ? -9.539 -7.238 -11.445 1 94.81 33 THR B C 1
ATOM 2690 O O . THR B 1 33 ? -9.414 -6.355 -12.297 1 94.81 33 THR B O 1
ATOM 2693 N N . LEU B 1 34 ? -10.164 -8.383 -11.633 1 95.62 34 LEU B N 1
ATOM 2694 C CA . LEU B 1 34 ? -10.75 -8.688 -12.938 1 95.62 34 LEU B CA 1
ATOM 2695 C C . LEU B 1 34 ? -12.266 -8.758 -12.844 1 95.62 34 LEU B C 1
ATOM 2697 O O . LEU B 1 34 ? -12.812 -9.375 -11.922 1 95.62 34 LEU B O 1
ATOM 2701 N N . LYS B 1 35 ? -12.93 -8.141 -13.75 1 92.88 35 LYS B N 1
ATOM 2702 C CA . LYS B 1 35 ? -14.383 -8.281 -13.859 1 92.88 35 LYS B CA 1
ATOM 2703 C C . LYS B 1 35 ? -14.758 -9.578 -14.57 1 92.88 35 LYS B C 1
ATOM 2705 O O . LYS B 1 35 ? -15.781 -10.188 -14.25 1 92.88 35 LYS B O 1
ATOM 2710 N N . GLU B 1 36 ? -13.969 -9.914 -15.531 1 95.06 36 GLU B N 1
ATOM 2711 C CA . GLU B 1 36 ? -14.102 -11.148 -16.297 1 95.06 36 GLU B CA 1
ATOM 2712 C C . GLU B 1 36 ? -12.742 -11.789 -16.562 1 95.06 36 GLU B C 1
ATOM 2714 O O . GLU B 1 36 ? -11.711 -11.109 -16.516 1 95.06 36 GLU B O 1
ATOM 2719 N N . LEU B 1 37 ? -12.812 -13.055 -16.812 1 95.19 37 LEU B N 1
ATOM 2720 C CA . LEU B 1 37 ? -11.562 -13.742 -17.125 1 95.19 37 LEU B CA 1
ATOM 2721 C C . LEU B 1 37 ? -11.07 -13.359 -18.516 1 95.19 37 LEU B C 1
ATOM 2723 O O . LEU B 1 37 ? -11.852 -13.336 -19.469 1 95.19 37 LEU B O 1
ATOM 2727 N N . PRO B 1 38 ? -9.812 -13.047 -18.625 1 93.5 38 PRO B N 1
ATOM 2728 C CA . PRO B 1 38 ? -9.289 -12.812 -19.969 1 93.5 38 PRO B CA 1
ATOM 2729 C C . PRO B 1 38 ? -9.211 -14.094 -20.797 1 93.5 38 PRO B C 1
ATOM 2731 O O . PRO B 1 38 ? -9.211 -15.195 -20.25 1 93.5 38 PRO B O 1
ATOM 2734 N N . LYS B 1 39 ? -9.078 -13.758 -22.094 1 87.94 39 LYS B N 1
ATOM 2735 C CA . LYS B 1 39 ? -8.82 -14.891 -22.969 1 87.94 39 LYS B CA 1
ATOM 2736 C C . LYS B 1 39 ? -7.484 -15.555 -22.641 1 87.94 39 LYS B C 1
ATOM 2738 O O . LYS B 1 39 ? -6.523 -14.875 -22.266 1 87.94 39 LYS B O 1
ATOM 2743 N N . ASN B 1 40 ? -7.359 -16.812 -22.641 1 89.5 40 ASN B N 1
ATOM 2744 C CA . ASN B 1 40 ? -6.129 -17.578 -22.453 1 89.5 40 ASN B CA 1
ATOM 2745 C C . ASN B 1 40 ? -5.641 -17.516 -21.016 1 89.5 40 ASN B C 1
ATOM 2747 O O . ASN B 1 40 ? -4.434 -17.516 -20.766 1 89.5 40 ASN B O 1
ATOM 2751 N N . VAL B 1 41 ? -6.582 -17.297 -20.078 1 95.94 41 VAL B N 1
ATOM 2752 C CA . VAL B 1 41 ? -6.223 -17.312 -18.672 1 95.94 41 VAL B CA 1
ATOM 2753 C C . VAL B 1 41 ? -5.574 -18.641 -18.312 1 95.94 41 VAL B C 1
ATOM 2755 O O . VAL B 1 41 ? -4.699 -18.703 -17.453 1 95.94 41 VAL B O 1
ATOM 2758 N N . HIS B 1 42 ? -5.988 -19.672 -18.984 1 96.81 42 HIS B N 1
ATOM 2759 C CA . HIS B 1 42 ? -5.402 -21 -18.859 1 96.81 42 HIS B CA 1
ATOM 2760 C C . HIS B 1 42 ? -4.59 -21.359 -20.109 1 96.81 42 HIS B C 1
ATOM 2762 O O . HIS B 1 42 ? -4.848 -20.844 -21.188 1 96.81 42 HIS B O 1
ATOM 2768 N N . ASP B 1 43 ? -3.605 -22.203 -19.875 1 96.31 43 ASP B N 1
ATOM 2769 C CA . ASP B 1 43 ? -2.932 -22.781 -21.031 1 96.31 43 ASP B CA 1
ATOM 2770 C C . ASP B 1 43 ? -3.9 -23.625 -21.859 1 96.31 43 ASP B C 1
ATOM 2772 O O . ASP B 1 43 ? -4.887 -24.141 -21.344 1 96.31 43 ASP B O 1
ATOM 2776 N N . GLU B 1 44 ? -3.574 -23.828 -23.125 1 94.31 44 GLU B N 1
ATOM 2777 C CA . GLU B 1 44 ? -4.418 -24.625 -24 1 94.31 44 GLU B CA 1
ATOM 2778 C C . GLU B 1 44 ? -4.633 -26.031 -23.453 1 94.31 44 GLU B C 1
ATOM 2780 O O . GLU B 1 44 ? -5.73 -26.578 -23.562 1 94.31 44 GLU B O 1
ATOM 2785 N N . LEU B 1 45 ? -3.592 -26.594 -22.922 1 95.81 45 LEU B N 1
ATOM 2786 C CA . LEU B 1 45 ? -3.688 -27.953 -22.391 1 95.81 45 LEU B CA 1
ATOM 2787 C C . LEU B 1 45 ? -4.746 -28.047 -21.297 1 95.81 45 LEU B C 1
ATOM 2789 O O . LEU B 1 45 ? -5.664 -28.859 -21.391 1 95.81 45 LEU B O 1
ATOM 2793 N N . GLU B 1 46 ? -4.664 -27.172 -20.328 1 97.12 46 GLU B N 1
ATOM 2794 C CA . GLU B 1 46 ? -5.609 -27.219 -19.219 1 97.12 46 GLU B CA 1
ATOM 2795 C C . GLU B 1 46 ? -6.949 -26.609 -19.609 1 97.12 46 GLU B C 1
ATOM 2797 O O . GLU B 1 46 ? -8.008 -27.109 -19.219 1 97.12 46 GLU B O 1
ATOM 2802 N N . GLY B 1 47 ? -6.906 -25.531 -20.312 1 95.56 47 GLY B N 1
ATOM 2803 C CA . GLY B 1 47 ? -8.117 -24.812 -20.656 1 95.56 47 GLY B CA 1
ATOM 2804 C C . GLY B 1 47 ? -9.016 -25.578 -21.625 1 95.56 47 GLY B C 1
ATOM 2805 O O . GLY B 1 47 ? -10.117 -25.984 -21.25 1 95.56 47 GLY B O 1
ATOM 2806 N N . GLU B 1 48 ? -8.516 -25.828 -22.766 1 91.25 48 GLU B N 1
ATOM 2807 C CA . GLU B 1 48 ? -9.32 -26.453 -23.812 1 91.25 48 GLU B CA 1
ATOM 2808 C C . GLU B 1 48 ? -9.367 -27.969 -23.656 1 91.25 48 GLU B C 1
ATOM 2810 O O . GLU B 1 48 ? -10.445 -28.547 -23.594 1 91.25 48 GLU B O 1
ATOM 2815 N N . VAL B 1 49 ? -8.227 -28.516 -23.516 1 90.62 49 VAL B N 1
ATOM 2816 C CA . VAL B 1 49 ? -8.156 -29.969 -23.453 1 90.62 49 VAL B CA 1
ATOM 2817 C C . VAL B 1 49 ? -8.68 -30.453 -22.094 1 90.62 49 VAL B C 1
ATOM 2819 O O . VAL B 1 49 ? -9.477 -31.391 -22.031 1 90.62 49 VAL B O 1
ATOM 2822 N N . GLY B 1 50 ? -8.297 -29.797 -21.047 1 93.75 50 GLY B N 1
ATOM 2823 C CA . GLY B 1 50 ? -8.656 -30.219 -19.703 1 93.75 50 GLY B CA 1
ATOM 2824 C C . GLY B 1 50 ? -10.016 -29.719 -19.266 1 93.75 50 GLY B C 1
ATOM 2825 O O . GLY B 1 50 ? -10.539 -30.156 -18.234 1 93.75 50 GLY B O 1
ATOM 2826 N N . GLY B 1 51 ? -10.516 -28.719 -19.984 1 94.62 51 GLY B N 1
ATOM 2827 C CA . GLY B 1 51 ? -11.852 -28.219 -19.688 1 94.62 51 GLY B CA 1
ATOM 2828 C C . GLY B 1 51 ? -11.859 -27.172 -18.594 1 94.62 51 GLY B C 1
ATOM 2829 O O . GLY B 1 51 ? -12.906 -26.891 -18 1 94.62 51 GLY B O 1
ATOM 2830 N N . TRP B 1 52 ? -10.766 -26.609 -18.188 1 95.94 52 TRP B N 1
ATOM 2831 C CA . TRP B 1 52 ? -10.719 -25.625 -17.125 1 95.94 52 TRP B CA 1
ATOM 2832 C C . TRP B 1 52 ? -11.547 -24.391 -17.484 1 95.94 52 TRP B C 1
ATOM 2834 O O . TRP B 1 52 ? -11.953 -23.625 -16.609 1 95.94 52 TRP B O 1
ATOM 2844 N N . ASP B 1 53 ? -11.781 -24.188 -18.734 1 92.69 53 ASP B N 1
ATOM 2845 C CA . ASP B 1 53 ? -12.523 -23.016 -19.188 1 92.69 53 ASP B CA 1
ATOM 2846 C C . ASP B 1 53 ? -14.031 -23.219 -19.047 1 92.69 53 ASP B C 1
ATOM 2848 O O . ASP B 1 53 ? -14.805 -22.281 -19.172 1 92.69 53 ASP B O 1
ATOM 2852 N N . ASP B 1 54 ? -14.352 -24.406 -18.812 1 91.94 54 ASP B N 1
ATOM 2853 C CA . ASP B 1 54 ? -15.773 -24.734 -18.703 1 91.94 54 ASP B CA 1
ATOM 2854 C C . ASP B 1 54 ? -16.328 -24.281 -17.344 1 91.94 54 ASP B C 1
ATOM 2856 O O . ASP B 1 54 ? -15.641 -24.359 -16.328 1 91.94 54 ASP B O 1
ATOM 2860 N N . LYS B 1 55 ? -17.609 -23.922 -17.297 1 87.19 55 LYS B N 1
ATOM 2861 C CA . LYS B 1 55 ? -18.281 -23.453 -16.094 1 87.19 55 LYS B CA 1
ATOM 2862 C C . LYS B 1 55 ? -18.406 -24.562 -15.055 1 87.19 55 LYS B C 1
ATOM 2864 O O . LYS B 1 55 ? -18.5 -24.297 -13.859 1 87.19 55 LYS B O 1
ATOM 2869 N N . GLU B 1 56 ? -18.359 -25.766 -15.594 1 89.88 56 GLU B N 1
ATOM 2870 C CA . GLU B 1 56 ? -18.516 -26.922 -14.703 1 89.88 56 GLU B CA 1
ATOM 2871 C C . GLU B 1 56 ? -17.297 -27.062 -13.781 1 89.88 56 GLU B C 1
ATOM 2873 O O . GLU B 1 56 ? -17.391 -27.672 -12.719 1 89.88 56 GLU B O 1
ATOM 2878 N N . LYS B 1 57 ? -16.234 -26.547 -14.219 1 93.06 57 LYS B N 1
ATOM 2879 C CA . LYS B 1 57 ? -15.047 -26.625 -13.383 1 93.06 57 LYS B CA 1
ATOM 2880 C C . LYS B 1 57 ? -14.953 -25.438 -12.438 1 93.06 57 LYS B C 1
ATOM 2882 O O . LYS B 1 57 ? -13.93 -25.234 -11.773 1 93.06 57 LYS B O 1
ATOM 2887 N N . GLY B 1 58 ? -15.977 -24.703 -12.32 1 92.25 58 GLY B N 1
ATOM 2888 C CA . GLY B 1 58 ? -16.016 -23.594 -11.383 1 92.25 58 GLY B CA 1
ATOM 2889 C C . GLY B 1 58 ? -16.281 -22.25 -12.055 1 92.25 58 GLY B C 1
ATOM 2890 O O . GLY B 1 58 ? -15.695 -21.953 -13.102 1 92.25 58 GLY B O 1
ATOM 2891 N N . THR B 1 59 ? -17.062 -21.453 -11.422 1 94.75 59 THR B N 1
ATOM 2892 C CA . THR B 1 59 ? -17.438 -20.141 -11.938 1 94.75 59 THR B CA 1
ATOM 2893 C C . THR B 1 59 ? -16.594 -19.047 -11.297 1 94.75 59 THR B C 1
ATOM 2895 O O . THR B 1 59 ? -16.438 -19 -10.07 1 94.75 59 THR B O 1
ATOM 2898 N N . PHE B 1 60 ? -16.094 -18.266 -12.156 1 96.56 60 PHE B N 1
ATOM 2899 C CA . PHE B 1 60 ? -15.305 -17.141 -11.68 1 96.56 60 PHE B CA 1
ATOM 2900 C C . PHE B 1 60 ? -16.188 -16.141 -10.938 1 96.56 60 PHE B C 1
ATOM 2902 O O . PHE B 1 60 ? -17.25 -15.766 -11.422 1 96.56 60 PHE B O 1
ATOM 2909 N N . LYS B 1 61 ? -15.68 -15.609 -9.758 1 95.19 61 LYS B N 1
ATOM 2910 C CA . LYS B 1 61 ? -16.469 -14.711 -8.922 1 95.19 61 LYS B CA 1
ATOM 2911 C C . LYS B 1 61 ? -15.703 -13.43 -8.609 1 95.19 61 LYS B C 1
ATOM 2913 O O . LYS B 1 61 ? -16.109 -12.648 -7.746 1 95.19 61 LYS B O 1
ATOM 2918 N N . GLY B 1 62 ? -14.641 -13.305 -9.266 1 94.38 62 GLY B N 1
ATOM 2919 C CA . GLY B 1 62 ? -13.875 -12.086 -9.078 1 94.38 62 GLY B CA 1
ATOM 2920 C C . GLY B 1 62 ? -13.102 -12.062 -7.773 1 94.38 62 GLY B C 1
ATOM 2921 O O . GLY B 1 62 ? -12.562 -13.094 -7.348 1 94.38 62 GLY B O 1
ATOM 2922 N N . GLY B 1 63 ? -12.875 -10.812 -7.234 1 92.81 63 GLY B N 1
ATOM 2923 C CA . GLY B 1 63 ? -12.062 -10.633 -6.039 1 92.81 63 GLY B CA 1
ATOM 2924 C C . GLY B 1 63 ? -10.648 -10.195 -6.34 1 92.81 63 GLY B C 1
ATOM 2925 O O . GLY B 1 63 ? -10.32 -9.867 -7.484 1 92.81 63 GLY B O 1
ATOM 2926 N N . LEU B 1 64 ? -9.875 -10.133 -5.234 1 93.56 64 LEU B N 1
ATOM 2927 C CA . LEU B 1 64 ? -8.484 -9.734 -5.391 1 93.56 64 LEU B CA 1
ATOM 2928 C C . LEU B 1 64 ? -7.668 -10.844 -6.051 1 93.56 64 LEU B C 1
ATOM 2930 O O . LEU B 1 64 ? -7.703 -11.992 -5.609 1 93.56 64 LEU B O 1
ATOM 2934 N N . GLY B 1 65 ? -7.09 -10.539 -7.137 1 96 65 GLY B N 1
ATOM 2935 C CA . GLY B 1 65 ? -6.152 -11.422 -7.809 1 96 65 GLY B CA 1
ATOM 2936 C C . GLY B 1 65 ? -4.723 -10.906 -7.773 1 96 65 GLY B C 1
ATOM 2937 O O . GLY B 1 65 ? -4.438 -9.891 -7.145 1 96 65 GLY B O 1
ATOM 2938 N N . SER B 1 66 ? -3.809 -11.703 -8.438 1 96.88 66 SER B N 1
ATOM 2939 C CA . SER B 1 66 ? -2.412 -11.273 -8.453 1 96.88 66 SER B CA 1
ATOM 2940 C C . SER B 1 66 ? -1.615 -12.031 -9.508 1 96.88 66 SER B C 1
ATOM 2942 O O . SER B 1 66 ? -1.964 -13.164 -9.859 1 96.88 66 SER B O 1
ATOM 2944 N N . VAL B 1 67 ? -0.688 -11.352 -10.047 1 98.38 67 VAL B N 1
ATOM 2945 C CA . VAL B 1 67 ? 0.469 -11.977 -10.68 1 98.38 67 VAL B CA 1
ATOM 2946 C C . VAL B 1 67 ? 1.612 -12.094 -9.672 1 98.38 67 VAL B C 1
ATOM 2948 O O . VAL B 1 67 ? 1.97 -11.109 -9.023 1 98.38 67 VAL B O 1
ATOM 2951 N N . VAL B 1 68 ? 2.143 -13.289 -9.539 1 98.25 68 VAL B N 1
ATOM 2952 C CA . VAL B 1 68 ? 3.184 -13.5 -8.539 1 98.25 68 VAL B CA 1
ATOM 2953 C C . VAL B 1 68 ? 4.457 -14 -9.219 1 98.25 68 VAL B C 1
ATOM 2955 O O . VAL B 1 68 ? 4.41 -14.922 -10.031 1 98.25 68 VAL B O 1
ATOM 2958 N N . VAL B 1 69 ? 5.559 -13.367 -8.953 1 98.81 69 VAL B N 1
ATOM 2959 C CA . VAL B 1 69 ? 6.891 -13.836 -9.328 1 98.81 69 VAL B CA 1
ATOM 2960 C C . VAL B 1 69 ? 7.637 -14.328 -8.094 1 98.81 69 VAL B C 1
ATOM 2962 O O . VAL B 1 69 ? 7.711 -13.625 -7.082 1 98.81 69 VAL B O 1
ATOM 2965 N N . VAL B 1 70 ? 8.109 -15.492 -8.195 1 98.44 70 VAL B N 1
ATOM 2966 C CA . VAL B 1 70 ? 8.789 -16.094 -7.047 1 98.44 70 VAL B CA 1
ATOM 2967 C C . VAL B 1 70 ? 10.188 -16.531 -7.453 1 98.44 70 VAL B C 1
ATOM 2969 O O . VAL B 1 70 ? 10.367 -17.172 -8.5 1 98.44 70 VAL B O 1
ATOM 2972 N N . ARG B 1 71 ? 11.141 -16.234 -6.715 1 98.38 71 ARG B N 1
ATOM 2973 C CA . ARG B 1 71 ? 12.5 -16.734 -6.84 1 98.38 71 ARG B CA 1
ATOM 2974 C C . ARG B 1 71 ? 12.859 -17.625 -5.648 1 98.38 71 ARG B C 1
ATOM 2976 O O . ARG B 1 71 ? 13.297 -17.125 -4.609 1 98.38 71 ARG B O 1
ATOM 2983 N N . TYR B 1 72 ? 12.727 -18.891 -5.84 1 97.62 72 TYR B N 1
ATOM 2984 C CA . TYR B 1 72 ? 12.961 -19.859 -4.77 1 97.62 72 TYR B CA 1
ATOM 2985 C C . TYR B 1 72 ? 14.445 -20.109 -4.57 1 97.62 72 TYR B C 1
ATOM 2987 O O . TYR B 1 72 ? 15.156 -20.469 -5.516 1 97.62 72 TYR B O 1
ATOM 2995 N N . ARG B 1 73 ? 14.82 -20 -3.385 1 96.25 73 ARG B N 1
ATOM 2996 C CA . ARG B 1 73 ? 16.203 -20.281 -3.018 1 96.25 73 ARG B CA 1
ATOM 2997 C C . ARG B 1 73 ? 16.344 -21.688 -2.463 1 96.25 73 ARG B C 1
ATOM 2999 O O . ARG B 1 73 ? 17.328 -22.391 -2.766 1 96.25 73 ARG B O 1
ATOM 3006 N N . ASP B 1 74 ? 15.398 -22.031 -1.618 1 95.81 74 ASP B N 1
ATOM 3007 C CA . ASP B 1 74 ? 15.414 -23.344 -0.975 1 95.81 74 ASP B CA 1
ATOM 3008 C C . ASP B 1 74 ? 14.07 -24.062 -1.15 1 95.81 74 ASP B C 1
ATOM 3010 O O . ASP B 1 74 ? 13.031 -23.547 -0.723 1 95.81 74 ASP B O 1
ATOM 3014 N N . THR B 1 75 ? 14.094 -25.188 -1.812 1 96.88 75 THR B N 1
ATOM 3015 C CA . THR B 1 75 ? 12.953 -26.078 -1.98 1 96.88 75 THR B CA 1
ATOM 3016 C C . THR B 1 75 ? 13.383 -27.531 -1.923 1 96.88 75 THR B C 1
ATOM 3018 O O . THR B 1 75 ? 14.578 -27.828 -1.981 1 96.88 75 THR B O 1
ATOM 3021 N N . PRO B 1 76 ? 12.461 -28.484 -1.864 1 96.69 76 PRO B N 1
ATOM 3022 C CA . PRO B 1 76 ? 12.812 -29.906 -1.89 1 96.69 76 PRO B CA 1
ATOM 3023 C C . PRO B 1 76 ? 13.375 -30.359 -3.236 1 96.69 76 PRO B C 1
ATOM 3025 O O . PRO B 1 76 ? 13.93 -31.453 -3.348 1 96.69 76 PRO B O 1
ATOM 3028 N N . VAL B 1 77 ? 13.258 -29.5 -4.266 1 97.69 77 VAL B N 1
ATOM 3029 C CA . VAL B 1 77 ? 13.703 -29.938 -5.586 1 97.69 77 VAL B CA 1
ATOM 3030 C C . VAL B 1 77 ? 14.781 -28.984 -6.105 1 97.69 77 VAL B C 1
ATOM 3032 O O . VAL B 1 77 ? 15.102 -29 -7.297 1 97.69 77 VAL B O 1
ATOM 3035 N N . GLY B 1 78 ? 15.258 -28.141 -5.23 1 97 78 GLY B N 1
ATOM 3036 C CA . GLY B 1 78 ? 16.281 -27.188 -5.633 1 97 78 GLY B CA 1
ATOM 3037 C C . GLY B 1 78 ? 15.703 -25.828 -5.977 1 97 78 GLY B C 1
ATOM 3038 O O . GLY B 1 78 ? 14.484 -25.641 -5.984 1 97 78 GLY B O 1
ATOM 3039 N N . PRO B 1 79 ? 16.578 -24.875 -6.27 1 97.81 79 PRO B N 1
ATOM 3040 C CA . PRO B 1 79 ? 16.125 -23.516 -6.559 1 97.81 79 PRO B CA 1
ATOM 3041 C C . PRO B 1 79 ? 15.477 -23.391 -7.934 1 97.81 79 PRO B C 1
ATOM 3043 O O . PRO B 1 79 ? 15.844 -24.109 -8.867 1 97.81 79 PRO B O 1
ATOM 3046 N N . TYR B 1 80 ? 14.539 -22.5 -8.094 1 98.38 80 TYR B N 1
ATOM 3047 C CA . TYR B 1 80 ? 13.945 -22.203 -9.391 1 98.38 80 TYR B CA 1
ATOM 3048 C C . TYR B 1 80 ? 13.133 -20.922 -9.336 1 98.38 80 TYR B C 1
ATOM 3050 O O . TYR B 1 80 ? 12.898 -20.375 -8.258 1 98.38 80 TYR B O 1
ATOM 3058 N N . ASP B 1 81 ? 12.773 -20.391 -10.453 1 98.75 81 ASP B N 1
ATOM 3059 C CA . ASP B 1 81 ? 11.953 -19.203 -10.617 1 98.75 81 ASP B CA 1
ATOM 3060 C C . ASP B 1 81 ? 10.547 -19.547 -11.078 1 98.75 81 ASP B C 1
ATOM 3062 O O . ASP B 1 81 ? 10.344 -20.562 -11.758 1 98.75 81 ASP B O 1
ATOM 3066 N N . GLU B 1 82 ? 9.656 -18.719 -10.68 1 98.75 82 GLU B N 1
ATOM 3067 C CA . GLU B 1 82 ? 8.242 -19.016 -10.93 1 98.75 82 GLU B CA 1
ATOM 3068 C C . GLU B 1 82 ? 7.477 -17.734 -11.273 1 98.75 82 GLU B C 1
ATOM 3070 O O . GLU B 1 82 ? 7.73 -16.688 -10.695 1 98.75 82 GLU B O 1
ATOM 3075 N N . LEU B 1 83 ? 6.59 -17.812 -12.258 1 98.88 83 LEU B N 1
ATOM 3076 C CA . LEU B 1 83 ? 5.57 -16.828 -12.586 1 98.88 83 LEU B CA 1
ATOM 3077 C C . LEU B 1 83 ? 4.176 -17.453 -12.547 1 98.88 83 LEU B C 1
ATOM 3079 O O . LEU B 1 83 ? 3.922 -18.453 -13.211 1 98.88 83 LEU B O 1
ATOM 3083 N N . LEU B 1 84 ? 3.289 -16.875 -11.75 1 98.19 84 LEU B N 1
ATOM 3084 C CA . LEU B 1 84 ? 1.949 -17.453 -11.734 1 98.19 84 LEU B CA 1
ATOM 3085 C C . LEU B 1 84 ? 0.886 -16.359 -11.719 1 98.19 84 LEU B C 1
ATOM 3087 O O . LEU B 1 84 ? 1.163 -15.227 -11.32 1 98.19 84 LEU B O 1
ATOM 3091 N N . LEU B 1 85 ? -0.277 -16.703 -12.258 1 98.38 85 LEU B N 1
ATOM 3092 C CA . LEU B 1 85 ? -1.471 -15.859 -12.273 1 98.38 85 LEU B CA 1
ATOM 3093 C C . LEU B 1 85 ? -2.58 -16.484 -11.43 1 98.38 85 LEU B C 1
ATOM 3095 O O . LEU B 1 85 ? -2.975 -17.625 -11.664 1 98.38 85 LEU B O 1
ATOM 3099 N N . VAL B 1 86 ? -3.012 -15.789 -10.453 1 97.44 86 VAL B N 1
ATOM 3100 C CA . VAL B 1 86 ? -4.234 -16.047 -9.695 1 97.44 86 VAL B CA 1
ATOM 3101 C C . VAL B 1 86 ? -5.266 -14.953 -10 1 97.44 86 VAL B C 1
ATOM 3103 O O . VAL B 1 86 ? -5.199 -13.859 -9.43 1 97.44 86 VAL B O 1
ATOM 3106 N N . PRO B 1 87 ? -6.23 -15.234 -10.805 1 97.25 87 PRO B N 1
ATOM 3107 C CA . PRO B 1 87 ? -7.133 -14.172 -11.266 1 97.25 87 PRO B CA 1
ATOM 3108 C C . PRO B 1 87 ? -8.117 -13.727 -10.18 1 97.25 87 PRO B C 1
ATOM 3110 O O . PRO B 1 87 ? -8.648 -12.617 -10.25 1 97.25 87 PRO B O 1
ATOM 3113 N N . GLY B 1 88 ? -8.43 -14.508 -9.25 1 95.69 88 GLY B N 1
ATOM 3114 C CA . GLY B 1 88 ? -9.422 -14.273 -8.211 1 95.69 88 GLY B CA 1
ATOM 3115 C C . GLY B 1 88 ? -10.047 -15.555 -7.688 1 95.69 88 GLY B C 1
ATOM 3116 O O . GLY B 1 88 ? -9.383 -16.594 -7.609 1 95.69 88 GLY B O 1
ATOM 3117 N N . ASN B 1 89 ? -11.289 -15.422 -7.352 1 95.56 89 ASN B N 1
ATOM 3118 C CA . ASN B 1 89 ? -11.961 -16.547 -6.719 1 95.56 89 ASN B CA 1
ATOM 3119 C C . ASN B 1 89 ? -12.891 -17.266 -7.699 1 95.56 89 ASN B C 1
ATOM 3121 O O . ASN B 1 89 ? -13.422 -16.656 -8.625 1 95.56 89 ASN B O 1
ATOM 3125 N N . PHE B 1 90 ? -13.031 -18.531 -7.414 1 96.62 90 PHE B N 1
ATOM 3126 C CA . PHE B 1 90 ? -13.938 -19.391 -8.164 1 96.62 90 PHE B CA 1
ATOM 3127 C C . PHE B 1 90 ? -14.859 -20.156 -7.223 1 96.62 90 PHE B C 1
ATOM 3129 O O . PHE B 1 90 ? -14.469 -20.5 -6.102 1 96.62 90 PHE B O 1
ATOM 3136 N N . ILE B 1 91 ? -16.047 -20.406 -7.707 1 96.19 91 ILE B N 1
ATOM 3137 C CA . ILE B 1 91 ? -16.875 -21.391 -7.016 1 96.19 91 ILE B CA 1
ATOM 3138 C C . ILE B 1 91 ? -16.281 -22.781 -7.172 1 96.19 91 ILE B C 1
ATOM 3140 O O . ILE B 1 91 ? -15.898 -23.172 -8.273 1 96.19 91 ILE B O 1
ATOM 3144 N N . VAL B 1 92 ? -16.203 -23.469 -6.074 1 95 92 VAL B N 1
ATOM 3145 C CA . VAL B 1 92 ? -15.555 -24.781 -6.07 1 95 92 VAL B CA 1
ATOM 3146 C C . VAL B 1 92 ? -16.609 -25.891 -6.121 1 95 92 VAL B C 1
ATOM 3148 O O . VAL B 1 92 ? -17.484 -25.953 -5.254 1 95 92 VAL B O 1
ATOM 3151 N N . PRO B 1 93 ? -16.5 -26.734 -7.137 1 93.25 93 PRO B N 1
ATOM 3152 C CA . PRO B 1 93 ? -17.391 -27.891 -7.129 1 93.25 93 PRO B CA 1
ATOM 3153 C C . PRO B 1 93 ? -17.25 -28.75 -5.871 1 93.25 93 PRO B C 1
ATOM 3155 O O . PRO B 1 93 ? -16.125 -29.016 -5.43 1 93.25 93 PRO B O 1
ATOM 3158 N N . GLN B 1 94 ? -18.344 -29.109 -5.328 1 90.88 94 GLN B N 1
ATOM 3159 C CA . GLN B 1 94 ? -18.359 -29.859 -4.07 1 90.88 94 GLN B CA 1
ATOM 3160 C C . GLN B 1 94 ? -18.438 -31.359 -4.32 1 90.88 94 GLN B C 1
ATOM 3162 O O . GLN B 1 94 ? -18.875 -31.797 -5.391 1 90.88 94 GLN B O 1
ATOM 3167 N N . PRO B 1 95 ? -18 -32.125 -3.273 1 86.25 95 PRO B N 1
ATOM 3168 C CA . PRO B 1 95 ? -18.062 -33.562 -3.453 1 86.25 95 PRO B CA 1
ATOM 3169 C C . PRO B 1 95 ? -19.5 -34.094 -3.574 1 86.25 95 PRO B C 1
ATOM 3171 O O . PRO B 1 95 ? -20.406 -33.562 -2.945 1 86.25 95 PRO B O 1
ATOM 3174 N N . THR B 1 96 ? -19.719 -35.062 -4.512 1 75.19 96 THR B N 1
ATOM 3175 C CA . THR B 1 96 ? -21.031 -35.688 -4.684 1 75.19 96 THR B CA 1
ATOM 3176 C C . THR B 1 96 ? -21.328 -36.625 -3.525 1 75.19 96 THR B C 1
ATOM 3178 O O . THR B 1 96 ? -22.484 -36.938 -3.238 1 75.19 96 THR B O 1
ATOM 3181 N N . SER B 1 97 ? -20.375 -37.312 -3.016 1 65.5 97 SER B N 1
ATOM 3182 C CA . SER B 1 97 ? -20.625 -38.219 -1.907 1 65.5 97 SER B CA 1
ATOM 3183 C C . SER B 1 97 ? -20.016 -37.688 -0.61 1 65.5 97 SER B C 1
ATOM 3185 O O . SER B 1 97 ? -19.094 -36.875 -0.636 1 65.5 97 SER B O 1
ATOM 3187 N N . THR B 1 98 ? -20.812 -37.812 0.536 1 55.84 98 THR B N 1
ATOM 3188 C CA . THR B 1 98 ? -20.406 -37.375 1.87 1 55.84 98 THR B CA 1
ATOM 3189 C C . THR B 1 98 ? -18.969 -37.812 2.16 1 55.84 98 THR B C 1
ATOM 3191 O O . THR B 1 98 ? -18.656 -39 2.166 1 55.84 98 THR B O 1
ATOM 3194 N N . THR B 1 99 ? -18.109 -37.031 1.698 1 56.88 99 THR B N 1
ATOM 3195 C CA . THR B 1 99 ? -16.719 -37.344 2.02 1 56.88 99 THR B CA 1
ATOM 3196 C C . THR B 1 99 ? -16.5 -37.344 3.529 1 56.88 99 THR B C 1
ATOM 3198 O O . THR B 1 99 ? -17.188 -36.625 4.254 1 56.88 99 THR B O 1
ATOM 3201 N N . SER B 1 100 ? -15.633 -38.219 4.039 1 53.78 100 SER B N 1
ATOM 3202 C CA . SER B 1 100 ? -15.328 -38.5 5.438 1 53.78 100 SER B CA 1
ATOM 3203 C C . SER B 1 100 ? -15 -37.25 6.211 1 53.78 100 SER B C 1
ATOM 3205 O O . SER B 1 100 ? -14.375 -36.312 5.672 1 53.78 100 SER B O 1
ATOM 3207 N N . SER B 1 101 ? -15.711 -37.094 7.32 1 53.91 101 SER B N 1
ATOM 3208 C CA . SER B 1 101 ? -15.633 -36.094 8.367 1 53.91 101 SER B CA 1
ATOM 3209 C C . SER B 1 101 ? -14.18 -35.75 8.703 1 53.91 101 SER B C 1
ATOM 3211 O O . SER B 1 101 ? -13.906 -34.781 9.398 1 53.91 101 SER B O 1
ATOM 3213 N N . HIS B 1 102 ? -13.234 -36.594 8.164 1 56.16 102 HIS B N 1
ATOM 3214 C CA . HIS B 1 102 ? -11.891 -36.406 8.695 1 56.16 102 HIS B CA 1
ATOM 3215 C C . HIS B 1 102 ? -10.977 -35.75 7.68 1 56.16 102 HIS B C 1
ATOM 3217 O O . HIS B 1 102 ? -9.82 -36.156 7.516 1 56.16 102 HIS B O 1
ATOM 3223 N N . LEU B 1 103 ? -11.594 -34.844 6.898 1 63.41 103 LEU B N 1
ATOM 3224 C CA . LEU B 1 103 ? -10.695 -34.125 5.98 1 63.41 103 LEU B CA 1
ATOM 3225 C C . LEU B 1 103 ? -9.859 -33.094 6.715 1 63.41 103 LEU B C 1
ATOM 3227 O O . LEU B 1 103 ? -10.359 -32.406 7.605 1 63.41 103 LEU B O 1
ATOM 3231 N N . PRO B 1 104 ? -8.547 -33.125 6.461 1 62.72 104 PRO B N 1
ATOM 3232 C CA . PRO B 1 104 ? -7.668 -32.156 7.109 1 62.72 104 PRO B CA 1
ATOM 3233 C C . PRO B 1 104 ? -8.133 -30.719 6.906 1 62.72 104 PRO B C 1
ATOM 3235 O O . PRO B 1 104 ? -7.914 -29.859 7.773 1 62.72 104 PRO B O 1
ATOM 3238 N N . ILE B 1 105 ? -8.688 -30.516 5.738 1 67.44 105 ILE B N 1
ATOM 3239 C CA . ILE B 1 105 ? -9.258 -29.188 5.512 1 67.44 105 ILE B CA 1
ATOM 3240 C C . ILE B 1 105 ? -10.641 -29.328 4.879 1 67.44 105 ILE B C 1
ATOM 3242 O O . ILE B 1 105 ? -10.883 -30.25 4.098 1 67.44 105 ILE B O 1
ATOM 3246 N N . LYS B 1 106 ? -11.461 -28.5 5.359 1 79.81 106 LYS B N 1
ATOM 3247 C CA . LYS B 1 106 ? -12.773 -28.422 4.723 1 79.81 106 LYS B CA 1
ATOM 3248 C C . LYS B 1 106 ? -12.664 -27.875 3.303 1 79.81 106 LYS B C 1
ATOM 3250 O O . LYS B 1 106 ? -11.914 -26.938 3.053 1 79.81 106 LYS B O 1
ATOM 3255 N N . ILE B 1 107 ? -13.336 -28.547 2.418 1 86.06 107 ILE B N 1
ATOM 3256 C CA . ILE B 1 107 ? -13.367 -28.078 1.037 1 86.06 107 ILE B CA 1
ATOM 3257 C C . ILE B 1 107 ? -14.07 -26.719 0.967 1 86.06 107 ILE B C 1
ATOM 3259 O O . ILE B 1 107 ? -15.25 -26.609 1.319 1 86.06 107 ILE B O 1
ATOM 3263 N N . PRO B 1 108 ? -13.336 -25.797 0.489 1 90 108 PRO B N 1
ATOM 3264 C CA . PRO B 1 108 ? -13.961 -24.469 0.464 1 90 108 PRO B CA 1
ATOM 3265 C C . PRO B 1 108 ? -15.031 -24.344 -0.612 1 90 108 PRO B C 1
ATOM 3267 O O . PRO B 1 108 ? -14.938 -24.984 -1.662 1 90 108 PRO B O 1
ATOM 3270 N N . LYS B 1 109 ? -16.016 -23.531 -0.383 1 92 109 LYS B N 1
ATOM 3271 C CA . LYS B 1 109 ? -17.047 -23.25 -1.383 1 92 109 LYS B CA 1
ATOM 3272 C C . LYS B 1 109 ? -16.516 -22.297 -2.455 1 92 109 LYS B C 1
ATOM 3274 O O . LYS B 1 109 ? -16.953 -22.359 -3.607 1 92 109 LYS B O 1
ATOM 3279 N N . LYS B 1 110 ? -15.695 -21.453 -2.041 1 94 110 LYS B N 1
ATOM 3280 C CA . LYS B 1 110 ? -15.016 -20.484 -2.898 1 94 110 LYS B CA 1
ATOM 3281 C C . LYS B 1 110 ? -13.516 -20.453 -2.617 1 94 110 LYS B C 1
ATOM 3283 O O . LYS B 1 110 ? -13.094 -20.531 -1.461 1 94 110 LYS B O 1
ATOM 3288 N N . ALA B 1 111 ? -12.703 -20.375 -3.688 1 95.56 111 ALA B N 1
ATOM 3289 C CA . ALA B 1 111 ? -11.25 -20.406 -3.502 1 95.56 111 ALA B CA 1
ATOM 3290 C C . ALA B 1 111 ? -10.531 -19.766 -4.691 1 95.56 111 ALA B C 1
ATOM 3292 O O . ALA B 1 111 ? -11.109 -19.641 -5.773 1 95.56 111 ALA B O 1
ATOM 3293 N N . GLN B 1 112 ? -9.328 -19.422 -4.387 1 95.81 112 GLN B N 1
ATOM 3294 C CA . GLN B 1 112 ? -8.461 -18.984 -5.473 1 95.81 112 GLN B CA 1
ATOM 3295 C C . GLN B 1 112 ? -8.086 -20.156 -6.379 1 95.81 112 GLN B C 1
ATOM 3297 O O . GLN B 1 112 ? -8.133 -21.312 -5.961 1 95.81 112 GLN B O 1
ATOM 3302 N N . ARG B 1 113 ? -7.738 -19.828 -7.598 1 97.06 113 ARG B N 1
ATOM 3303 C CA . ARG B 1 113 ? -7.234 -20.812 -8.562 1 97.06 113 ARG B CA 1
ATOM 3304 C C . ARG B 1 113 ? -5.941 -20.312 -9.203 1 97.06 113 ARG B C 1
ATOM 3306 O O . ARG B 1 113 ? -5.883 -19.203 -9.734 1 97.06 113 ARG B O 1
ATOM 3313 N N . ILE B 1 114 ? -4.941 -21.109 -9.055 1 97.81 114 ILE B N 1
ATOM 3314 C CA . ILE B 1 114 ? -3.75 -20.859 -9.859 1 97.81 114 ILE B CA 1
ATOM 3315 C C . ILE B 1 114 ? -4.02 -21.25 -11.312 1 97.81 114 ILE B C 1
ATOM 3317 O O . ILE B 1 114 ? -4.039 -22.438 -11.656 1 97.81 114 ILE B O 1
ATOM 3321 N N . SER B 1 115 ? -4.148 -20.281 -12.172 1 98.12 115 SER B N 1
ATOM 3322 C CA . SER B 1 115 ? -4.719 -20.516 -13.5 1 98.12 115 SER B CA 1
ATOM 3323 C C . SER B 1 115 ? -3.627 -20.688 -14.547 1 98.12 115 SER B C 1
ATOM 3325 O O . SER B 1 115 ? -3.828 -21.359 -15.555 1 98.12 115 SER B O 1
ATOM 3327 N N . ARG B 1 116 ? -2.602 -19.984 -14.414 1 97.94 116 ARG B N 1
ATOM 3328 C CA . ARG B 1 116 ? -1.446 -20.016 -15.305 1 97.94 116 ARG B CA 1
ATOM 3329 C C . ARG B 1 116 ? -0.144 -19.938 -14.516 1 97.94 116 ARG B C 1
ATOM 3331 O O . ARG B 1 116 ? -0.011 -19.109 -13.617 1 97.94 116 ARG B O 1
ATOM 3338 N N . ILE B 1 117 ? 0.766 -20.781 -14.844 1 98.69 117 ILE B N 1
ATOM 3339 C CA . ILE B 1 117 ? 1.991 -20.781 -14.047 1 98.69 117 ILE B CA 1
ATOM 3340 C C . ILE B 1 117 ? 3.146 -21.328 -14.883 1 98.69 117 ILE B C 1
ATOM 3342 O O . ILE B 1 117 ? 2.982 -22.312 -15.602 1 98.69 117 ILE B O 1
ATOM 3346 N N . TYR B 1 118 ? 4.293 -20.688 -14.828 1 98.75 118 TYR B N 1
ATOM 3347 C CA . TYR B 1 118 ? 5.535 -21.094 -15.469 1 98.75 118 TYR B CA 1
ATOM 3348 C C . TYR B 1 118 ? 6.664 -21.219 -14.453 1 98.75 118 TYR B C 1
ATOM 3350 O O . TYR B 1 118 ? 6.742 -20.438 -13.508 1 98.75 118 TYR B O 1
ATOM 3358 N N . VAL B 1 119 ? 7.488 -22.172 -14.664 1 98.88 119 VAL B N 1
ATOM 3359 C CA . VAL B 1 119 ? 8.625 -22.375 -13.773 1 98.88 119 VAL B CA 1
ATOM 3360 C C . VAL B 1 119 ? 9.883 -22.672 -14.602 1 98.88 119 VAL B C 1
ATOM 3362 O O . VAL B 1 119 ? 9.789 -23.062 -15.766 1 98.88 119 VAL B O 1
ATOM 3365 N N . SER B 1 120 ? 11.062 -22.594 -13.984 1 98.62 120 SER B N 1
ATOM 3366 C CA . SER B 1 120 ? 12.336 -22.719 -14.688 1 98.62 120 SER B CA 1
ATOM 3367 C C . SER B 1 120 ? 12.969 -24.078 -14.43 1 98.62 120 SER B C 1
ATOM 3369 O O . SER B 1 120 ? 14.172 -24.25 -14.625 1 98.62 120 SER B O 1
ATOM 3371 N N . GLN B 1 121 ? 12.18 -25.078 -13.938 1 98.06 121 GLN B N 1
ATOM 3372 C CA . GLN B 1 121 ? 12.758 -26.359 -13.555 1 98.06 121 GLN B CA 1
ATOM 3373 C C . GLN B 1 121 ? 11.766 -27.5 -13.758 1 98.06 121 GLN B C 1
ATOM 3375 O O . GLN B 1 121 ? 10.586 -27.375 -13.414 1 98.06 121 GLN B O 1
ATOM 3380 N N . ARG B 1 122 ? 12.242 -28.672 -14.227 1 97.44 122 ARG B N 1
ATOM 3381 C CA . ARG B 1 122 ? 11.391 -29.781 -14.625 1 97.44 122 ARG B CA 1
ATOM 3382 C C . ARG B 1 122 ? 10.828 -30.516 -13.414 1 97.44 122 ARG B C 1
ATOM 3384 O O . ARG B 1 122 ? 9.68 -30.938 -13.422 1 97.44 122 ARG B O 1
ATOM 3391 N N . THR B 1 123 ? 11.656 -30.641 -12.422 1 98.06 123 THR B N 1
ATOM 3392 C CA . THR B 1 123 ? 11.273 -31.453 -11.266 1 98.06 123 THR B CA 1
ATOM 3393 C C . THR B 1 123 ? 10.078 -30.828 -10.547 1 98.06 123 THR B C 1
ATOM 3395 O O . THR B 1 123 ? 9.141 -31.531 -10.164 1 98.06 123 THR B O 1
ATOM 3398 N N . THR B 1 124 ? 10.102 -29.484 -10.383 1 98.25 124 THR B N 1
ATOM 3399 C CA . THR B 1 124 ? 8.953 -28.844 -9.758 1 98.25 124 THR B CA 1
ATOM 3400 C C . THR B 1 124 ? 7.73 -28.906 -10.664 1 98.25 124 THR B C 1
ATOM 3402 O O . THR B 1 124 ? 6.598 -28.938 -10.188 1 98.25 124 THR B O 1
ATOM 3405 N N . THR B 1 125 ? 7.93 -28.875 -11.961 1 98.62 125 THR B N 1
ATOM 3406 C CA . THR B 1 125 ? 6.801 -29 -12.875 1 98.62 125 THR B CA 1
ATOM 3407 C C . THR B 1 125 ? 6.012 -30.281 -12.602 1 98.62 125 THR B C 1
ATOM 3409 O O . THR B 1 125 ? 4.801 -30.219 -12.367 1 98.62 125 THR B O 1
ATOM 3412 N N . TYR B 1 126 ? 6.73 -31.344 -12.578 1 98.25 126 TYR B N 1
ATOM 3413 C CA . TYR B 1 126 ? 6.129 -32.656 -12.383 1 98.25 126 TYR B CA 1
ATOM 3414 C C . TYR B 1 126 ? 5.48 -32.781 -11.008 1 98.25 126 TYR B C 1
ATOM 3416 O O . TYR B 1 126 ? 4.309 -33.125 -10.898 1 98.25 126 TYR B O 1
ATOM 3424 N N . ASN B 1 127 ? 6.246 -32.438 -10.016 1 97.88 127 ASN B N 1
ATOM 3425 C CA . ASN B 1 127 ? 5.77 -32.625 -8.648 1 97.88 127 ASN B CA 1
ATOM 3426 C C . ASN B 1 127 ? 4.613 -31.672 -8.328 1 97.88 127 ASN B C 1
ATOM 3428 O O . ASN B 1 127 ? 3.678 -32.031 -7.621 1 97.88 127 ASN B O 1
ATOM 3432 N N . GLY B 1 128 ? 4.676 -30.422 -8.812 1 97.56 128 GLY B N 1
ATOM 3433 C CA . GLY B 1 128 ? 3.598 -29.484 -8.594 1 97.56 128 GLY B CA 1
ATOM 3434 C C . GLY B 1 128 ? 2.275 -29.922 -9.188 1 97.56 128 GLY B C 1
ATOM 3435 O O . GLY B 1 128 ? 1.22 -29.734 -8.578 1 97.56 128 GLY B O 1
ATOM 3436 N N . ARG B 1 129 ? 2.359 -30.453 -10.359 1 98.06 129 ARG B N 1
ATOM 3437 C CA . ARG B 1 129 ? 1.161 -31 -10.992 1 98.06 129 ARG B CA 1
ATOM 3438 C C . ARG B 1 129 ? 0.588 -32.156 -10.188 1 98.06 129 ARG B C 1
ATOM 3440 O O . ARG B 1 129 ? -0.597 -32.156 -9.852 1 98.06 129 ARG B O 1
ATOM 3447 N N . LEU B 1 130 ? 1.437 -33.031 -9.867 1 97 130 LEU B N 1
ATOM 3448 C CA . LEU B 1 130 ? 0.99 -34.281 -9.25 1 97 130 LEU B CA 1
ATOM 3449 C C . LEU B 1 130 ? 0.522 -34.031 -7.816 1 97 130 LEU B C 1
ATOM 3451 O O . LEU B 1 130 ? -0.478 -34.594 -7.383 1 97 130 LEU B O 1
ATOM 3455 N N . ASN B 1 131 ? 1.24 -33.25 -7.09 1 95.75 131 ASN B N 1
ATOM 3456 C CA . ASN B 1 131 ? 0.919 -33.031 -5.68 1 95.75 131 ASN B CA 1
ATOM 3457 C C . ASN B 1 131 ? -0.33 -32.156 -5.516 1 95.75 131 ASN B C 1
ATOM 3459 O O . ASN B 1 131 ? -1.153 -32.406 -4.637 1 95.75 131 ASN B O 1
ATOM 3463 N N . TRP B 1 132 ? -0.514 -31.094 -6.359 1 96.25 132 TRP B N 1
ATOM 3464 C CA . TRP B 1 132 ? -1.465 -30.047 -5.992 1 96.25 132 TRP B CA 1
ATOM 3465 C C . TRP B 1 132 ? -2.338 -29.672 -7.184 1 96.25 132 TRP B C 1
ATOM 3467 O O . TRP B 1 132 ? -3.156 -28.75 -7.094 1 96.25 132 TRP B O 1
ATOM 3477 N N . ASN B 1 133 ? -2.182 -30.266 -8.312 1 97.44 133 ASN B N 1
ATOM 3478 C CA . ASN B 1 133 ? -2.895 -29.891 -9.531 1 97.44 133 ASN B CA 1
ATOM 3479 C C . ASN B 1 133 ? -2.492 -28.516 -10.031 1 97.44 133 ASN B C 1
ATOM 3481 O O . ASN B 1 133 ? -3.295 -27.812 -10.648 1 97.44 133 ASN B O 1
ATOM 3485 N N . ILE B 1 134 ? -1.311 -28.016 -9.68 1 98.12 134 ILE B N 1
ATOM 3486 C CA . ILE B 1 134 ? -0.843 -26.734 -10.195 1 98.12 134 ILE B CA 1
ATOM 3487 C C . ILE B 1 134 ? -0.36 -26.906 -11.641 1 98.12 134 ILE B C 1
ATOM 3489 O O . ILE B 1 134 ? 0.539 -27.703 -11.906 1 98.12 134 ILE B O 1
ATOM 3493 N N . PRO B 1 135 ? -0.918 -26.203 -12.547 1 98.56 135 PRO B N 1
ATOM 3494 C CA . PRO B 1 135 ? -0.654 -26.453 -13.961 1 98.56 135 PRO B CA 1
ATOM 3495 C C . PRO B 1 135 ? 0.662 -25.844 -14.438 1 98.56 135 PRO B C 1
ATOM 3497 O O . PRO B 1 135 ? 0.669 -25.031 -15.367 1 98.56 135 PRO B O 1
ATOM 3500 N N . LYS B 1 136 ? 1.716 -26.328 -13.883 1 98.69 136 LYS B N 1
ATOM 3501 C CA . LYS B 1 136 ? 3.035 -25.766 -14.164 1 98.69 136 LYS B CA 1
ATOM 3502 C C . LYS B 1 136 ? 3.506 -26.141 -15.562 1 98.69 136 LYS B C 1
ATOM 3504 O O . LYS B 1 136 ? 3.359 -27.281 -15.992 1 98.69 136 LYS B O 1
ATOM 3509 N N . HIS B 1 137 ? 4.047 -25.172 -16.281 1 98.31 137 HIS B N 1
ATOM 3510 C CA . HIS B 1 137 ? 4.77 -25.297 -17.531 1 98.31 137 HIS B CA 1
ATOM 3511 C C . HIS B 1 137 ? 6.156 -24.688 -17.453 1 98.31 137 HIS B C 1
ATOM 3513 O O . HIS B 1 137 ? 6.438 -23.906 -16.531 1 98.31 137 HIS B O 1
ATOM 3519 N N . LEU B 1 138 ? 6.996 -25.031 -18.359 1 98.25 138 LEU B N 1
ATOM 3520 C CA . LEU B 1 138 ? 8.375 -24.562 -18.328 1 98.25 138 LEU B CA 1
ATOM 3521 C C . LEU B 1 138 ? 8.492 -23.203 -19.016 1 98.25 138 LEU B C 1
ATOM 3523 O O . LEU B 1 138 ? 7.777 -22.922 -19.984 1 98.25 138 LEU B O 1
ATOM 3527 N N . ALA B 1 139 ? 9.383 -22.375 -18.547 1 98.12 139 ALA B N 1
ATOM 3528 C CA . ALA B 1 139 ? 9.766 -21.109 -19.172 1 98.12 139 ALA B CA 1
ATOM 3529 C C . ALA B 1 139 ? 11.172 -20.688 -18.75 1 98.12 139 ALA B C 1
ATOM 3531 O O . ALA B 1 139 ? 11.719 -21.219 -17.766 1 98.12 139 ALA B O 1
ATOM 3532 N N . ARG B 1 140 ? 11.711 -19.766 -19.469 1 97.88 140 ARG B N 1
ATOM 3533 C CA . ARG B 1 140 ? 13 -19.172 -19.125 1 97.88 140 ARG B CA 1
ATOM 3534 C C . ARG B 1 140 ? 12.82 -17.812 -18.453 1 97.88 140 ARG B C 1
ATOM 3536 O O . ARG B 1 140 ? 11.984 -17.016 -18.875 1 97.88 140 ARG B O 1
ATOM 3543 N N . PHE B 1 141 ? 13.633 -17.609 -17.484 1 98.19 141 PHE B N 1
ATOM 3544 C CA . PHE B 1 141 ? 13.516 -16.375 -16.703 1 98.19 141 PHE B CA 1
ATOM 3545 C C . PHE B 1 141 ? 14.797 -15.562 -16.797 1 98.19 141 PHE B C 1
ATOM 3547 O O . PHE B 1 141 ? 15.898 -16.125 -16.875 1 98.19 141 PHE B O 1
ATOM 3554 N N . SER B 1 142 ? 14.648 -14.305 -16.812 1 97.62 142 SER B N 1
ATOM 3555 C CA . SER B 1 142 ? 15.75 -13.359 -16.703 1 97.62 142 SER B CA 1
ATOM 3556 C C . SER B 1 142 ? 15.438 -12.242 -15.719 1 97.62 142 SER B C 1
ATOM 3558 O O . SER B 1 142 ? 14.32 -11.719 -15.703 1 97.62 142 SER B O 1
ATOM 3560 N N . PHE B 1 143 ? 16.391 -11.969 -14.883 1 98.06 143 PHE B N 1
ATOM 3561 C CA . PHE B 1 143 ? 16.281 -10.898 -13.891 1 98.06 143 PHE B CA 1
ATOM 3562 C C . PHE B 1 143 ? 17.469 -9.938 -14 1 98.06 143 PHE B C 1
ATOM 3564 O O . PHE B 1 143 ? 18.594 -10.359 -14.219 1 98.06 143 PHE B O 1
ATOM 3571 N N . SER B 1 144 ? 17.25 -8.672 -13.797 1 98.38 144 SER B N 1
ATOM 3572 C CA . SER B 1 144 ? 18.312 -7.676 -13.93 1 98.38 144 SER B CA 1
ATOM 3573 C C . SER B 1 144 ? 19.219 -7.664 -12.703 1 98.38 144 SER B C 1
ATOM 3575 O O . SER B 1 144 ? 20.297 -7.062 -12.727 1 98.38 144 SER B O 1
ATOM 3577 N N . SER B 1 145 ? 18.797 -8.227 -11.617 1 97.56 145 SER B N 1
ATOM 3578 C CA . SER B 1 145 ? 19.578 -8.328 -10.383 1 97.56 145 SER B CA 1
ATOM 3579 C C . SER B 1 145 ? 19.312 -9.648 -9.672 1 97.56 145 SER B C 1
ATOM 3581 O O . SER B 1 145 ? 18.234 -10.227 -9.797 1 97.56 145 SER B O 1
ATOM 3583 N N . PRO B 1 146 ? 20.281 -10.133 -8.938 1 96.06 146 PRO B N 1
ATOM 3584 C CA . PRO B 1 146 ? 20.016 -11.312 -8.109 1 96.06 146 PRO B CA 1
ATOM 3585 C C . PRO B 1 146 ? 19.047 -11.039 -6.973 1 96.06 146 PRO B C 1
ATOM 3587 O O . PRO B 1 146 ? 18.703 -9.875 -6.711 1 96.06 146 PRO B O 1
ATOM 3590 N N . PRO B 1 147 ? 18.562 -12.109 -6.352 1 95.25 147 PRO B N 1
ATOM 3591 C CA . PRO B 1 147 ? 17.719 -11.891 -5.18 1 95.25 147 PRO B CA 1
ATOM 3592 C C . PRO B 1 147 ? 18.422 -11.102 -4.078 1 95.25 147 PRO B C 1
ATOM 3594 O O . PRO B 1 147 ? 19.656 -11.18 -3.951 1 95.25 147 PRO B O 1
ATOM 3597 N N . THR B 1 148 ? 17.625 -10.438 -3.334 1 93 148 THR B N 1
ATOM 3598 C CA . THR B 1 148 ? 18.172 -9.648 -2.232 1 93 148 THR B CA 1
ATOM 3599 C C . THR B 1 148 ? 18.688 -10.562 -1.12 1 93 148 THR B C 1
ATOM 3601 O O . THR B 1 148 ? 17.922 -11.312 -0.52 1 93 148 THR B O 1
ATOM 3604 N N . PRO B 1 149 ? 19.953 -10.5 -0.822 1 90 149 PRO B N 1
ATOM 3605 C CA . PRO B 1 149 ? 20.453 -11.297 0.308 1 90 149 PRO B CA 1
ATOM 3606 C C . PRO B 1 149 ? 19.859 -10.844 1.643 1 90 149 PRO B C 1
ATOM 3608 O O . PRO B 1 149 ? 19.469 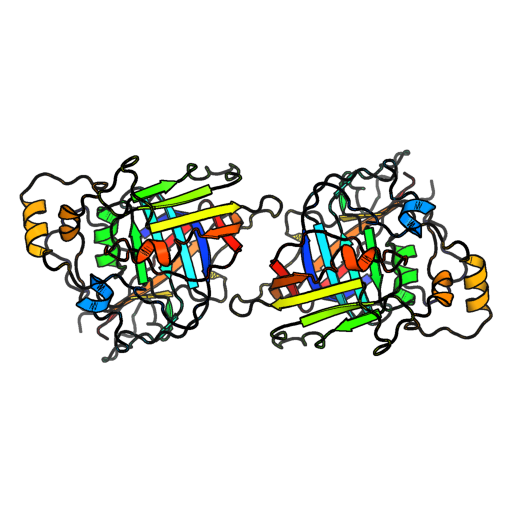-9.688 1.793 1 90 149 PRO B O 1
ATOM 3611 N N . PRO B 1 150 ? 19.828 -11.805 2.566 1 84.69 150 PRO B N 1
ATOM 3612 C CA . PRO B 1 150 ? 19.312 -11.414 3.881 1 84.69 150 PRO B CA 1
ATOM 3613 C C . PRO B 1 150 ? 20.078 -10.234 4.484 1 84.69 150 PRO B C 1
ATOM 3615 O O . PRO B 1 150 ? 21.312 -10.25 4.504 1 84.69 150 PRO B O 1
ATOM 3618 N N . GLY B 1 151 ? 19.344 -9.242 4.91 1 82.31 151 GLY B N 1
ATOM 3619 C CA . GLY B 1 151 ? 19.969 -8.109 5.574 1 82.31 151 GLY B CA 1
ATOM 3620 C C . GLY B 1 151 ? 20.359 -7 4.617 1 82.31 151 GLY B C 1
ATOM 3621 O O . GLY B 1 151 ? 20.688 -5.895 5.047 1 82.31 151 GLY B O 1
ATOM 3622 N N . ALA B 1 152 ? 20.391 -7.309 3.301 1 88.94 152 ALA B N 1
ATOM 3623 C CA . ALA B 1 152 ? 20.766 -6.305 2.303 1 88.94 152 ALA B CA 1
ATOM 3624 C C . ALA B 1 152 ? 19.531 -5.551 1.805 1 88.94 152 ALA B C 1
ATOM 3626 O O . ALA B 1 152 ? 18.406 -6.008 1.984 1 88.94 152 ALA B O 1
ATOM 3627 N N . SER B 1 153 ? 19.797 -4.363 1.318 1 91.25 153 SER B N 1
ATOM 3628 C CA . SER B 1 153 ? 18.734 -3.611 0.673 1 91.25 153 SER B CA 1
ATOM 3629 C C . SER B 1 153 ? 18.469 -4.129 -0.737 1 91.25 153 SER B C 1
ATOM 3631 O O . SER B 1 153 ? 19.391 -4.508 -1.45 1 91.25 153 SER B O 1
ATOM 3633 N N . PRO B 1 154 ? 17.219 -4.219 -1.069 1 95.12 154 PRO B N 1
ATOM 3634 C CA . PRO B 1 154 ? 16.922 -4.59 -2.457 1 95.12 154 PRO B CA 1
ATOM 3635 C C . PRO B 1 154 ? 17.5 -3.588 -3.463 1 95.12 154 PRO B C 1
ATOM 3637 O O . PRO B 1 154 ? 17.875 -2.479 -3.084 1 95.12 154 PRO B O 1
ATOM 3640 N N . PRO B 1 155 ? 17.609 -4.035 -4.695 1 96.62 155 PRO B N 1
ATOM 3641 C CA . PRO B 1 155 ? 18 -3.066 -5.727 1 96.62 155 PRO B CA 1
ATOM 3642 C C . PRO B 1 155 ? 16.969 -1.954 -5.91 1 96.62 155 PRO B C 1
ATOM 3644 O O . PRO B 1 155 ? 15.805 -2.113 -5.527 1 96.62 155 PRO B O 1
ATOM 3647 N N . SER B 1 156 ? 17.422 -0.826 -6.441 1 96.25 156 SER B N 1
ATOM 3648 C CA . SER B 1 156 ? 16.531 0.308 -6.652 1 96.25 156 SER B CA 1
ATOM 3649 C C . SER B 1 156 ? 15.445 -0.022 -7.676 1 96.25 156 SER B C 1
ATOM 3651 O O . SER B 1 156 ? 14.375 0.587 -7.672 1 96.25 156 SER B O 1
ATOM 3653 N N . SER B 1 157 ? 15.82 -0.924 -8.555 1 98.06 157 SER B N 1
ATOM 3654 C CA . SER B 1 157 ? 14.906 -1.382 -9.594 1 98.06 157 SER B CA 1
ATOM 3655 C C . SER B 1 157 ? 15.211 -2.818 -10.008 1 98.06 157 SER B C 1
ATOM 3657 O O . SER B 1 157 ? 16.359 -3.246 -9.977 1 98.06 157 SER B O 1
ATOM 3659 N N . LEU B 1 158 ? 14.188 -3.594 -10.344 1 98.62 158 LEU B N 1
ATOM 3660 C CA . LEU B 1 158 ? 14.32 -4.965 -10.82 1 98.62 158 LEU B CA 1
ATOM 3661 C C . LEU B 1 158 ? 13.477 -5.18 -12.078 1 98.62 158 LEU B C 1
ATOM 3663 O O . LEU B 1 158 ? 12.273 -4.918 -12.078 1 98.62 158 LEU B O 1
ATOM 3667 N N . THR B 1 159 ? 14.078 -5.578 -13.062 1 98.62 159 THR B N 1
ATOM 3668 C CA . THR B 1 159 ? 13.367 -5.98 -14.273 1 98.62 159 THR B CA 1
ATOM 3669 C C . THR B 1 159 ? 13.266 -7.5 -14.359 1 98.62 159 THR B C 1
ATOM 3671 O O . THR B 1 159 ? 14.266 -8.203 -14.195 1 98.62 159 THR B O 1
ATOM 3674 N N . VAL B 1 160 ? 12.102 -7.965 -14.578 1 98.62 160 VAL B N 1
ATOM 3675 C CA . VAL B 1 160 ? 11.805 -9.383 -14.727 1 98.62 160 VAL B CA 1
ATOM 3676 C C . VAL B 1 160 ? 11.328 -9.664 -16.141 1 98.62 160 VAL B C 1
ATOM 3678 O O . VAL B 1 160 ? 10.453 -8.961 -16.672 1 98.62 160 VAL B O 1
ATOM 3681 N N . GLN B 1 161 ? 11.898 -10.633 -16.766 1 97.81 161 GLN B N 1
ATOM 3682 C CA . GLN B 1 161 ? 11.461 -11.078 -18.094 1 97.81 161 GLN B CA 1
ATOM 3683 C C . GLN B 1 161 ? 11.281 -12.594 -18.125 1 97.81 161 GLN B C 1
ATOM 3685 O O . GLN B 1 161 ? 12.109 -13.336 -17.578 1 97.81 161 GLN B O 1
ATOM 3690 N N . VAL B 1 162 ? 10.219 -13.023 -18.672 1 97.94 162 VAL B N 1
ATOM 3691 C CA . VAL B 1 162 ? 9.945 -14.453 -18.828 1 97.94 162 VAL B CA 1
ATOM 3692 C C . VAL B 1 162 ? 9.773 -14.773 -20.312 1 97.94 162 VAL B C 1
ATOM 3694 O O . VAL B 1 162 ? 9.055 -14.078 -21.031 1 97.94 162 VAL B O 1
ATOM 3697 N N . PHE B 1 163 ? 10.43 -15.859 -20.781 1 96.62 163 PHE B N 1
ATOM 3698 C CA . PHE B 1 163 ? 10.5 -16.234 -22.188 1 96.62 163 PHE B CA 1
ATOM 3699 C C . PHE B 1 163 ? 9.961 -17.656 -22.391 1 96.62 163 PHE B C 1
ATOM 3701 O O . PHE B 1 163 ? 9.953 -18.469 -21.469 1 96.62 163 PHE B O 1
ATOM 3708 N N . PRO B 1 164 ? 9.547 -17.922 -23.625 1 95.62 164 PRO B N 1
ATOM 3709 C CA . PRO B 1 164 ? 9.188 -19.312 -23.922 1 95.62 164 PRO B CA 1
ATOM 3710 C C . PRO B 1 164 ? 10.336 -20.281 -23.656 1 95.62 164 PRO B C 1
ATOM 3712 O O . PRO B 1 164 ? 11.508 -19.906 -23.766 1 95.62 164 PRO B O 1
ATOM 3715 N N . PRO B 1 165 ? 9.945 -21.484 -23.266 1 95.44 165 PRO B N 1
ATOM 3716 C CA . PRO B 1 165 ? 11.008 -22.484 -23.094 1 95.44 165 PRO B CA 1
ATOM 3717 C C . PRO B 1 165 ? 11.773 -22.75 -24.375 1 95.44 165 PRO B C 1
ATOM 3719 O O . PRO B 1 165 ? 11.219 -22.625 -25.469 1 95.44 165 PRO B O 1
ATOM 3722 N N . GLY B 1 166 ? 13.008 -23.125 -24.25 1 92.94 166 GLY B N 1
ATOM 3723 C CA . GLY B 1 166 ? 13.844 -23.422 -25.406 1 92.94 166 GLY B CA 1
ATOM 3724 C C . GLY B 1 166 ? 14.57 -22.219 -25.953 1 92.94 166 GLY B C 1
ATOM 3725 O O . GLY B 1 166 ? 15.492 -22.344 -26.766 1 92.94 166 GLY B O 1
ATOM 3726 N N . THR B 1 167 ? 14.102 -21.062 -25.531 1 93.62 167 THR B N 1
ATOM 3727 C CA . THR B 1 167 ? 14.805 -19.859 -25.953 1 93.62 167 THR B CA 1
ATOM 3728 C C . THR B 1 167 ? 16.125 -19.719 -25.203 1 93.62 167 THR B C 1
ATOM 3730 O O . THR B 1 167 ? 16.328 -20.344 -24.156 1 93.62 167 THR B O 1
ATOM 3733 N N . LYS B 1 168 ? 17.047 -18.906 -25.812 1 91.62 168 LYS B N 1
ATOM 3734 C CA . LYS B 1 168 ? 18.328 -18.609 -25.188 1 91.62 168 LYS B CA 1
ATOM 3735 C C . LYS B 1 168 ? 18.578 -17.109 -25.125 1 91.62 168 LYS B C 1
ATOM 3737 O O . LYS B 1 168 ? 18.016 -16.344 -25.922 1 91.62 168 LYS B O 1
ATOM 3742 N N . ASP B 1 169 ? 19.359 -16.906 -24.109 1 87.25 169 ASP B N 1
ATOM 3743 C CA . ASP B 1 169 ? 19.766 -15.508 -24.047 1 87.25 169 ASP B CA 1
ATOM 3744 C C . ASP B 1 169 ? 20.422 -15.055 -25.344 1 87.25 169 ASP B C 1
ATOM 3746 O O . ASP B 1 169 ? 21.25 -15.773 -25.906 1 87.25 169 ASP B O 1
ATOM 3750 N N . GLY B 1 170 ? 20 -13.945 -25.859 1 83.94 170 GLY B N 1
ATOM 3751 C CA . GLY B 1 170 ? 20.609 -13.422 -27.062 1 83.94 170 GLY B CA 1
ATOM 3752 C C . GLY B 1 170 ? 19.891 -13.852 -28.328 1 83.94 170 GLY B C 1
ATOM 3753 O O . GLY B 1 170 ? 20.234 -13.391 -29.422 1 83.94 170 GLY B O 1
ATOM 3754 N N . ASP B 1 171 ? 18.969 -14.789 -28.281 1 84.75 171 ASP B N 1
ATOM 3755 C CA . ASP B 1 171 ? 18.25 -15.266 -29.469 1 84.75 171 ASP B CA 1
ATOM 3756 C C . ASP B 1 171 ? 17.375 -14.164 -30.047 1 84.75 171 ASP B C 1
ATOM 3758 O O . ASP B 1 171 ? 16.844 -14.305 -31.156 1 84.75 171 ASP B O 1
ATOM 3762 N N . GLY B 1 172 ? 17.312 -13.023 -29.391 1 76 172 GLY B N 1
ATOM 3763 C CA . GLY B 1 172 ? 16.531 -11.898 -29.875 1 76 172 GLY B CA 1
ATOM 3764 C C . GLY B 1 172 ? 15.047 -12.055 -29.641 1 76 172 GLY B C 1
ATOM 3765 O O . GLY B 1 172 ? 14.258 -11.195 -30.031 1 76 172 GLY B O 1
ATOM 3766 N N . GLY B 1 173 ? 14.688 -13.234 -29.094 1 85.19 173 GLY B N 1
ATOM 3767 C CA . GLY B 1 173 ? 13.266 -13.406 -28.844 1 85.19 173 GLY B CA 1
ATOM 3768 C C . GLY B 1 173 ? 12.742 -12.5 -27.75 1 85.19 173 GLY B C 1
ATOM 3769 O O . GLY B 1 173 ? 13.461 -12.188 -26.797 1 85.19 173 GLY B O 1
ATOM 3770 N N . ALA B 1 174 ? 11.516 -12.055 -27.938 1 90.19 174 ALA B N 1
ATOM 3771 C CA . ALA B 1 174 ? 10.883 -11.18 -26.953 1 90.19 174 ALA B CA 1
ATOM 3772 C C . ALA B 1 174 ? 10.281 -11.977 -25.797 1 90.19 174 ALA B C 1
ATOM 3774 O O . ALA B 1 174 ? 9.773 -13.086 -26 1 90.19 174 ALA B O 1
ATOM 3775 N N . PRO B 1 175 ? 10.344 -11.461 -24.562 1 95.25 175 PRO B N 1
ATOM 3776 C CA . PRO B 1 175 ? 9.633 -12.109 -23.469 1 95.25 175 PRO B CA 1
ATOM 3777 C C . PRO B 1 175 ? 8.109 -12.047 -23.625 1 95.25 175 PRO B C 1
ATOM 3779 O O . PRO B 1 175 ? 7.594 -11.117 -24.25 1 95.25 175 PRO B O 1
ATOM 3782 N N . PHE B 1 176 ? 7.461 -13.031 -23.078 1 95 176 PHE B N 1
ATOM 3783 C CA . PHE B 1 176 ? 6.004 -12.977 -23.125 1 95 176 PHE B CA 1
ATOM 3784 C C . PHE B 1 176 ? 5.453 -12.258 -21.906 1 95 176 PHE B C 1
ATOM 3786 O O . PHE B 1 176 ? 4.273 -11.891 -21.859 1 95 176 PHE B O 1
ATOM 3793 N N . PHE B 1 177 ? 6.219 -12.102 -20.969 1 96.31 177 PHE B N 1
ATOM 3794 C CA . PHE B 1 177 ? 5.91 -11.289 -19.797 1 96.31 177 PHE B CA 1
ATOM 3795 C C . PHE B 1 177 ? 7.125 -10.477 -19.375 1 96.31 177 PHE B C 1
ATOM 3797 O O . PHE B 1 177 ? 8.25 -10.984 -19.359 1 96.31 177 PHE B O 1
ATOM 3804 N N . ALA B 1 178 ? 6.926 -9.258 -19.047 1 97.88 178 ALA B N 1
ATOM 3805 C CA . ALA B 1 178 ? 7.988 -8.398 -18.531 1 97.88 178 ALA B CA 1
ATOM 3806 C C . ALA B 1 178 ? 7.422 -7.32 -17.609 1 97.88 178 ALA B C 1
ATOM 3808 O O . ALA B 1 178 ? 6.359 -6.758 -17.875 1 97.88 178 ALA B O 1
ATOM 3809 N N . CYS B 1 179 ? 8.117 -7.078 -16.547 1 98.31 179 CYS B N 1
ATOM 3810 C CA . CYS B 1 179 ? 7.734 -5.984 -15.656 1 98.31 179 CYS B CA 1
ATOM 3811 C C . CYS B 1 179 ? 8.961 -5.359 -15.008 1 98.31 179 CYS B C 1
ATOM 3813 O O . CYS B 1 179 ? 10.047 -5.945 -15.016 1 98.31 179 CYS B O 1
ATOM 3815 N N . THR B 1 180 ? 8.82 -4.176 -14.539 1 98.75 180 THR B N 1
ATOM 3816 C CA . THR B 1 180 ? 9.805 -3.475 -13.719 1 98.75 180 THR B CA 1
ATOM 3817 C C . THR B 1 180 ? 9.227 -3.156 -12.344 1 98.75 180 THR B C 1
ATOM 3819 O O . THR B 1 180 ? 8.125 -2.619 -12.234 1 98.75 180 THR B O 1
ATOM 3822 N N . LEU B 1 181 ? 9.961 -3.529 -11.312 1 98.69 181 LEU B N 1
ATOM 3823 C CA . LEU B 1 181 ? 9.578 -3.309 -9.922 1 98.69 181 LEU B CA 1
ATOM 3824 C C . LEU B 1 181 ? 10.562 -2.365 -9.234 1 98.69 181 LEU B C 1
ATOM 3826 O O . LEU B 1 181 ? 11.773 -2.494 -9.398 1 98.69 181 LEU B O 1
ATOM 3830 N N . LYS B 1 182 ? 10.047 -1.422 -8.531 1 98 182 LYS B N 1
ATOM 3831 C CA . LYS B 1 182 ? 10.852 -0.5 -7.738 1 98 182 LYS B CA 1
ATOM 3832 C C . LYS B 1 182 ? 10.398 -0.493 -6.281 1 98 182 LYS B C 1
ATOM 3834 O O . LYS B 1 182 ? 9.359 0.085 -5.949 1 98 182 LYS B O 1
ATOM 3839 N N . PRO B 1 183 ? 11.18 -1.128 -5.375 1 97.12 183 PRO B N 1
ATOM 3840 C CA . PRO B 1 183 ? 10.773 -1.192 -3.969 1 97.12 183 PRO B CA 1
ATOM 3841 C C . PRO B 1 183 ? 10.727 0.182 -3.305 1 97.12 183 PRO B C 1
ATOM 3843 O O . PRO B 1 183 ? 11.539 1.055 -3.623 1 97.12 183 PRO B O 1
ATOM 3846 N N . TRP B 1 184 ? 9.688 0.305 -2.447 1 93.44 184 TRP B N 1
ATOM 3847 C CA . TRP B 1 184 ? 9.641 1.52 -1.639 1 93.44 184 TRP B CA 1
ATOM 3848 C C . TRP B 1 184 ? 10.82 1.572 -0.668 1 93.44 184 TRP B C 1
ATOM 3850 O O . TRP B 1 184 ? 11.016 0.648 0.124 1 93.44 184 TRP B O 1
ATOM 3860 N N . THR B 1 185 ? 11.555 2.609 -0.66 1 86.31 185 THR B N 1
ATOM 3861 C CA . THR B 1 185 ? 12.75 2.664 0.175 1 86.31 185 THR B CA 1
ATOM 3862 C C . THR B 1 185 ? 12.516 3.551 1.396 1 86.31 185 THR B C 1
ATOM 3864 O O . THR B 1 185 ? 13.219 3.424 2.404 1 86.31 185 THR B O 1
ATOM 3867 N N . LEU B 1 186 ? 11.586 4.395 1.337 1 84.69 186 LEU B N 1
ATOM 3868 C CA . LEU B 1 186 ? 11.375 5.34 2.432 1 84.69 186 LEU B CA 1
ATOM 3869 C C . LEU B 1 186 ? 10.391 4.781 3.451 1 84.69 186 LEU B C 1
ATOM 3871 O O . LEU B 1 186 ? 10.328 5.258 4.586 1 84.69 186 LEU B O 1
ATOM 3875 N N . VAL B 1 187 ? 9.578 3.838 3.066 1 83.12 187 VAL B N 1
ATOM 3876 C CA . VAL B 1 187 ? 8.711 3.113 3.984 1 83.12 187 VAL B CA 1
ATOM 3877 C C . VAL B 1 187 ? 9.391 1.82 4.43 1 83.12 187 VAL B C 1
ATOM 3879 O O . VAL B 1 187 ? 9.727 0.975 3.6 1 83.12 187 VAL B O 1
ATOM 3882 N N . PRO B 1 188 ? 9.594 1.689 5.68 1 83.62 188 PRO B N 1
ATOM 3883 C CA . PRO B 1 188 ? 10.289 0.483 6.141 1 83.62 188 PRO B CA 1
ATOM 3884 C C . PRO B 1 188 ? 9.477 -0.788 5.91 1 83.62 188 PRO B C 1
ATOM 3886 O O . PRO B 1 188 ? 8.242 -0.75 5.941 1 83.62 188 PRO B O 1
ATOM 3889 N N . PRO B 1 189 ? 10.203 -1.86 5.691 1 89.38 189 PRO B N 1
ATOM 3890 C CA . PRO B 1 189 ? 9.477 -3.129 5.574 1 89.38 189 PRO B CA 1
ATOM 3891 C C . PRO B 1 189 ? 8.891 -3.6 6.902 1 89.38 189 PRO B C 1
ATOM 3893 O O . PRO B 1 189 ? 9.367 -3.205 7.969 1 89.38 189 PRO B O 1
ATOM 3896 N N . ILE B 1 190 ? 7.859 -4.414 6.793 1 86.94 190 ILE B N 1
ATOM 3897 C CA . ILE B 1 190 ? 7.211 -4.926 7.996 1 86.94 190 ILE B CA 1
ATOM 3898 C C . ILE B 1 190 ? 7.16 -6.449 7.945 1 86.94 190 ILE B C 1
ATOM 3900 O O . ILE B 1 190 ? 7.152 -7.043 6.863 1 86.94 190 ILE B O 1
ATOM 3904 N N . PRO B 1 191 ? 7.195 -7.062 9.172 1 90.75 191 PRO B N 1
ATOM 3905 C CA . PRO B 1 191 ? 6.91 -8.5 9.172 1 90.75 191 PRO B CA 1
ATOM 3906 C C . PRO B 1 191 ? 5.457 -8.812 8.82 1 90.75 191 PRO B C 1
ATOM 3908 O O . PRO B 1 191 ? 4.551 -8.062 9.195 1 90.75 191 PRO B O 1
ATOM 3911 N N . LEU B 1 192 ? 5.246 -9.844 8.133 1 90.88 192 LEU B N 1
ATOM 3912 C CA . LEU B 1 192 ? 3.91 -10.227 7.688 1 90.88 192 LEU B CA 1
ATOM 3913 C C . LEU B 1 192 ? 3.691 -11.727 7.863 1 90.88 192 LEU B C 1
ATOM 3915 O O . LEU B 1 192 ? 4.578 -12.531 7.562 1 90.88 192 LEU B O 1
ATOM 3919 N N . ASN B 1 193 ? 2.592 -12.031 8.43 1 91.12 193 ASN B N 1
ATOM 3920 C CA . ASN B 1 193 ? 2.074 -13.391 8.508 1 91.12 193 ASN B CA 1
ATOM 3921 C C . ASN B 1 193 ? 0.677 -13.492 7.902 1 91.12 193 ASN B C 1
ATOM 3923 O O . ASN B 1 193 ? -0.292 -12.992 8.477 1 91.12 193 ASN B O 1
ATOM 3927 N N . THR B 1 194 ? 0.541 -14.172 6.816 1 87.62 194 THR B N 1
ATOM 3928 C CA . THR B 1 194 ? -0.702 -14.172 6.051 1 87.62 194 THR B CA 1
ATOM 3929 C C . THR B 1 194 ? -1.8 -14.914 6.809 1 87.62 194 THR B C 1
ATOM 3931 O O . THR B 1 194 ? -2.984 -14.773 6.496 1 87.62 194 THR B O 1
ATOM 3934 N N . LYS B 1 195 ? -1.499 -15.734 7.746 1 82.38 195 LYS B N 1
ATOM 3935 C CA . LYS B 1 195 ? -2.492 -16.438 8.555 1 82.38 195 LYS B CA 1
ATOM 3936 C C . LYS B 1 195 ? -3.387 -15.453 9.305 1 82.38 195 LYS B C 1
ATOM 3938 O O . LYS B 1 195 ? -4.527 -15.781 9.648 1 82.38 195 LYS B O 1
ATOM 3943 N N . TYR B 1 196 ? -2.871 -14.234 9.477 1 81.25 196 TYR B N 1
ATOM 3944 C CA . TYR B 1 196 ? -3.615 -13.266 10.273 1 81.25 196 TYR B CA 1
ATOM 3945 C C . TYR B 1 196 ? -4.375 -12.297 9.383 1 81.25 196 TYR B C 1
ATOM 3947 O O . TYR B 1 196 ? -5.094 -11.422 9.875 1 81.25 196 TYR B O 1
ATOM 3955 N N . LEU B 1 197 ? -4.254 -12.422 8.133 1 78.31 197 LEU B N 1
ATOM 3956 C CA . LEU B 1 197 ? -5.031 -11.594 7.223 1 78.31 197 LEU B CA 1
ATOM 3957 C C . LEU B 1 197 ? -6.453 -12.117 7.082 1 78.31 197 LEU B C 1
ATOM 3959 O O . LEU B 1 197 ? -6.676 -13.328 7.094 1 78.31 197 LEU B O 1
ATOM 3963 N N . PRO B 1 198 ? -7.426 -11.273 6.969 1 77.31 198 PRO B N 1
ATOM 3964 C CA . PRO B 1 198 ? -8.82 -11.703 6.797 1 77.31 198 PRO B CA 1
ATOM 3965 C C . PRO B 1 198 ? -9.125 -12.156 5.371 1 77.31 198 PRO B C 1
ATOM 3967 O O . PRO B 1 198 ? -10.141 -11.75 4.797 1 77.31 198 PRO B O 1
ATOM 3970 N N . LEU B 1 199 ? -8.25 -12.773 4.719 1 76.88 199 LEU B N 1
ATOM 3971 C CA . LEU B 1 199 ? -8.391 -13.32 3.377 1 76.88 199 LEU B CA 1
ATOM 3972 C C . LEU B 1 199 ? -7.914 -14.766 3.326 1 76.88 199 LEU B C 1
ATOM 3974 O O . LEU B 1 199 ? -6.859 -15.094 3.871 1 76.88 199 LEU B O 1
ATOM 3978 N N . SER B 1 200 ? -8.789 -15.586 2.85 1 79.44 200 SER B N 1
ATOM 3979 C CA . SER B 1 200 ? -8.367 -16.969 2.674 1 79.44 200 SER B CA 1
ATOM 3980 C C . SER B 1 200 ? -7.395 -17.109 1.508 1 79.44 200 SER B C 1
ATOM 3982 O O . SER B 1 200 ? -7.641 -16.578 0.421 1 79.44 200 SER B O 1
ATOM 3984 N N . MET B 1 201 ? -6.324 -17.859 1.79 1 83.12 201 MET B N 1
ATOM 3985 C CA . MET B 1 201 ? -5.355 -18.125 0.73 1 83.12 201 MET B CA 1
ATOM 3986 C C . MET B 1 201 ? -5.488 -19.547 0.198 1 83.12 201 MET B C 1
ATOM 3988 O O . MET B 1 201 ? -4.566 -20.062 -0.433 1 83.12 201 MET B O 1
ATOM 3992 N N . ALA B 1 202 ? -6.621 -20.125 0.438 1 88.19 202 ALA B N 1
ATOM 3993 C CA . ALA B 1 202 ? -6.848 -21.484 -0.048 1 88.19 202 ALA B CA 1
ATOM 3994 C C . ALA B 1 202 ? -6.984 -21.5 -1.567 1 88.19 202 ALA B C 1
ATOM 3996 O O . ALA B 1 202 ? -7.598 -20.609 -2.156 1 88.19 202 ALA B O 1
ATOM 3997 N N . ALA B 1 203 ? -6.387 -22.5 -2.096 1 94.5 203 ALA B N 1
ATOM 3998 C CA . ALA B 1 203 ? -6.512 -22.734 -3.533 1 94.5 203 ALA B CA 1
ATOM 3999 C C . ALA B 1 203 ? -7.211 -24.062 -3.816 1 94.5 203 ALA B C 1
ATOM 4001 O O . ALA B 1 203 ? -7.035 -25.031 -3.08 1 94.5 203 ALA B O 1
ATOM 4002 N N . ALA B 1 204 ? -8.023 -24.078 -4.77 1 96.12 204 ALA B N 1
ATOM 4003 C CA . ALA B 1 204 ? -8.648 -25.297 -5.281 1 96.12 204 ALA B CA 1
ATOM 4004 C C . ALA B 1 204 ? -8.422 -25.438 -6.785 1 96.12 204 ALA B C 1
ATOM 4006 O O . ALA B 1 204 ? -8.641 -24.484 -7.543 1 96.12 204 ALA B O 1
ATOM 4007 N N . GLN B 1 205 ? -8.031 -26.578 -7.113 1 97.12 205 GLN B N 1
ATOM 4008 C CA . GLN B 1 205 ? -7.602 -26.797 -8.492 1 97.12 205 GLN B CA 1
ATOM 4009 C C . GLN B 1 205 ? -8.352 -27.969 -9.109 1 97.12 205 GLN B C 1
ATOM 4011 O O . GLN B 1 205 ? -8.531 -29.016 -8.469 1 97.12 205 GLN B O 1
ATOM 4016 N N . PRO B 1 206 ? -8.805 -27.797 -10.344 1 96.81 206 PRO B N 1
ATOM 4017 C CA . PRO B 1 206 ? -9.352 -28.953 -11.062 1 96.81 206 PRO B CA 1
ATOM 4018 C C . PRO B 1 206 ? -8.281 -29.984 -11.438 1 96.81 206 PRO B C 1
ATOM 4020 O O . PRO B 1 206 ? -7.082 -29.688 -11.367 1 96.81 206 PRO B O 1
ATOM 4023 N N . PRO B 1 207 ? -8.773 -31.156 -11.773 1 96.44 207 PRO B N 1
ATOM 4024 C CA . PRO B 1 207 ? -7.809 -32.125 -12.289 1 96.44 207 PRO B CA 1
ATOM 4025 C C . PRO B 1 207 ? -7.098 -31.641 -13.547 1 96.44 207 PRO B C 1
ATOM 4027 O O . PRO B 1 207 ? -7.648 -30.844 -14.305 1 96.44 207 PRO B O 1
ATOM 4030 N N . LEU B 1 208 ? -5.922 -32.188 -13.719 1 97.69 208 LEU B N 1
ATOM 4031 C CA . LEU B 1 208 ? -5.094 -31.766 -14.852 1 97.69 208 LEU B CA 1
ATOM 4032 C C . LEU B 1 208 ? -5.102 -32.844 -15.945 1 97.69 208 LEU B C 1
ATOM 4034 O O . LEU B 1 208 ? -5.023 -34.031 -15.656 1 97.69 208 LEU B O 1
ATOM 4038 N N . PRO B 1 209 ? -5.164 -32.375 -17.203 1 97.38 209 PRO B N 1
ATOM 4039 C CA . PRO B 1 209 ? -4.883 -33.312 -18.297 1 97.38 209 PRO B CA 1
ATOM 4040 C C . PRO B 1 209 ? -3.393 -33.625 -18.438 1 97.38 209 PRO B C 1
ATOM 4042 O O . PRO B 1 209 ? -2.555 -32.75 -18.188 1 97.38 209 PRO B O 1
ATOM 4045 N N . ALA B 1 210 ? -3.146 -34.844 -18.812 1 97.06 210 ALA B N 1
ATOM 4046 C CA . ALA B 1 210 ? -1.776 -35.125 -19.219 1 97.06 210 ALA B CA 1
ATOM 4047 C C . ALA B 1 210 ? -1.493 -34.594 -20.609 1 97.06 210 ALA B C 1
ATOM 4049 O O . ALA B 1 210 ? -2.414 -34.406 -21.422 1 97.06 210 ALA B O 1
ATOM 4050 N N . ALA B 1 211 ? -0.216 -34.344 -20.844 1 96.69 211 ALA B N 1
ATOM 4051 C CA . ALA B 1 211 ? 0.145 -34.031 -22.219 1 96.69 211 ALA B CA 1
ATOM 4052 C C . ALA B 1 211 ? -0.225 -35.188 -23.141 1 96.69 211 ALA B C 1
ATOM 4054 O O . ALA B 1 211 ? -0.13 -36.375 -22.766 1 96.69 211 ALA B O 1
ATOM 4055 N N . PRO B 1 212 ? -0.611 -34.844 -24.359 1 93.94 212 PRO B N 1
ATOM 4056 C CA . PRO B 1 212 ? -0.974 -35.906 -25.281 1 93.94 212 PRO B CA 1
ATOM 4057 C C . PRO B 1 212 ? 0.151 -36.938 -25.484 1 93.94 212 PRO B C 1
ATOM 4059 O O . PRO B 1 212 ? -0.111 -38.125 -25.641 1 93.94 212 PRO B O 1
ATOM 4062 N N . GLU B 1 213 ? 1.323 -36.5 -25.484 1 93.88 213 GLU B N 1
ATOM 4063 C CA . GLU B 1 213 ? 2.463 -37.375 -25.734 1 93.88 213 GLU B CA 1
ATOM 4064 C C . GLU B 1 213 ? 3.1 -37.812 -24.422 1 93.88 213 GLU B C 1
ATOM 4066 O O . GLU B 1 213 ? 4.258 -38.25 -24.391 1 93.88 213 GLU B O 1
ATOM 4071 N N . TYR B 1 214 ? 2.445 -37.75 -23.359 1 95.44 214 TYR B N 1
ATOM 4072 C CA . TYR B 1 214 ? 3.02 -37.969 -22.047 1 95.44 214 TYR B CA 1
ATOM 4073 C C . TYR B 1 214 ? 3.633 -39.344 -21.938 1 95.44 214 TYR B C 1
ATOM 4075 O O . TYR B 1 214 ? 4.805 -39.5 -21.578 1 95.44 214 TYR B O 1
ATOM 4083 N N . GLU B 1 215 ? 2.891 -40.469 -22.297 1 93.88 215 GLU B N 1
ATOM 4084 C CA . GLU B 1 215 ? 3.357 -41.844 -22.156 1 93.88 215 GLU B CA 1
ATOM 4085 C C . GLU B 1 215 ? 4.605 -42.094 -23 1 93.88 215 GLU B C 1
ATOM 4087 O O . GLU B 1 215 ? 5.562 -42.719 -22.516 1 93.88 215 GLU B O 1
ATOM 4092 N N . ARG B 1 216 ? 4.508 -41.594 -24.172 1 94.38 216 ARG B N 1
ATOM 4093 C CA . ARG B 1 216 ? 5.656 -41.75 -25.047 1 94.38 216 ARG B CA 1
ATOM 4094 C C . ARG B 1 216 ? 6.875 -41.031 -24.516 1 94.38 216 ARG B C 1
ATOM 4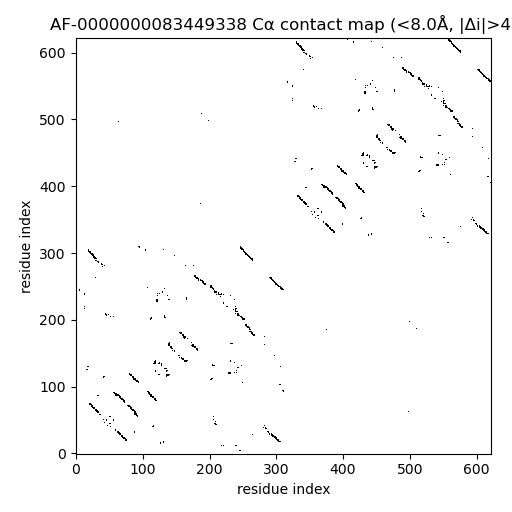096 O O . ARG B 1 216 ? 7.977 -41.562 -24.469 1 94.38 216 ARG B O 1
ATOM 4103 N N . SER B 1 217 ? 6.664 -39.812 -24.109 1 94.06 217 SER B N 1
ATOM 4104 C CA . SER B 1 217 ? 7.75 -39 -23.578 1 94.06 217 SER B CA 1
ATOM 4105 C C . SER B 1 217 ? 8.312 -39.594 -22.297 1 94.06 217 SER B C 1
ATOM 4107 O O . SER B 1 217 ? 9.531 -39.594 -22.078 1 94.06 217 SER B O 1
ATOM 4109 N N . LEU B 1 218 ? 7.469 -40.125 -21.5 1 93.56 218 LEU B N 1
ATOM 4110 C CA . LEU B 1 218 ? 7.891 -40.781 -20.266 1 93.56 218 LEU B CA 1
ATOM 4111 C C . LEU B 1 218 ? 8.781 -41.969 -20.562 1 93.56 218 LEU B C 1
ATOM 4113 O O . LEU B 1 218 ? 9.844 -42.125 -19.953 1 93.56 218 LEU B O 1
ATOM 4117 N N . SER B 1 219 ? 8.359 -42.781 -21.469 1 92.88 219 SER B N 1
ATOM 4118 C CA . SER B 1 219 ? 9.133 -43.938 -21.844 1 92.88 219 SER B CA 1
ATOM 4119 C C . SER B 1 219 ? 10.516 -43.562 -22.359 1 92.88 219 SER B C 1
ATOM 4121 O O . SER B 1 219 ? 11.516 -44.219 -22.047 1 92.88 219 SER B O 1
ATOM 4123 N N . GLU B 1 220 ? 10.531 -42.5 -23.078 1 91.94 220 GLU B N 1
ATOM 4124 C CA . GLU B 1 220 ? 11.805 -42.031 -23.625 1 91.94 220 GLU B CA 1
ATOM 4125 C C . GLU B 1 220 ? 12.742 -41.594 -22.516 1 91.94 220 GLU B C 1
ATOM 4127 O O . GLU B 1 220 ? 13.945 -41.875 -22.562 1 91.94 220 GLU B O 1
ATOM 4132 N N . VAL B 1 221 ? 12.234 -40.906 -21.609 1 90.5 221 VAL B N 1
ATOM 4133 C CA . VAL B 1 221 ? 13.047 -40.406 -20.516 1 90.5 221 VAL B CA 1
ATOM 4134 C C . VAL B 1 221 ? 13.508 -41.562 -19.625 1 90.5 221 VAL B C 1
ATOM 4136 O O . VAL B 1 221 ? 14.656 -41.562 -19.172 1 90.5 221 VAL B O 1
ATOM 4139 N N . LEU B 1 222 ? 12.648 -42.531 -19.375 1 90.06 222 LEU B N 1
ATOM 4140 C CA . LEU B 1 222 ? 12.977 -43.656 -18.516 1 90.06 222 LEU B CA 1
ATOM 4141 C C . LEU B 1 222 ? 14.008 -44.562 -19.172 1 90.06 222 LEU B C 1
ATOM 4143 O O . LEU B 1 222 ? 14.836 -45.188 -18.5 1 90.06 222 LEU B O 1
ATOM 4147 N N . GLY B 1 223 ? 13.938 -44.688 -20.469 1 88.75 223 GLY B N 1
ATOM 4148 C CA . GLY B 1 223 ? 14.844 -45.562 -21.203 1 88.75 223 GLY B CA 1
ATOM 4149 C C . GLY B 1 223 ? 16.094 -44.844 -21.688 1 88.75 223 GLY B C 1
ATOM 4150 O O . GLY B 1 223 ? 16.984 -45.469 -22.25 1 88.75 223 GLY B O 1
ATOM 4151 N N . GLY B 1 224 ? 16.047 -43.625 -21.5 1 85.75 224 GLY B N 1
ATOM 4152 C CA . GLY B 1 224 ? 17.141 -42.844 -22.062 1 85.75 224 GLY B CA 1
ATOM 4153 C C . GLY B 1 224 ? 18.047 -42.25 -21.016 1 85.75 224 GLY B C 1
ATOM 4154 O O . GLY B 1 224 ? 18.062 -42.688 -19.875 1 85.75 224 GLY B O 1
ATOM 4155 N N . ALA B 1 225 ? 18.844 -41.25 -21.531 1 82.31 225 ALA B N 1
ATOM 4156 C CA . ALA B 1 225 ? 19.781 -40.562 -20.656 1 82.31 225 ALA B CA 1
ATOM 4157 C C . ALA B 1 225 ? 19.031 -39.656 -19.672 1 82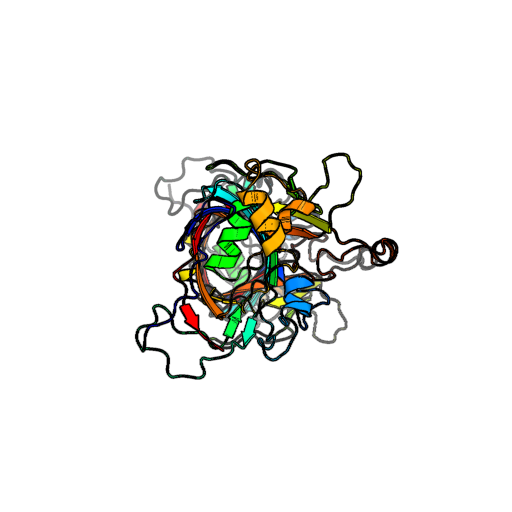.31 225 ALA B C 1
ATOM 4159 O O . ALA B 1 225 ? 17.922 -39.188 -19.969 1 82.31 225 ALA B O 1
ATOM 4160 N N . GLU B 1 226 ? 19.609 -39.562 -18.578 1 85.5 226 GLU B N 1
ATOM 4161 C CA . GLU B 1 226 ? 19.062 -38.688 -17.562 1 85.5 226 GLU B CA 1
ATOM 4162 C C . GLU B 1 226 ? 18.938 -37.25 -18.109 1 85.5 226 GLU B C 1
ATOM 4164 O O . GLU B 1 226 ? 19.844 -36.75 -18.766 1 85.5 226 GLU B O 1
ATOM 4169 N N . VAL B 1 227 ? 17.828 -36.656 -17.906 1 91.69 227 VAL B N 1
ATOM 4170 C CA . VAL B 1 227 ? 17.562 -35.312 -18.344 1 91.69 227 VAL B CA 1
ATOM 4171 C C . VAL B 1 227 ? 17.859 -34.312 -17.203 1 91.69 227 VAL B C 1
ATOM 4173 O O . VAL B 1 227 ? 17.391 -34.5 -16.078 1 91.69 227 VAL B O 1
ATOM 4176 N N . ASP B 1 228 ? 18.672 -33.281 -17.5 1 94.69 228 ASP B N 1
ATOM 4177 C CA . ASP B 1 228 ? 19 -32.25 -16.516 1 94.69 228 ASP B CA 1
ATOM 4178 C C . ASP B 1 228 ? 17.734 -31.609 -15.961 1 94.69 228 ASP B C 1
ATOM 4180 O O . ASP B 1 228 ? 16.797 -31.312 -16.719 1 94.69 228 ASP B O 1
ATOM 4184 N N . GLU B 1 229 ? 17.688 -31.344 -14.695 1 95.5 229 GLU B N 1
ATOM 4185 C CA . GLU B 1 229 ? 16.516 -30.781 -14.039 1 95.5 229 GLU B CA 1
ATOM 4186 C C . GLU B 1 229 ? 16.219 -29.375 -14.555 1 95.5 229 GLU B C 1
ATOM 4188 O O . GLU B 1 229 ? 15.078 -28.906 -14.461 1 95.5 229 GLU B O 1
ATOM 4193 N N . TYR B 1 230 ? 17.172 -28.672 -15.133 1 96.56 230 TYR B N 1
ATOM 4194 C CA . TYR B 1 230 ? 17 -27.312 -15.602 1 96.56 230 TYR B CA 1
ATOM 4195 C C . TYR B 1 230 ? 16.953 -27.25 -17.125 1 96.56 230 TYR B C 1
ATOM 4197 O O . TYR B 1 230 ? 17.125 -26.188 -17.719 1 96.56 230 TYR B O 1
ATOM 4205 N N . ASP B 1 231 ? 16.766 -28.453 -17.719 1 95.38 231 ASP B N 1
ATOM 4206 C CA . ASP B 1 231 ? 16.562 -28.531 -19.156 1 95.38 231 ASP B CA 1
ATOM 4207 C C . ASP B 1 231 ? 15.188 -27.984 -19.531 1 95.38 231 ASP B C 1
ATOM 4209 O O . ASP B 1 231 ? 14.164 -28.547 -19.156 1 95.38 231 ASP B O 1
ATOM 4213 N N . LEU B 1 232 ? 15.172 -26.969 -20.406 1 95.56 232 LEU B N 1
ATOM 4214 C CA . LEU B 1 232 ? 13.93 -26.297 -20.766 1 95.56 232 LEU B CA 1
ATOM 4215 C C . LEU B 1 232 ? 13.539 -26.625 -22.203 1 95.56 232 LEU B C 1
ATOM 4217 O O . LEU B 1 232 ? 12.766 -25.891 -22.812 1 95.56 232 LEU B O 1
ATOM 4221 N N . ASP B 1 233 ? 14.094 -27.609 -22.703 1 93.38 233 ASP B N 1
ATOM 4222 C CA . ASP B 1 233 ? 13.727 -28.047 -24.047 1 93.38 233 ASP B CA 1
ATOM 4223 C C . ASP B 1 233 ? 12.25 -28.406 -24.125 1 93.38 233 ASP B C 1
ATOM 4225 O O . ASP B 1 233 ? 11.805 -29.359 -23.484 1 93.38 233 ASP B O 1
ATOM 4229 N N . PRO B 1 234 ? 11.531 -27.719 -24.953 1 92.69 234 PRO B N 1
ATOM 4230 C CA . PRO B 1 234 ? 10.094 -27.984 -25.016 1 92.69 234 PRO B CA 1
ATOM 4231 C C . PRO B 1 234 ? 9.766 -29.391 -25.5 1 92.69 234 PRO B C 1
ATOM 4233 O O . PRO B 1 234 ? 8.719 -29.938 -25.172 1 92.69 234 PRO B O 1
ATOM 4236 N N . LYS B 1 235 ? 10.633 -29.984 -26.234 1 90 235 LYS B N 1
ATOM 4237 C CA . LYS B 1 235 ? 10.406 -31.328 -26.75 1 90 235 LYS B CA 1
ATOM 4238 C C . LYS B 1 235 ? 10.422 -32.344 -25.641 1 90 235 LYS B C 1
ATOM 4240 O O . LYS B 1 235 ? 9.891 -33.469 -25.797 1 90 235 LYS B O 1
ATOM 4245 N N . LYS B 1 236 ? 11.023 -31.984 -24.578 1 92.12 236 LYS B N 1
ATOM 4246 C CA . LYS B 1 236 ? 11.148 -32.938 -23.469 1 92.12 236 LYS B CA 1
ATOM 4247 C C . LYS B 1 236 ? 10.156 -32.625 -22.359 1 92.12 236 LYS B C 1
ATOM 4249 O O . LYS B 1 236 ? 10.133 -33.281 -21.328 1 92.12 236 LYS B O 1
ATOM 4254 N N . GLU B 1 237 ? 9.422 -31.578 -22.516 1 94.94 237 GLU B N 1
ATOM 4255 C CA . GLU B 1 237 ? 8.523 -31.141 -21.453 1 94.94 237 GLU B CA 1
ATOM 4256 C C . GLU B 1 237 ? 7.387 -32.156 -21.25 1 94.94 237 GLU B C 1
ATOM 4258 O O . GLU B 1 237 ? 6.863 -32.281 -20.141 1 94.94 237 GLU B O 1
ATOM 4263 N N . GLY B 1 238 ? 7.008 -32.812 -22.297 1 95.69 238 GLY B N 1
ATOM 4264 C CA . GLY B 1 238 ? 5.883 -33.719 -22.25 1 95.69 238 GLY B CA 1
ATOM 4265 C C . GLY B 1 238 ? 5.988 -34.719 -21.125 1 95.69 238 GLY B C 1
ATOM 4266 O O . GLY B 1 238 ? 4.977 -35.156 -20.562 1 95.69 238 GLY B O 1
ATOM 4267 N N . ALA B 1 239 ? 7.148 -35.125 -20.75 1 96.12 239 ALA B N 1
ATOM 4268 C CA . ALA B 1 239 ? 7.383 -36.188 -19.766 1 96.12 239 ALA B CA 1
ATOM 4269 C C . ALA B 1 239 ? 7.023 -35.719 -18.359 1 96.12 239 ALA B C 1
ATOM 4271 O O . ALA B 1 239 ? 6.824 -36.531 -17.453 1 96.12 239 ALA B O 1
ATOM 4272 N N . VAL B 1 240 ? 7.012 -34.438 -18.188 1 97.69 240 VAL B N 1
ATOM 4273 C CA . VAL B 1 240 ? 6.758 -33.938 -16.828 1 97.69 240 VAL B CA 1
ATOM 4274 C C . VAL B 1 240 ? 5.359 -33.312 -16.766 1 97.69 240 VAL B C 1
ATOM 4276 O O . VAL B 1 240 ? 4.977 -32.75 -15.734 1 97.69 240 VAL B O 1
ATOM 4279 N N . LEU B 1 241 ? 4.57 -33.406 -17.781 1 98 241 LEU B N 1
ATOM 4280 C CA . LEU B 1 241 ? 3.195 -32.906 -17.797 1 98 241 LEU B CA 1
ATOM 4281 C C . LEU B 1 241 ? 2.211 -34.031 -17.484 1 98 241 LEU B C 1
ATOM 4283 O O . LEU B 1 241 ? 1.363 -34.375 -18.328 1 98 241 LEU B O 1
ATOM 4287 N N . VAL B 1 242 ? 2.309 -34.5 -16.328 1 97.56 242 VAL B N 1
ATOM 4288 C CA . VAL B 1 242 ? 1.485 -35.594 -15.828 1 97.56 242 VAL B CA 1
ATOM 4289 C C . VAL B 1 242 ? 0.058 -35.094 -15.594 1 97.56 242 VAL B C 1
ATOM 4291 O O . VAL B 1 242 ? -0.16 -33.938 -15.289 1 97.56 242 VAL B O 1
ATOM 4294 N N . GLY B 1 243 ? -0.893 -35.969 -15.75 1 96.75 243 GLY B N 1
ATOM 4295 C CA . GLY B 1 243 ? -2.289 -35.656 -15.477 1 96.75 243 GLY B CA 1
ATOM 4296 C C . GLY B 1 243 ? -2.758 -36.188 -14.133 1 96.75 243 GLY B C 1
ATOM 4297 O O . GLY B 1 243 ? -2.062 -37 -13.5 1 96.75 243 GLY B O 1
ATOM 4298 N N . THR B 1 244 ? -3.83 -35.719 -13.688 1 96.5 244 THR B N 1
ATOM 4299 C CA . THR B 1 244 ? -4.484 -36.156 -12.461 1 96.5 244 THR B CA 1
ATOM 4300 C C . THR B 1 244 ? -5.98 -36.344 -12.688 1 96.5 244 THR B C 1
ATOM 4302 O O . THR B 1 244 ? -6.516 -35.938 -13.719 1 96.5 244 THR B O 1
ATOM 4305 N N . GLU B 1 245 ? -6.664 -36.938 -11.695 1 94.12 245 GLU B N 1
ATOM 4306 C CA . GLU B 1 245 ? -8.047 -37.312 -11.945 1 94.12 245 GLU B CA 1
ATOM 4307 C C . GLU B 1 245 ? -9 -36.625 -10.977 1 94.12 245 GLU B C 1
ATOM 4309 O O . GLU B 1 245 ? -10.203 -36.562 -11.227 1 94.12 245 GLU B O 1
ATOM 4314 N N . LYS B 1 246 ? -8.484 -36.125 -9.914 1 93.88 246 LYS B N 1
ATOM 4315 C CA . LYS B 1 246 ? -9.344 -35.594 -8.859 1 93.88 246 LYS B CA 1
ATOM 4316 C C . LYS B 1 246 ? -9.07 -34.125 -8.633 1 93.88 246 LYS B C 1
ATOM 4318 O O . LYS B 1 246 ? -7.988 -33.625 -8.969 1 93.88 246 LYS B O 1
ATOM 4323 N N . TRP B 1 247 ? -10.07 -33.469 -8.023 1 94.94 247 TRP B N 1
ATOM 4324 C CA . TRP B 1 247 ? -9.867 -32.125 -7.527 1 94.94 247 TRP B CA 1
ATOM 4325 C C . TRP B 1 247 ? -8.922 -32.094 -6.332 1 94.94 247 TRP B C 1
ATOM 4327 O O . TRP B 1 247 ? -8.852 -33.094 -5.582 1 94.94 247 TRP B O 1
ATOM 4337 N N . ARG B 1 248 ? -8.227 -31 -6.168 1 94.62 248 ARG B N 1
ATOM 4338 C CA . ARG B 1 248 ? -7.352 -30.828 -5.016 1 94.62 248 ARG B CA 1
ATOM 4339 C C . ARG B 1 248 ? -7.48 -29.438 -4.422 1 94.62 248 ARG B C 1
ATOM 4341 O O . ARG B 1 248 ? -7.59 -28.453 -5.156 1 94.62 248 ARG B O 1
ATOM 4348 N N . ALA B 1 249 ? -7.531 -29.422 -3.143 1 94.12 249 ALA B N 1
ATOM 4349 C CA . ALA B 1 249 ? -7.492 -28.156 -2.416 1 94.12 249 ALA B CA 1
ATOM 4350 C C . ALA B 1 249 ? -6.402 -28.156 -1.347 1 94.12 249 ALA B C 1
ATOM 4352 O O . ALA B 1 249 ? -6.09 -29.219 -0.786 1 94.12 249 ALA B O 1
ATOM 4353 N N . PHE B 1 250 ? -5.797 -27.016 -1.13 1 91.94 250 PHE B N 1
ATOM 4354 C CA . PHE B 1 250 ? -4.727 -26.875 -0.15 1 91.94 250 PHE B CA 1
ATOM 4355 C C . PHE B 1 250 ? -4.633 -25.438 0.357 1 91.94 250 PHE B C 1
ATOM 4357 O O . PHE B 1 250 ? -5.129 -24.516 -0.291 1 91.94 250 PHE B O 1
ATOM 4364 N N . ASP B 1 251 ? -4 -25.297 1.482 1 89.06 251 ASP B N 1
ATOM 4365 C CA . ASP B 1 251 ? -3.773 -23.984 2.057 1 89.06 251 ASP B CA 1
ATOM 4366 C C . ASP B 1 251 ? -2.35 -23.5 1.785 1 89.06 251 ASP B C 1
ATOM 4368 O O . ASP B 1 251 ? -1.422 -24.312 1.698 1 89.06 251 ASP B O 1
ATOM 4372 N N . ILE B 1 252 ? -2.273 -22.25 1.655 1 88.88 252 ILE B N 1
ATOM 4373 C CA . ILE B 1 252 ? -0.977 -21.594 1.51 1 88.88 252 ILE B CA 1
ATOM 4374 C C . ILE B 1 252 ? -0.776 -20.594 2.643 1 88.88 252 ILE B C 1
ATOM 4376 O O . ILE B 1 252 ? -1.672 -19.797 2.945 1 88.88 252 ILE B O 1
ATOM 4380 N N . ALA B 1 253 ? 0.331 -20.688 3.266 1 88.56 253 ALA B N 1
ATOM 4381 C CA . ALA B 1 253 ? 0.69 -19.719 4.301 1 88.56 253 ALA B CA 1
ATOM 4382 C C . ALA B 1 253 ? 2.08 -19.141 4.051 1 88.56 253 ALA B C 1
ATOM 4384 O O . ALA B 1 253 ? 2.996 -19.859 3.646 1 88.56 253 ALA B O 1
ATOM 4385 N N . ALA B 1 254 ? 2.166 -17.875 4.238 1 91.56 254 ALA B N 1
ATOM 4386 C CA . ALA B 1 254 ? 3.445 -17.203 4.039 1 91.56 254 ALA B CA 1
ATOM 4387 C C . ALA B 1 254 ? 3.824 -16.375 5.262 1 91.56 254 ALA B C 1
ATOM 4389 O O . ALA B 1 254 ? 2.975 -15.703 5.859 1 91.56 254 ALA B O 1
ATOM 4390 N N . ILE B 1 255 ? 5.059 -16.5 5.645 1 94.62 255 ILE B N 1
ATOM 4391 C CA . ILE B 1 255 ? 5.648 -15.648 6.676 1 94.62 255 ILE B CA 1
ATOM 4392 C C . ILE B 1 255 ? 6.891 -14.953 6.125 1 94.62 255 ILE B C 1
ATOM 4394 O O . ILE B 1 255 ? 7.727 -15.594 5.477 1 94.62 255 ILE B O 1
ATOM 4398 N N . THR B 1 256 ? 6.969 -13.695 6.348 1 95.19 256 THR B N 1
ATOM 4399 C CA . THR B 1 256 ? 8.156 -12.961 5.93 1 95.19 256 THR B CA 1
ATOM 4400 C C . THR B 1 256 ? 8.547 -11.922 6.98 1 95.19 256 THR B C 1
ATOM 4402 O O . THR B 1 256 ? 7.676 -11.266 7.566 1 95.19 256 THR B O 1
ATOM 4405 N N . PRO B 1 257 ? 9.828 -11.805 7.227 1 92.88 257 PRO B N 1
ATOM 4406 C CA . PRO B 1 257 ? 10.273 -10.758 8.156 1 92.88 257 PRO B CA 1
ATOM 4407 C C . PRO B 1 257 ? 10.258 -9.367 7.52 1 92.88 257 PRO B C 1
ATOM 4409 O O . PRO B 1 257 ? 10.273 -8.359 8.234 1 92.88 257 PRO B O 1
ATOM 4412 N N . ARG B 1 258 ? 10.312 -9.305 6.172 1 93.5 258 ARG B N 1
ATOM 4413 C CA . ARG B 1 258 ? 10.43 -8.023 5.492 1 93.5 258 ARG B CA 1
ATOM 4414 C C . ARG B 1 258 ? 9.523 -7.957 4.273 1 93.5 258 ARG B C 1
ATOM 4416 O O . ARG B 1 258 ? 9.875 -8.445 3.197 1 93.5 258 ARG B O 1
ATOM 4423 N N . ALA B 1 259 ? 8.406 -7.402 4.449 1 93.81 259 ALA B N 1
ATOM 4424 C CA . ALA B 1 259 ? 7.492 -7.078 3.357 1 93.81 259 ALA B CA 1
ATOM 4425 C C . ALA B 1 259 ? 7.438 -5.57 3.119 1 93.81 259 ALA B C 1
ATOM 4427 O O . ALA B 1 259 ? 7.344 -4.789 4.066 1 93.81 259 ALA B O 1
ATOM 4428 N N . ARG B 1 260 ? 7.621 -5.145 1.908 1 93.88 260 ARG B N 1
ATOM 4429 C CA . ARG B 1 260 ? 7.527 -3.729 1.572 1 93.88 260 ARG B CA 1
ATOM 4430 C C . ARG B 1 260 ? 6.688 -3.52 0.315 1 93.88 260 ARG B C 1
ATOM 4432 O O . ARG B 1 260 ? 6.496 -4.449 -0.471 1 93.88 260 ARG B O 1
ATOM 4439 N N . GLY B 1 261 ? 6.168 -2.385 0.171 1 95 261 GLY B N 1
ATOM 4440 C CA . GLY B 1 261 ? 5.535 -2.023 -1.088 1 95 261 GLY B CA 1
ATOM 4441 C C . GLY B 1 261 ? 6.531 -1.763 -2.203 1 95 261 GLY B C 1
ATOM 4442 O O . GLY B 1 261 ? 7.719 -1.554 -1.946 1 95 261 GLY B O 1
ATOM 4443 N N . CYS B 1 262 ? 5.996 -1.769 -3.396 1 97.5 262 CYS B N 1
ATOM 4444 C CA . CYS B 1 262 ? 6.816 -1.421 -4.551 1 97.5 262 CYS B CA 1
ATOM 4445 C C . CYS B 1 262 ? 5.957 -0.869 -5.684 1 97.5 262 CYS B C 1
ATOM 4447 O O . CYS B 1 262 ? 4.754 -1.118 -5.734 1 97.5 262 CYS B O 1
ATOM 4449 N N . TRP B 1 263 ? 6.566 -0.08 -6.508 1 97.25 263 TRP B N 1
ATOM 4450 C CA . TRP B 1 263 ? 5.941 0.338 -7.758 1 97.25 263 TRP B CA 1
ATOM 4451 C C . TRP B 1 263 ? 6.023 -0.77 -8.805 1 97.25 263 TRP B C 1
ATOM 4453 O O . TRP B 1 263 ? 7.051 -1.44 -8.93 1 97.25 263 TRP B O 1
ATOM 4463 N N . VAL B 1 264 ? 4.957 -0.895 -9.562 1 98.38 264 VAL B N 1
ATOM 4464 C CA . VAL B 1 264 ? 4.863 -1.951 -10.562 1 98.38 264 VAL B CA 1
ATOM 4465 C C . VAL B 1 264 ? 4.605 -1.337 -11.938 1 98.38 264 VAL B C 1
ATOM 4467 O O . VAL B 1 264 ? 3.682 -0.537 -12.102 1 98.38 264 VAL B O 1
ATOM 4470 N N . GLU B 1 265 ? 5.445 -1.677 -12.852 1 97.56 265 GLU B N 1
ATOM 4471 C CA . GLU B 1 265 ? 5.227 -1.376 -14.258 1 97.56 265 GLU B CA 1
ATOM 4472 C C . GLU B 1 265 ? 5.293 -2.641 -15.109 1 97.56 265 GLU B C 1
ATOM 4474 O O . GLU B 1 265 ? 6.367 -3.223 -15.281 1 97.56 265 GLU B O 1
ATOM 4479 N N . VAL B 1 266 ? 4.152 -3.074 -15.617 1 97.31 266 VAL B N 1
ATOM 4480 C CA . VAL B 1 266 ? 4.125 -4.223 -16.516 1 97.31 266 VAL B CA 1
ATOM 4481 C C . VAL B 1 266 ? 4.328 -3.752 -17.969 1 97.31 266 VAL B C 1
ATOM 4483 O O . VAL B 1 266 ? 3.686 -2.801 -18.406 1 97.31 266 VAL B O 1
ATOM 4486 N N . HIS B 1 267 ? 5.18 -4.418 -18.641 1 95.19 267 HIS B N 1
ATOM 4487 C CA . HIS B 1 267 ? 5.484 -4.051 -20.016 1 95.19 267 HIS B CA 1
ATOM 4488 C C . HIS B 1 267 ? 4.684 -4.891 -21 1 95.19 267 HIS B C 1
ATOM 4490 O O . HIS B 1 267 ? 5.133 -5.961 -21.422 1 95.19 267 HIS B O 1
ATOM 4496 N N . GLU B 1 268 ? 3.543 -4.449 -21.312 1 85.62 268 GLU B N 1
ATOM 4497 C CA . GLU B 1 268 ? 2.688 -5.18 -22.234 1 85.62 268 GLU B CA 1
ATOM 4498 C C . GLU B 1 268 ? 3.039 -4.848 -23.688 1 85.62 268 GLU B C 1
ATOM 4500 O O . GLU B 1 268 ? 3.373 -3.705 -24 1 85.62 268 GLU B O 1
ATOM 4505 N N . LYS B 1 269 ? 2.988 -5.941 -24.438 1 73.62 269 LYS B N 1
ATOM 4506 C CA . LYS B 1 269 ? 3.137 -5.688 -25.859 1 73.62 269 LYS B CA 1
ATOM 4507 C C . LYS B 1 269 ? 1.876 -5.051 -26.438 1 73.62 269 LYS B C 1
ATOM 4509 O O . LYS B 1 269 ? 0.765 -5.348 -26 1 73.62 269 LYS B O 1
ATOM 4514 N N . LYS B 1 270 ? 2.104 -4.117 -27.25 1 63.62 270 LYS B N 1
ATOM 4515 C CA . LYS B 1 270 ? 0.983 -3.49 -27.953 1 63.62 270 LYS B CA 1
ATOM 4516 C C . LYS B 1 270 ? 0.276 -4.484 -28.859 1 63.62 270 LYS B C 1
ATOM 4518 O O . LYS B 1 270 ? 0.907 -5.395 -29.406 1 63.62 270 LYS B O 1
ATOM 4523 N N . ASP B 1 271 ? -1.073 -4.516 -28.828 1 61.25 271 ASP B N 1
ATOM 4524 C CA . ASP B 1 271 ? -1.907 -5.438 -29.594 1 61.25 271 ASP B CA 1
ATOM 4525 C C . ASP B 1 271 ? -1.373 -5.613 -31.016 1 61.25 271 ASP B C 1
ATOM 4527 O O . ASP B 1 271 ? -1.404 -6.719 -31.562 1 61.25 271 ASP B O 1
ATOM 4531 N N . GLU B 1 272 ? -1.014 -4.559 -31.562 1 55.09 272 GLU B N 1
ATOM 4532 C CA . GLU B 1 272 ? -0.582 -4.594 -32.969 1 55.09 272 GLU B CA 1
ATOM 4533 C C . GLU B 1 272 ? 0.65 -5.48 -33.125 1 55.09 272 GLU B C 1
ATOM 4535 O O . GLU B 1 272 ? 0.833 -6.102 -34.188 1 55.09 272 GLU B O 1
ATOM 4540 N N . GLU B 1 273 ? 1.436 -5.574 -32.156 1 56.59 273 GLU B N 1
ATOM 4541 C CA . GLU B 1 273 ? 2.656 -6.371 -32.219 1 56.59 273 GLU B CA 1
ATOM 4542 C C . GLU B 1 273 ? 2.354 -7.859 -32.125 1 56.59 273 GLU B C 1
ATOM 4544 O O . GLU B 1 273 ? 3.092 -8.695 -32.625 1 56.59 273 GLU B O 1
ATOM 4549 N N . VAL B 1 274 ? 1.266 -8.312 -31.469 1 58.78 274 VAL B N 1
ATOM 4550 C CA . VAL B 1 274 ? 0.896 -9.695 -31.203 1 58.78 274 VAL B CA 1
ATOM 4551 C C . VAL B 1 274 ? 0.315 -10.336 -32.469 1 58.78 274 VAL B C 1
ATOM 4553 O O . VAL B 1 274 ? 0.573 -11.508 -32.75 1 58.78 274 VAL B O 1
ATOM 4556 N N . VAL B 1 275 ? -0.644 -9.664 -33.156 1 52.75 275 VAL B N 1
ATOM 4557 C CA . VAL B 1 275 ? -1.288 -10.203 -34.344 1 52.75 275 VAL B CA 1
ATOM 4558 C C . VAL B 1 275 ? -0.228 -10.688 -35.344 1 52.75 275 VAL B C 1
ATOM 4560 O O . VAL B 1 275 ? -0.414 -11.703 -36 1 52.75 275 VAL B O 1
ATOM 4563 N N . GLU B 1 276 ? 0.759 -10.055 -35.219 1 46.91 276 GLU B N 1
ATOM 4564 C CA . GLU B 1 276 ? 1.715 -10.391 -36.25 1 46.91 276 GLU B CA 1
ATOM 4565 C C . GLU B 1 276 ? 2.438 -11.695 -35.969 1 46.91 276 GLU B C 1
ATOM 4567 O O . GLU B 1 276 ? 2.938 -12.367 -36.875 1 46.91 276 GLU B O 1
ATOM 4572 N N . GLU B 1 277 ? 2.441 -12.086 -34.719 1 50.22 277 GLU B N 1
ATOM 4573 C CA . GLU B 1 277 ? 3.371 -13.188 -34.5 1 50.22 277 GLU B CA 1
ATOM 4574 C C . GLU B 1 277 ? 2.648 -14.531 -34.531 1 50.22 277 GLU B C 1
ATOM 4576 O O . GLU B 1 277 ? 3.287 -15.586 -34.625 1 50.22 277 GLU B O 1
ATOM 4581 N N . GLY B 1 278 ? 1.479 -14.742 -35.156 1 52.31 278 GLY B N 1
ATOM 4582 C CA . GLY B 1 278 ? 0.771 -16 -35.344 1 52.31 278 GLY B CA 1
ATOM 4583 C C . GLY B 1 278 ? 1.098 -17.031 -34.281 1 52.31 278 GLY B C 1
ATOM 4584 O O . GLY B 1 278 ? 0.798 -18.219 -34.469 1 52.31 278 GLY B O 1
ATOM 4585 N N . GLY B 1 279 ? 1.804 -16.797 -33.156 1 65.19 279 GLY B N 1
ATOM 4586 C CA . GLY B 1 279 ? 2.377 -17.812 -32.281 1 65.19 279 GLY B CA 1
ATOM 4587 C C . GLY B 1 279 ? 1.587 -18.016 -31 1 65.19 279 GLY B C 1
ATOM 4588 O O . GLY B 1 279 ? 0.485 -17.484 -30.859 1 65.19 279 GLY B O 1
ATOM 4589 N N . LYS B 1 280 ? 1.812 -19.141 -30.297 1 79.81 280 LYS B N 1
ATOM 4590 C CA . LYS B 1 280 ? 1.242 -19.484 -29 1 79.81 280 LYS B CA 1
ATOM 4591 C C . LYS B 1 280 ? 1.145 -18.266 -28.094 1 79.81 280 LYS B C 1
ATOM 4593 O O . LYS B 1 280 ? 2.072 -17.453 -28.031 1 79.81 280 LYS B O 1
ATOM 4598 N N . GLU B 1 281 ? -0.114 -18.094 -27.594 1 87 281 GLU B N 1
ATOM 4599 C CA . GLU B 1 281 ? -0.282 -17.062 -26.578 1 87 281 GLU B CA 1
ATOM 4600 C C . GLU B 1 281 ? 0.181 -17.547 -25.219 1 87 281 GLU B C 1
ATOM 4602 O O . GLU B 1 281 ? -0.517 -18.328 -24.562 1 87 281 GLU B O 1
ATOM 4607 N N . TRP B 1 282 ? 1.231 -17.062 -24.781 1 93.56 282 TRP B N 1
ATOM 4608 C CA . TRP B 1 282 ? 1.921 -17.578 -23.594 1 93.56 282 TRP B CA 1
ATOM 4609 C C . TRP B 1 282 ? 1.35 -16.969 -22.312 1 93.56 282 TRP B C 1
ATOM 4611 O O . TRP B 1 282 ? 1.48 -17.547 -21.234 1 93.56 282 TRP B O 1
ATOM 4621 N N . TRP B 1 283 ? 0.71 -15.805 -22.438 1 95.31 283 TRP B N 1
ATOM 4622 C CA . TRP B 1 283 ? 0.294 -15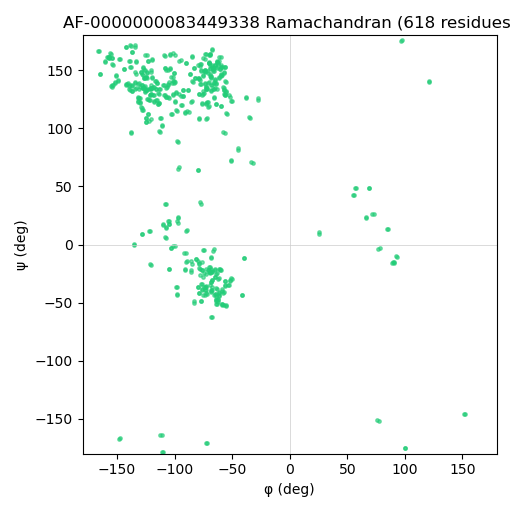.07 -21.25 1 95.31 283 TRP B CA 1
ATOM 4623 C C . TRP B 1 283 ? -0.903 -14.18 -21.547 1 95.31 283 TRP B C 1
ATOM 4625 O O . TRP B 1 283 ? -0.964 -13.547 -22.594 1 95.31 283 TRP B O 1
ATOM 4635 N N . PRO B 1 284 ? -1.851 -14.18 -20.625 1 94.31 284 PRO B N 1
ATOM 4636 C CA . PRO B 1 284 ? -2.986 -13.289 -20.875 1 94.31 284 PRO B CA 1
ATOM 4637 C C . PRO B 1 284 ? -2.586 -11.812 -20.906 1 94.31 284 PRO B C 1
ATOM 4639 O O . PRO B 1 284 ? -1.705 -11.398 -20.156 1 94.31 284 PRO B O 1
ATOM 4642 N N . ARG B 1 285 ? -3.328 -11.078 -21.625 1 90.25 285 ARG B N 1
ATOM 4643 C CA . ARG B 1 285 ? -3.035 -9.656 -21.797 1 90.25 285 ARG B CA 1
ATOM 4644 C C . ARG B 1 285 ? -4.051 -8.797 -21.062 1 90.25 285 ARG B C 1
ATOM 4646 O O . ARG B 1 285 ? -5.125 -9.273 -20.688 1 90.25 285 ARG B O 1
ATOM 4653 N N . ASN B 1 286 ? -3.662 -7.523 -20.859 1 88.38 286 ASN B N 1
ATOM 4654 C CA . ASN B 1 286 ? -4.531 -6.496 -20.297 1 88.38 286 ASN B CA 1
ATOM 4655 C C . ASN B 1 286 ? -5.102 -6.918 -18.953 1 88.38 286 ASN B C 1
ATOM 4657 O O . ASN B 1 286 ? -6.309 -6.797 -18.719 1 88.38 286 ASN B O 1
ATOM 4661 N N . LEU B 1 287 ? -4.258 -7.488 -18.156 1 93.25 287 LEU B N 1
ATOM 4662 C CA . LEU B 1 287 ? -4.676 -7.914 -16.828 1 93.25 287 LEU B CA 1
ATOM 4663 C C . LEU B 1 287 ? -4.969 -6.707 -15.938 1 93.25 287 LEU B C 1
ATOM 4665 O O . LEU B 1 287 ? -5.742 -6.809 -14.977 1 93.25 287 LEU B O 1
ATOM 4669 N N . GLY B 1 288 ? -4.355 -5.598 -16.297 1 92.5 288 GLY B N 1
ATOM 4670 C CA . GLY B 1 288 ? -4.625 -4.387 -15.531 1 92.5 288 GLY B CA 1
ATOM 4671 C C . GLY B 1 288 ? -4.07 -4.434 -14.117 1 92.5 288 GLY B C 1
ATOM 4672 O O . GLY B 1 288 ? -4.777 -4.129 -13.156 1 92.5 288 GLY B O 1
ATOM 4673 N N . SER B 1 289 ? -2.816 -4.816 -13.891 1 93.5 289 SER B N 1
ATOM 4674 C CA . SER B 1 289 ? -2.178 -4.828 -12.578 1 93.5 289 SER B CA 1
ATOM 4675 C C . SER B 1 289 ? -2.113 -3.428 -11.977 1 93.5 289 SER B C 1
ATOM 4677 O O . SER B 1 289 ? -1.946 -2.445 -12.703 1 93.5 289 SER B O 1
ATOM 4679 N N . TRP B 1 290 ? -2.283 -3.418 -10.703 1 94.75 290 TRP B N 1
ATOM 4680 C CA . TRP B 1 290 ? -2.127 -2.145 -10.008 1 94.75 290 TRP B CA 1
ATOM 4681 C C . TRP B 1 290 ? -0.705 -1.613 -10.156 1 94.75 290 TRP B C 1
ATOM 4683 O O . TRP B 1 290 ? 0.228 -2.381 -10.406 1 94.75 290 TRP B O 1
ATOM 4693 N N . SER B 1 291 ? -0.622 -0.328 -10.023 1 95.31 291 SER B N 1
ATOM 4694 C CA . SER B 1 291 ? 0.699 0.287 -10.102 1 95.31 291 SER B CA 1
ATOM 4695 C C . SER B 1 291 ? 1.504 0.034 -8.828 1 95.31 291 SER B C 1
ATOM 4697 O O . SER B 1 291 ? 2.684 0.385 -8.758 1 95.31 291 SER B O 1
ATOM 4699 N N . VAL B 1 292 ? 0.889 -0.586 -7.855 1 95.69 292 VAL B N 1
ATOM 4700 C CA . VAL B 1 292 ? 1.569 -0.924 -6.609 1 95.69 292 VAL B CA 1
ATOM 4701 C C . VAL B 1 292 ? 1.466 -2.426 -6.355 1 95.69 292 VAL B C 1
ATOM 4703 O O . VAL B 1 292 ? 0.495 -3.066 -6.766 1 95.69 292 VAL B O 1
ATOM 4706 N N . GLY B 1 293 ? 2.488 -2.936 -5.734 1 96.88 293 GLY B N 1
ATOM 4707 C CA . GLY B 1 293 ? 2.551 -4.336 -5.352 1 96.88 293 GLY B CA 1
ATOM 4708 C C . GLY B 1 293 ? 3.33 -4.566 -4.07 1 96.88 293 GLY B C 1
ATOM 4709 O O . GLY B 1 293 ? 3.5 -3.648 -3.264 1 96.88 293 GLY B O 1
ATOM 4710 N N . ALA B 1 294 ? 3.639 -5.789 -3.842 1 96.5 294 ALA B N 1
ATOM 4711 C CA . ALA B 1 294 ? 4.395 -6.168 -2.65 1 96.5 294 ALA B CA 1
ATOM 4712 C C . ALA B 1 294 ? 5.723 -6.816 -3.023 1 96.5 294 ALA B C 1
ATOM 4714 O O . ALA B 1 294 ? 5.793 -7.594 -3.977 1 96.5 294 ALA B O 1
ATOM 4715 N N . TRP B 1 295 ? 6.75 -6.43 -2.365 1 97.62 295 TRP B N 1
ATOM 4716 C CA . TRP B 1 295 ? 8.094 -7.004 -2.408 1 97.62 295 TRP B CA 1
ATOM 4717 C C . TRP B 1 295 ? 8.438 -7.68 -1.087 1 97.62 295 TRP B C 1
ATOM 4719 O O . TRP B 1 295 ? 8.672 -7.004 -0.081 1 97.62 295 TRP B O 1
ATOM 4729 N N . MET B 1 296 ? 8.5 -9.016 -1.085 1 96.75 296 MET B N 1
ATOM 4730 C CA . MET B 1 296 ? 8.695 -9.75 0.162 1 96.75 296 MET B CA 1
ATOM 4731 C C . MET B 1 296 ? 10.023 -10.508 0.145 1 96.75 296 MET B C 1
ATOM 4733 O O . MET B 1 296 ? 10.273 -11.305 -0.757 1 96.75 296 MET B O 1
ATOM 4737 N N . GLU B 1 297 ? 10.766 -10.234 1.089 1 95.44 297 GLU B N 1
ATOM 4738 C CA . GLU B 1 297 ? 12.086 -10.844 1.211 1 95.44 297 GLU B CA 1
ATOM 4739 C C . GLU B 1 297 ? 12.07 -12 2.209 1 95.44 297 GLU B C 1
ATOM 4741 O O . GLU B 1 297 ? 11.398 -11.93 3.24 1 95.44 297 GLU B O 1
ATOM 4746 N N . ASP B 1 298 ? 12.766 -13.055 1.891 1 94.62 298 ASP B N 1
ATOM 4747 C CA . ASP B 1 298 ? 12.969 -14.195 2.783 1 94.62 298 ASP B CA 1
ATOM 4748 C C . ASP B 1 298 ? 11.633 -14.789 3.236 1 94.62 298 ASP B C 1
ATOM 4750 O O . ASP B 1 298 ? 11.398 -14.953 4.434 1 94.62 298 ASP B O 1
ATOM 4754 N N . VAL B 1 299 ? 10.828 -15 2.301 1 95.56 299 VAL B N 1
ATOM 4755 C CA . VAL B 1 299 ? 9.508 -15.555 2.582 1 95.56 299 VAL B CA 1
ATOM 4756 C C . VAL B 1 299 ? 9.625 -17.047 2.877 1 95.56 299 VAL B C 1
ATOM 4758 O O . VAL B 1 299 ? 10.273 -17.781 2.133 1 95.56 299 VAL B O 1
ATOM 4761 N N . ASP B 1 300 ? 9.055 -17.406 3.947 1 94.38 300 ASP B N 1
ATOM 4762 C CA . ASP B 1 300 ? 8.828 -18.812 4.227 1 94.38 300 ASP B CA 1
ATOM 4763 C C . ASP B 1 300 ? 7.406 -19.234 3.861 1 94.38 300 ASP B C 1
ATOM 4765 O O . ASP B 1 300 ? 6.441 -18.75 4.469 1 94.38 300 ASP B O 1
ATOM 4769 N N . TRP B 1 301 ? 7.352 -20.094 2.885 1 90.06 301 TRP B N 1
ATOM 4770 C CA . TRP B 1 301 ? 6.062 -20.609 2.438 1 90.06 301 TRP B CA 1
ATOM 4771 C C . TRP B 1 301 ? 5.816 -22 2.99 1 90.06 301 TRP B C 1
ATOM 4773 O O . TRP B 1 301 ? 6.742 -22.812 3.074 1 90.06 301 TRP B O 1
ATOM 4783 N N . LYS B 1 302 ? 4.57 -22.156 3.268 1 87.44 302 LYS B N 1
ATOM 4784 C CA . LYS B 1 302 ? 4.109 -23.516 3.541 1 87.44 302 LYS B CA 1
ATOM 4785 C C . LYS B 1 302 ? 2.908 -23.875 2.672 1 87.44 302 LYS B C 1
ATOM 4787 O O . LYS B 1 302 ? 1.883 -23.188 2.705 1 87.44 302 LYS B O 1
ATOM 4792 N N . LEU B 1 303 ? 3.084 -24.828 1.814 1 87.12 303 LEU B N 1
ATOM 4793 C CA . LEU B 1 303 ? 1.96 -25.438 1.114 1 87.12 303 LEU B CA 1
ATOM 4794 C C . LEU B 1 303 ? 1.428 -26.641 1.887 1 87.12 303 LEU B C 1
ATOM 4796 O O . LEU B 1 303 ? 2.141 -27.625 2.07 1 87.12 303 LEU B O 1
ATOM 4800 N N . GLY B 1 304 ? 0.254 -26.484 2.355 1 79.62 304 GLY B N 1
ATOM 4801 C CA . GLY B 1 304 ? -0.312 -27.422 3.314 1 79.62 304 GLY B CA 1
ATOM 4802 C C . GLY B 1 304 ? -0.677 -28.766 2.701 1 79.62 304 GLY B C 1
ATOM 4803 O O . GLY B 1 304 ? -0.286 -29.062 1.57 1 79.62 304 GLY B O 1
ATOM 4804 N N . GLU B 1 305 ? -1.361 -29.531 3.529 1 84.44 305 GLU B N 1
ATOM 4805 C CA . GLU B 1 305 ? -1.879 -30.828 3.105 1 84.44 305 GLU B CA 1
ATOM 4806 C C . GLU B 1 305 ? -2.984 -30.672 2.064 1 84.44 305 GLU B C 1
ATOM 4808 O O . GLU B 1 305 ? -3.637 -29.625 1.999 1 84.44 305 GLU B O 1
ATOM 4813 N N . VAL B 1 306 ? -3.1 -31.703 1.301 1 90.56 306 VAL B N 1
ATOM 4814 C CA . VAL B 1 306 ? -4.02 -31.641 0.169 1 90.56 306 VAL B CA 1
ATOM 4815 C C . VAL B 1 306 ? -5.258 -32.5 0.472 1 90.56 306 VAL B C 1
ATOM 4817 O O . VAL B 1 306 ? -5.152 -33.562 1.045 1 90.56 306 VAL B O 1
ATOM 4820 N N . VAL B 1 307 ? -6.344 -31.922 0.176 1 90.75 307 VAL B N 1
ATOM 4821 C CA . VAL B 1 307 ? -7.578 -32.719 0.16 1 90.75 307 VAL B CA 1
ATOM 4822 C C . VAL B 1 307 ? -8.008 -32.969 -1.283 1 90.75 307 VAL B C 1
ATOM 4824 O O . VAL B 1 307 ? -7.922 -32.094 -2.133 1 90.75 307 VAL B O 1
ATOM 4827 N N . GLU B 1 308 ? -8.445 -34.219 -1.534 1 92.12 308 GLU B N 1
ATOM 4828 C CA . GLU B 1 308 ? -8.859 -34.594 -2.879 1 92.12 308 GLU B CA 1
ATOM 4829 C C . GLU B 1 308 ? -10.312 -35.062 -2.896 1 92.12 308 GLU B C 1
ATOM 4831 O O . GLU B 1 308 ? -10.812 -35.625 -1.916 1 92.12 308 GLU B O 1
ATOM 4836 N N . TRP B 1 309 ? -10.953 -34.812 -4.012 1 90.38 309 TRP B N 1
ATOM 4837 C CA . TRP B 1 309 ? -12.32 -35.312 -4.145 1 90.38 309 TRP B CA 1
ATOM 4838 C C . TRP B 1 309 ? -12.727 -35.375 -5.609 1 90.38 309 TRP B C 1
ATOM 4840 O O . TRP B 1 309 ? -12.039 -34.875 -6.484 1 90.38 309 TRP B O 1
ATOM 4850 N N . THR B 1 310 ? -13.695 -36.219 -5.828 1 87 310 THR B N 1
ATOM 4851 C CA . THR B 1 310 ? -14.32 -36.219 -7.148 1 87 310 THR B CA 1
ATOM 4852 C C . THR B 1 310 ? -15.461 -35.219 -7.23 1 87 310 THR B C 1
ATOM 4854 O O . THR B 1 310 ? -16.375 -35.25 -6.414 1 87 310 THR B O 1
ATOM 4857 N N . GLY B 1 311 ? -15.273 -34.281 -8 1 73.38 311 GLY B N 1
ATOM 4858 C CA . GLY B 1 311 ? -16.281 -33.25 -8.141 1 73.38 311 GLY B CA 1
ATOM 4859 C C . GLY B 1 311 ? -17.219 -33.469 -9.305 1 73.38 311 GLY B C 1
ATOM 4860 O O . GLY B 1 311 ? -16.922 -34.25 -10.203 1 73.38 311 GLY B O 1
#

Solvent-accessible surface area (backbone atoms only — not comparable to full-atom values): 33812 Å² total; per-residue (Å²): 129,79,79,73,64,78,80,75,71,92,74,70,81,47,78,86,65,71,76,57,51,64,34,33,24,39,38,37,38,35,32,28,61,38,93,62,84,52,72,58,49,36,48,63,60,42,20,67,72,40,38,58,73,35,66,82,64,27,42,80,69,26,53,67,18,31,40,38,40,36,45,35,65,43,40,96,79,50,59,39,42,38,42,35,34,27,63,19,28,24,40,41,68,58,63,81,57,92,66,70,91,78,52,96,55,79,81,57,61,59,27,30,32,72,46,31,35,33,25,44,35,44,38,56,24,31,34,37,25,70,66,49,34,38,66,46,40,67,28,38,76,48,61,76,57,78,80,64,52,91,93,51,76,64,64,77,58,40,41,42,35,33,29,60,41,63,66,54,93,85,68,75,71,73,56,65,41,35,35,40,38,30,56,48,79,76,53,75,57,39,66,45,54,49,83,75,47,99,56,85,58,38,34,45,25,59,41,33,48,48,38,92,52,19,70,62,37,33,50,49,46,70,75,45,68,86,74,64,54,66,56,45,47,63,88,61,45,34,37,37,32,60,47,52,87,42,28,25,34,33,43,54,41,44,37,24,70,34,35,25,48,20,40,43,44,73,58,73,78,55,70,76,65,55,70,69,56,82,60,87,80,84,52,56,66,88,63,62,59,40,56,47,29,40,40,30,41,66,26,39,38,36,43,46,67,69,40,73,41,61,99,130,78,81,73,65,79,80,75,71,92,71,69,80,48,75,86,64,72,78,56,50,65,34,34,24,39,38,38,38,33,32,28,62,38,93,63,84,52,71,57,49,35,49,62,61,42,21,68,73,40,36,58,73,36,64,84,65,27,42,79,68,27,53,67,18,33,41,37,40,36,44,35,66,44,42,95,77,51,58,40,41,38,42,36,34,27,61,19,29,24,39,40,67,60,63,82,56,92,66,69,91,78,52,95,54,80,82,58,62,58,28,30,33,73,46,32,35,33,24,42,35,43,37,54,25,30,35,37,23,69,64,49,34,36,67,46,40,67,26,37,74,46,61,76,57,78,82,62,52,89,92,51,76,64,63,77,58,39,40,42,35,33,30,61,42,63,65,54,91,83,68,75,72,74,55,66,41,37,35,40,38,30,56,48,79,76,54,76,57,39,66,47,54,49,81,75,46,100,56,85,56,36,33,44,26,57,40,33,47,48,39,92,52,18,69,62,36,32,50,48,48,70,74,44,68,85,73,64,52,66,59,43,48,62,88,62,45,34,38,36,31,61,49,51,85,43,29,26,34,33,42,53,41,45,38,25,70,33,34,25,46,18,41,41,46,73,57,73,78,57,71,78,66,56,70,69,55,83,61,87,80,84,53,55,64,88,62,63,58,40,56,47,29,40,40,30,41,66,26,40,37,35,44,45,67,69,42,74,40,60,98

pLDDT: mean 90.23, std 12.44, range [23.73, 98.88]

InterPro domains:
  IPR023375 Acetoacetate decarboxylase domain superfamily [SSF160104] (64-154)

Radius of gyration: 30.25 Å; Cα contacts (8 Å, |Δi|>4): 1473; chains: 2; bounding box: 44×92×72 Å